Protein AF-A0A094IUJ4-F1 (afdb_monomer_lite)

Secondary structure (DSSP, 8-state):
------STTSHHHHHHHHHHHHHH-STHHHHHHTSHHHHHHHHHHHHHTT--SSSSS-HHHHHHHHHHHHHHHTTSHHHHHHHHHHHHHHHHHHHHHH-HHHHHHHHHHHHHHTTTS--STTEEEEESPPEEEEESSSEEEEEEEEEEEETTTTEEEEEEEEEEEEEETTEEEEEEEEEEEEETTTEEEEEEEEEEEEE-TTTSSS----S--B-TTS-BEEE---HHHHHHHTTS--PPPPEEEHHHHHTTT-PPEE--HHHHHHTSEEEE--SHHHHHHHHHHHHHHHHT-HHHHHHHHHHHHHHHHTTS-----TTHHHHHHHHHHHHHHHHS-SSSS--SEEEEHHHHHHTS-HHHHHHHHH-HHHHHHHHHHHHHT--EEEEEEEEEEEHHHHHHHHIIIIITTHHHH-HHHHHHHHHHHHHHHT-EEEEEEEEEEE--

Radius of gyration: 29.13 Å; chains: 1; bounding box: 77×56×99 Å

pLDDT: mean 70.86, std 13.82, range [31.12, 91.06]

Structure (mmCIF, N/CA/C/O backbone):
data_AF-A0A094IUJ4-F1
#
_entry.id   AF-A0A094IUJ4-F1
#
loop_
_atom_site.group_PDB
_atom_site.id
_atom_site.type_symbol
_atom_site.label_atom_id
_atom_site.label_alt_id
_atom_site.label_comp_id
_atom_site.label_asym_id
_atom_site.label_entity_id
_atom_site.label_seq_id
_atom_site.pdbx_PDB_ins_code
_atom_site.Cartn_x
_atom_site.Cartn_y
_atom_site.Cartn_z
_atom_site.occupancy
_atom_site.B_iso_or_equiv
_atom_site.auth_seq_id
_atom_site.auth_comp_id
_atom_site.auth_asym_id
_atom_site.auth_atom_id
_atom_site.pdbx_PDB_model_num
ATOM 1 N N . MET A 1 1 ? -12.093 -3.933 -22.457 1.00 31.89 1 MET A N 1
ATOM 2 C CA . MET A 1 1 ? -12.650 -3.242 -23.643 1.00 31.89 1 MET A CA 1
ATOM 3 C C . MET A 1 1 ? -11.597 -3.188 -24.734 1.00 31.89 1 MET A C 1
ATOM 5 O O . MET A 1 1 ? -10.515 -2.662 -24.506 1.00 31.89 1 MET A O 1
ATOM 9 N N . LYS A 1 2 ? -11.875 -3.820 -25.876 1.00 34.50 2 LYS A N 1
ATOM 10 C CA . LYS A 1 2 ? -10.963 -3.969 -27.014 1.00 34.50 2 LYS A CA 1
ATOM 11 C C . LYS A 1 2 ? -11.373 -2.932 -28.061 1.00 34.50 2 LYS A C 1
ATOM 13 O O . LYS A 1 2 ? -12.000 -3.272 -29.055 1.00 34.50 2 LYS A O 1
ATOM 18 N N . ASP A 1 3 ? -11.092 -1.660 -27.786 1.00 40.19 3 ASP A N 1
ATOM 19 C CA . ASP A 1 3 ? -11.430 -0.591 -28.725 1.00 40.19 3 ASP A CA 1
ATOM 20 C C . ASP A 1 3 ? -10.520 -0.695 -29.946 1.00 40.19 3 ASP A C 1
ATOM 22 O O . ASP A 1 3 ? -9.313 -0.436 -29.889 1.00 40.19 3 ASP A O 1
ATOM 26 N N . SER A 1 4 ? -11.113 -1.076 -31.071 1.00 41.28 4 SER A N 1
ATOM 27 C CA . SER A 1 4 ? -10.541 -0.978 -32.408 1.00 41.28 4 SER A CA 1
ATOM 28 C C . SER A 1 4 ? -10.316 0.495 -32.767 1.00 41.28 4 SER A C 1
ATOM 30 O O . SER A 1 4 ? -11.098 1.106 -33.491 1.00 41.28 4 SER A O 1
ATOM 32 N N . ARG A 1 5 ? -9.237 1.087 -32.239 1.00 47.00 5 ARG A N 1
ATOM 33 C CA . ARG A 1 5 ? -8.814 2.456 -32.561 1.00 47.00 5 ARG A CA 1
ATOM 34 C C . ARG A 1 5 ? -8.271 2.503 -33.990 1.00 47.00 5 ARG A C 1
ATOM 36 O O . ARG A 1 5 ? -7.110 2.186 -34.252 1.00 47.00 5 ARG A O 1
ATOM 43 N N . LEU A 1 6 ? -9.139 2.876 -34.924 1.00 44.31 6 LEU A N 1
ATOM 44 C CA . LEU A 1 6 ? -8.808 3.194 -36.310 1.00 44.31 6 LEU A CA 1
ATOM 45 C C . LEU A 1 6 ? -7.927 4.460 -36.358 1.00 44.31 6 LEU A C 1
ATOM 47 O O . LEU A 1 6 ? -8.396 5.550 -36.057 1.00 44.31 6 LEU A O 1
ATOM 51 N N . GLY A 1 7 ? -6.643 4.317 -36.720 1.00 57.03 7 GLY A N 1
ATOM 52 C CA . GLY A 1 7 ? -5.727 5.441 -36.985 1.00 57.03 7 GLY A CA 1
ATOM 53 C C . GLY A 1 7 ? -4.235 5.103 -36.828 1.00 57.03 7 GLY A C 1
ATOM 54 O O . GLY A 1 7 ? -3.883 3.982 -36.453 1.00 57.03 7 GLY A O 1
ATOM 55 N N . LEU A 1 8 ? -3.349 6.085 -37.072 1.00 53.53 8 LEU A N 1
ATOM 56 C CA . LEU A 1 8 ? -1.894 6.047 -36.776 1.00 53.53 8 LEU A CA 1
ATOM 57 C C . LEU A 1 8 ? -1.570 5.823 -35.282 1.00 53.53 8 LEU A C 1
ATOM 59 O O . LEU A 1 8 ? -0.416 5.643 -34.912 1.00 53.53 8 LEU A O 1
ATOM 63 N N . SER A 1 9 ? -2.591 5.793 -34.425 1.00 58.75 9 SER A N 1
ATOM 64 C CA . SER A 1 9 ? -2.519 5.397 -33.018 1.00 58.75 9 SER A CA 1
ATOM 65 C C . SER A 1 9 ? -2.218 3.910 -32.806 1.00 58.75 9 SER A C 1
ATOM 67 O O . SER A 1 9 ? -1.920 3.508 -31.684 1.00 58.75 9 SER A O 1
ATOM 69 N N . ALA A 1 10 ? -2.321 3.080 -33.850 1.00 70.00 10 ALA A N 1
ATOM 70 C CA . ALA A 1 10 ? -1.910 1.683 -33.789 1.00 70.00 10 ALA A CA 1
ATOM 71 C C . ALA A 1 10 ? -0.382 1.573 -33.995 1.00 70.00 10 ALA A C 1
ATOM 73 O O . ALA A 1 10 ? 0.106 1.953 -35.064 1.00 70.00 10 ALA A O 1
ATOM 74 N N . PRO A 1 11 ? 0.377 1.005 -33.036 1.00 73.94 11 PRO A N 1
ATOM 75 C CA . PRO A 1 11 ? 1.846 1.006 -33.062 1.00 73.94 11 PRO A CA 1
ATOM 76 C C . PRO A 1 11 ? 2.419 0.350 -34.325 1.00 73.94 11 PRO A C 1
ATOM 78 O O . PRO A 1 11 ? 3.374 0.848 -34.913 1.00 73.94 11 PRO A O 1
ATOM 81 N N . ILE A 1 12 ? 1.785 -0.725 -34.802 1.00 77.94 12 ILE A N 1
ATOM 82 C CA . ILE A 1 12 ? 2.215 -1.472 -35.993 1.00 77.94 12 ILE A CA 1
ATOM 83 C C . ILE A 1 12 ? 2.016 -0.649 -37.277 1.00 77.94 12 ILE A C 1
ATOM 85 O O . ILE A 1 12 ? 2.857 -0.684 -38.170 1.00 77.94 12 ILE A O 1
ATOM 89 N N . ARG A 1 13 ? 0.936 0.141 -37.367 1.00 77.81 13 ARG A N 1
ATOM 90 C CA . ARG A 1 13 ? 0.675 1.004 -38.534 1.00 77.81 13 ARG A CA 1
ATOM 91 C C . ARG A 1 13 ? 1.627 2.193 -38.571 1.00 77.81 13 ARG A C 1
ATOM 93 O O . ARG A 1 13 ? 2.101 2.553 -39.643 1.00 77.81 13 ARG A O 1
ATOM 100 N N . PHE A 1 14 ? 1.933 2.763 -37.406 1.00 78.62 14 PHE A N 1
ATOM 101 C CA . PHE A 1 14 ? 2.951 3.802 -37.281 1.00 78.62 14 PHE A CA 1
ATOM 102 C C . PHE A 1 14 ? 4.325 3.284 -37.731 1.00 78.62 14 PHE A C 1
ATOM 104 O O . PHE A 1 14 ? 4.961 3.924 -38.560 1.00 78.62 14 PHE A O 1
ATOM 111 N N . ALA A 1 15 ? 4.738 2.093 -37.280 1.00 78.81 15 ALA A N 1
ATOM 112 C CA . ALA A 1 15 ? 5.996 1.469 -37.702 1.00 78.81 15 ALA A CA 1
ATOM 113 C C . ALA A 1 15 ? 6.051 1.163 -39.210 1.00 78.81 15 ALA A C 1
ATOM 115 O O . ALA A 1 15 ? 7.069 1.402 -39.855 1.00 78.81 15 ALA A O 1
ATOM 116 N N . ALA A 1 16 ? 4.955 0.669 -39.793 1.00 80.38 16 ALA A N 1
ATOM 117 C CA . ALA A 1 16 ? 4.879 0.426 -41.233 1.00 80.38 16 ALA A CA 1
ATOM 118 C C . ALA A 1 16 ? 4.981 1.733 -42.040 1.00 80.38 16 ALA A C 1
ATOM 120 O O . ALA A 1 16 ? 5.697 1.792 -43.039 1.00 80.38 16 ALA A O 1
ATOM 121 N N . GLY A 1 17 ? 4.313 2.797 -41.581 1.00 80.00 17 GLY A N 1
ATOM 122 C CA . GLY A 1 17 ? 4.377 4.117 -42.206 1.00 80.00 17 GLY A CA 1
ATOM 123 C C . GLY A 1 17 ? 5.768 4.747 -42.127 1.00 80.00 17 GLY A C 1
ATOM 124 O O . GLY A 1 17 ? 6.261 5.265 -43.127 1.00 80.00 17 GLY A O 1
ATOM 125 N N . THR A 1 18 ? 6.437 4.665 -40.972 1.00 78.88 18 THR A N 1
ATOM 126 C CA . THR A 1 18 ? 7.805 5.181 -40.825 1.00 78.88 18 THR A CA 1
ATOM 127 C C . THR A 1 18 ? 8.801 4.396 -41.675 1.00 78.88 18 THR A C 1
ATOM 129 O O . THR A 1 18 ? 9.623 5.016 -42.347 1.00 78.88 18 THR A O 1
ATOM 132 N N . ALA A 1 19 ? 8.696 3.064 -41.729 1.00 81.00 19 ALA A N 1
ATOM 133 C CA . ALA A 1 19 ? 9.532 2.228 -42.592 1.00 81.00 19 ALA A CA 1
ATOM 134 C C . ALA A 1 19 ? 9.357 2.572 -44.083 1.00 81.00 19 ALA A C 1
ATOM 136 O O . ALA A 1 19 ? 10.346 2.723 -44.801 1.00 81.00 19 ALA A O 1
ATOM 137 N N . LEU A 1 20 ? 8.113 2.775 -44.531 1.00 84.62 20 LEU A N 1
ATOM 138 C CA . LEU A 1 20 ? 7.802 3.191 -45.900 1.00 84.62 20 LEU A CA 1
ATOM 139 C C . LEU A 1 20 ? 8.388 4.579 -46.224 1.00 84.62 20 LEU A C 1
ATOM 141 O O . LEU A 1 20 ? 8.993 4.766 -47.277 1.00 84.62 20 LEU A O 1
ATOM 145 N N . LEU A 1 21 ? 8.274 5.540 -45.301 1.00 80.44 21 LEU A N 1
ATOM 146 C CA . LEU A 1 21 ? 8.846 6.886 -45.443 1.00 80.44 21 LEU A CA 1
ATOM 147 C C . LEU A 1 21 ? 10.377 6.863 -45.562 1.00 80.44 21 LEU A C 1
ATOM 149 O O . LEU A 1 21 ? 10.938 7.601 -46.367 1.00 80.44 21 LEU A O 1
ATOM 153 N N . ILE A 1 22 ? 11.058 6.010 -44.794 1.00 82.44 22 ILE A N 1
ATOM 154 C CA . ILE A 1 22 ? 12.522 5.853 -44.850 1.00 82.44 22 ILE A CA 1
ATOM 155 C C . ILE A 1 22 ? 12.970 5.182 -46.155 1.00 82.44 22 ILE A C 1
ATOM 157 O O . ILE A 1 22 ? 14.040 5.503 -46.675 1.00 82.44 22 ILE A O 1
ATOM 161 N N . ALA A 1 23 ? 12.170 4.250 -46.679 1.00 80.06 23 ALA A N 1
ATOM 162 C CA . ALA A 1 23 ? 12.461 3.565 -47.935 1.00 80.06 23 ALA A CA 1
ATOM 163 C C . ALA A 1 23 ? 12.328 4.501 -49.147 1.00 80.06 23 ALA A C 1
ATOM 165 O O . ALA A 1 23 ? 13.119 4.408 -50.083 1.00 80.06 23 ALA A O 1
ATOM 166 N N . LEU A 1 24 ? 11.354 5.416 -49.114 1.00 85.06 24 LEU A N 1
ATOM 167 C CA . LEU A 1 24 ? 11.039 6.308 -50.232 1.00 85.06 24 LEU A CA 1
ATOM 168 C C . LEU A 1 24 ? 11.821 7.632 -50.210 1.00 85.06 24 LEU A C 1
ATOM 170 O O . LEU A 1 24 ? 12.016 8.237 -51.262 1.00 85.06 24 LEU A O 1
ATOM 174 N N . LEU A 1 25 ? 12.259 8.113 -49.040 1.00 84.00 25 LEU A N 1
ATOM 175 C CA . LEU A 1 25 ? 12.842 9.451 -48.876 1.00 84.00 25 LEU A CA 1
ATOM 176 C C . LEU A 1 25 ? 14.143 9.409 -48.058 1.00 84.00 25 LEU A C 1
ATOM 178 O O . LEU A 1 25 ? 14.274 8.671 -47.084 1.00 84.00 25 LEU A O 1
ATOM 182 N N . GLN A 1 26 ? 15.111 10.264 -48.408 1.00 77.81 26 GLN A N 1
ATOM 183 C CA . GLN A 1 26 ? 16.400 10.333 -47.700 1.00 77.81 26 GLN A CA 1
ATOM 184 C C . GLN A 1 26 ? 16.376 11.238 -46.456 1.00 77.81 26 GLN A C 1
ATOM 186 O O . GLN A 1 26 ? 17.075 10.964 -45.480 1.00 77.81 26 GLN A O 1
ATOM 191 N N . TRP A 1 27 ? 15.548 12.287 -46.453 1.00 75.81 27 TRP A N 1
ATOM 192 C CA . TRP A 1 27 ? 15.425 13.235 -45.336 1.00 75.81 27 TRP A CA 1
ATOM 193 C C . TRP A 1 27 ? 14.975 12.596 -43.997 1.00 75.81 27 TRP A C 1
ATOM 195 O O . TRP A 1 27 ? 15.557 12.931 -42.959 1.00 75.81 27 TRP A O 1
ATOM 205 N N . PRO A 1 28 ? 14.052 11.606 -43.972 1.00 80.62 28 PRO A N 1
ATOM 206 C CA . PRO A 1 28 ? 13.652 10.904 -42.748 1.00 80.62 28 PRO A CA 1
ATOM 207 C C . PRO A 1 28 ? 14.766 10.120 -42.044 1.00 80.62 28 PRO A C 1
ATOM 209 O O . PRO A 1 28 ? 14.598 9.747 -40.885 1.00 80.62 28 PRO A O 1
ATOM 212 N N . ARG A 1 29 ? 15.917 9.873 -42.686 1.00 79.62 29 ARG A N 1
ATOM 213 C CA . ARG A 1 29 ? 17.029 9.134 -42.060 1.00 79.62 29 ARG A CA 1
ATOM 214 C C . ARG A 1 29 ? 17.602 9.869 -40.850 1.00 79.62 29 ARG A C 1
ATOM 216 O O . ARG A 1 29 ? 17.862 9.251 -39.821 1.00 79.62 29 ARG A O 1
ATOM 223 N N . ARG A 1 30 ? 17.738 11.196 -40.941 1.00 80.25 30 ARG A N 1
ATOM 224 C CA . ARG A 1 30 ? 18.195 12.037 -39.821 1.00 80.25 30 ARG A CA 1
ATOM 225 C C . ARG A 1 30 ? 17.155 12.099 -38.698 1.00 80.25 30 ARG A C 1
ATOM 227 O O . ARG A 1 30 ? 17.507 12.115 -37.525 1.00 80.25 30 ARG A O 1
ATOM 234 N N . TRP A 1 31 ? 15.876 12.047 -39.054 1.00 81.88 31 TRP A N 1
ATOM 235 C CA . TRP A 1 31 ? 14.784 11.958 -38.089 1.00 81.88 31 TRP A CA 1
ATOM 236 C C . TRP A 1 31 ? 14.758 10.608 -37.362 1.00 81.88 31 TRP A C 1
ATOM 238 O O . TRP A 1 31 ? 14.610 10.585 -36.143 1.00 81.88 31 TRP A O 1
ATOM 248 N N . LEU A 1 32 ? 15.003 9.493 -38.057 1.00 83.81 32 LEU A N 1
ATOM 249 C CA . LEU A 1 32 ? 15.145 8.176 -37.430 1.00 83.81 32 LEU A CA 1
ATOM 250 C C . LEU A 1 32 ? 16.323 8.132 -36.447 1.00 83.81 32 LEU A C 1
ATOM 252 O O . LEU A 1 32 ? 16.159 7.680 -35.316 1.00 83.81 32 LEU A O 1
ATOM 256 N N . LEU A 1 33 ? 17.485 8.651 -36.857 1.00 84.88 33 LEU A N 1
ATOM 257 C CA . LEU A 1 33 ? 18.699 8.680 -36.034 1.00 84.88 33 LEU A CA 1
ATOM 258 C C . LEU A 1 33 ? 18.529 9.473 -34.732 1.00 84.88 33 LEU A C 1
ATOM 260 O O . LEU A 1 33 ? 19.181 9.144 -33.744 1.00 84.88 33 LEU A O 1
ATOM 264 N N . SER A 1 34 ? 17.632 10.463 -34.706 1.00 85.25 34 SER A N 1
ATOM 265 C CA . SER A 1 34 ? 17.317 11.240 -33.499 1.00 85.25 34 SER A CA 1
ATOM 266 C C . SER A 1 34 ? 16.634 10.427 -32.391 1.00 85.25 34 SER A C 1
ATOM 268 O O . SER A 1 34 ? 16.560 10.885 -31.257 1.00 85.25 34 SER A O 1
ATOM 270 N N . GLY A 1 35 ? 16.102 9.241 -32.705 1.00 84.69 35 GLY A N 1
ATOM 271 C CA . GLY A 1 35 ? 15.377 8.398 -31.754 1.00 84.69 35 GLY A CA 1
ATOM 272 C C . GLY A 1 35 ? 13.923 8.822 -31.506 1.00 84.69 35 GLY A C 1
ATOM 273 O O . GLY A 1 35 ? 13.144 8.013 -31.011 1.00 84.69 35 GLY A O 1
ATOM 274 N N . ALA A 1 36 ? 13.491 10.018 -31.921 1.00 84.06 36 ALA A N 1
ATOM 275 C CA . ALA A 1 36 ? 12.108 10.486 -31.758 1.00 84.06 36 ALA A CA 1
ATOM 276 C C . ALA A 1 36 ? 11.027 9.516 -32.302 1.00 84.06 36 ALA A C 1
ATOM 278 O O . ALA A 1 36 ? 10.089 9.205 -31.565 1.00 84.06 36 ALA A O 1
ATOM 279 N N . PRO A 1 37 ? 11.119 8.973 -33.536 1.00 83.88 37 PRO A N 1
ATOM 280 C CA . PRO A 1 37 ? 10.126 8.006 -34.016 1.00 83.88 37 PRO A CA 1
ATOM 281 C C . PRO A 1 37 ? 10.178 6.669 -33.265 1.00 83.88 37 PRO A C 1
ATOM 283 O O . PRO A 1 37 ? 9.149 6.017 -33.103 1.00 83.88 37 PRO A O 1
ATOM 286 N N . VAL A 1 38 ? 11.349 6.264 -32.764 1.00 84.94 38 VAL A N 1
ATOM 287 C CA . VAL A 1 38 ? 11.491 5.042 -31.958 1.00 84.94 38 VAL A CA 1
ATOM 288 C C . VAL A 1 38 ? 10.815 5.230 -30.600 1.00 84.94 38 VAL A C 1
ATOM 290 O O . VAL A 1 38 ? 10.016 4.390 -30.197 1.00 84.94 38 VAL A O 1
ATOM 293 N N . LEU A 1 39 ? 11.047 6.364 -29.934 1.00 84.56 39 LEU A N 1
ATOM 294 C CA . LEU A 1 39 ? 10.384 6.716 -28.678 1.00 84.56 39 LEU A CA 1
ATOM 295 C C . LEU A 1 39 ? 8.858 6.766 -28.835 1.00 84.56 39 LEU A C 1
ATOM 297 O O . LEU A 1 39 ? 8.136 6.185 -28.026 1.00 84.56 39 LEU A O 1
ATOM 301 N N . GLN A 1 40 ? 8.366 7.380 -29.914 1.00 84.81 40 GLN A N 1
ATOM 302 C CA . GLN A 1 40 ? 6.937 7.426 -30.226 1.00 84.81 40 GLN A CA 1
ATOM 303 C C . GLN A 1 40 ? 6.343 6.021 -30.408 1.00 84.81 40 GLN A C 1
ATOM 305 O O . GLN A 1 40 ? 5.259 5.732 -29.898 1.00 84.81 40 GLN A O 1
ATOM 310 N N . PHE A 1 41 ? 7.058 5.125 -31.094 1.00 84.19 41 PHE A N 1
ATOM 311 C CA . PHE A 1 41 ? 6.639 3.733 -31.250 1.00 84.19 41 PHE A CA 1
ATOM 312 C C . PHE A 1 41 ? 6.565 2.999 -29.904 1.00 84.19 41 PHE A C 1
ATOM 314 O O . PHE A 1 41 ? 5.564 2.334 -29.633 1.00 84.19 41 PHE A O 1
ATOM 321 N N . VAL A 1 42 ? 7.575 3.158 -29.040 1.00 81.56 42 VAL A N 1
ATOM 322 C CA . VAL A 1 42 ? 7.594 2.550 -27.699 1.00 81.56 42 VAL A CA 1
ATOM 323 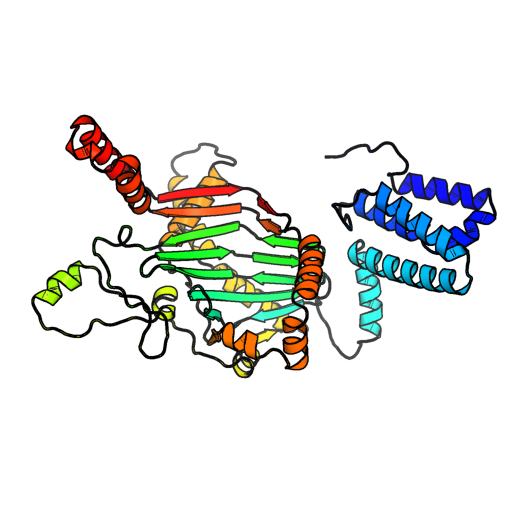C C . VAL A 1 42 ? 6.409 3.039 -26.860 1.00 81.56 42 VAL A C 1
ATOM 325 O O . VAL A 1 42 ? 5.684 2.228 -26.292 1.00 81.56 42 VAL A O 1
ATOM 328 N N . ILE A 1 43 ? 6.117 4.342 -26.857 1.00 79.56 43 ILE A N 1
ATOM 329 C CA . ILE A 1 43 ? 4.968 4.909 -26.129 1.00 79.56 43 ILE A CA 1
ATOM 330 C C . ILE A 1 43 ? 3.633 4.339 -26.645 1.00 79.56 43 ILE A C 1
ATOM 332 O O . ILE A 1 43 ? 2.782 3.927 -25.851 1.00 79.56 43 ILE A O 1
ATOM 336 N N . LEU A 1 44 ? 3.449 4.265 -27.969 1.00 78.50 44 LEU A N 1
ATOM 337 C CA . LEU A 1 44 ? 2.234 3.713 -28.584 1.00 78.50 44 LEU A CA 1
ATOM 338 C C . LEU A 1 44 ? 2.064 2.215 -28.299 1.00 78.50 44 LEU A C 1
ATOM 340 O O . LEU A 1 44 ? 0.945 1.750 -28.065 1.00 78.50 44 LEU A O 1
ATOM 344 N N . HIS A 1 45 ? 3.160 1.458 -28.302 1.00 79.75 45 HIS A N 1
ATOM 345 C CA . HIS A 1 45 ? 3.138 0.026 -28.032 1.00 79.75 45 HIS A CA 1
ATOM 346 C C . HIS A 1 45 ? 2.891 -0.281 -26.547 1.00 79.75 45 HIS A C 1
ATOM 348 O O . HIS A 1 45 ? 2.081 -1.157 -26.238 1.00 79.75 45 HIS A O 1
ATOM 354 N N . GLY A 1 46 ? 3.486 0.492 -25.632 1.00 71.19 46 GLY A N 1
ATOM 355 C CA . GLY A 1 46 ? 3.182 0.426 -24.201 1.00 71.19 46 GLY A CA 1
ATOM 356 C C . GLY A 1 46 ? 1.705 0.692 -23.910 1.00 71.19 46 GLY A C 1
ATOM 357 O O . GLY A 1 46 ? 1.064 -0.083 -23.203 1.00 71.19 46 GLY A O 1
ATOM 358 N N . ASN A 1 47 ? 1.117 1.708 -24.552 1.00 72.06 47 ASN A N 1
ATOM 359 C CA . ASN A 1 47 ? -0.318 1.982 -24.447 1.00 72.06 47 ASN A CA 1
ATOM 360 C C . ASN A 1 47 ? -1.190 0.813 -24.952 1.00 72.06 47 ASN A C 1
ATOM 362 O O . ASN A 1 47 ? -2.199 0.495 -24.329 1.00 72.06 47 ASN A O 1
ATOM 366 N N . ALA A 1 48 ? -0.806 0.146 -26.046 1.00 70.81 48 ALA A N 1
ATOM 367 C CA . ALA A 1 48 ? -1.546 -1.005 -26.574 1.00 70.81 48 ALA A CA 1
ATOM 368 C C . ALA A 1 48 ? -1.519 -2.232 -25.639 1.00 70.81 48 ALA A C 1
ATOM 370 O O . ALA A 1 48 ? -2.446 -3.037 -25.668 1.00 70.81 48 ALA A O 1
ATOM 371 N N . ARG A 1 49 ? -0.480 -2.362 -24.803 1.00 66.81 49 ARG A N 1
ATOM 372 C CA . ARG A 1 49 ? -0.344 -3.422 -23.788 1.00 66.81 49 ARG A CA 1
ATOM 373 C C . ARG A 1 49 ? -0.911 -3.049 -22.413 1.00 66.81 49 ARG A C 1
ATOM 375 O O . ARG A 1 49 ? -0.855 -3.868 -21.507 1.00 66.81 49 ARG A O 1
ATOM 382 N N . GLY A 1 50 ? -1.449 -1.839 -22.250 1.00 63.47 50 GLY A N 1
ATOM 383 C CA . GLY A 1 50 ? -1.982 -1.349 -20.973 1.00 63.47 50 GLY A CA 1
ATOM 384 C C . GLY A 1 50 ? -0.952 -0.681 -20.052 1.00 63.47 50 GLY A C 1
ATOM 385 O O . GLY A 1 50 ? -1.327 -0.176 -19.000 1.00 63.47 50 GLY A O 1
ATOM 386 N N . TYR A 1 51 ? 0.316 -0.584 -20.461 1.00 63.09 51 TYR A N 1
ATOM 387 C CA . TYR A 1 51 ? 1.388 0.113 -19.738 1.00 63.09 51 TYR A CA 1
ATOM 388 C C . TYR A 1 51 ? 1.540 1.551 -20.254 1.00 63.09 51 TYR A C 1
ATOM 390 O O . TYR A 1 51 ? 2.563 1.931 -20.834 1.00 63.09 51 TYR A O 1
ATOM 398 N N . ARG A 1 52 ? 0.479 2.358 -20.123 1.00 61.59 52 ARG A N 1
ATOM 399 C CA . ARG A 1 52 ? 0.481 3.743 -20.614 1.00 61.59 52 ARG A CA 1
ATOM 400 C C . ARG A 1 52 ? 1.334 4.631 -19.706 1.00 61.59 52 ARG A C 1
ATOM 402 O O . ARG A 1 52 ? 0.930 4.962 -18.597 1.00 61.59 52 ARG A O 1
ATOM 409 N N . ILE A 1 53 ? 2.479 5.073 -20.220 1.00 59.25 53 ILE A N 1
ATOM 410 C CA . ILE A 1 53 ? 3.290 6.123 -19.596 1.00 59.25 53 ILE A CA 1
ATOM 411 C C . ILE A 1 53 ? 2.561 7.463 -19.824 1.00 59.25 53 ILE A C 1
ATOM 413 O O . ILE A 1 53 ? 2.225 7.776 -20.964 1.00 59.25 53 ILE A O 1
ATOM 417 N N . PHE A 1 54 ? 2.286 8.220 -18.754 1.00 61.09 54 PHE A N 1
ATOM 418 C CA . PHE A 1 54 ? 1.483 9.462 -18.740 1.00 61.09 54 PHE A CA 1
ATOM 419 C C . PHE A 1 54 ? 0.014 9.281 -19.205 1.00 61.09 54 PHE A C 1
ATOM 421 O O . PHE A 1 54 ? -0.355 9.667 -20.319 1.00 61.09 54 PHE A O 1
ATOM 428 N N . PRO A 1 55 ? -0.871 8.716 -18.361 1.00 59.28 55 PRO A N 1
ATOM 429 C CA . PRO A 1 55 ? -2.253 8.403 -18.740 1.00 59.28 55 PRO A CA 1
A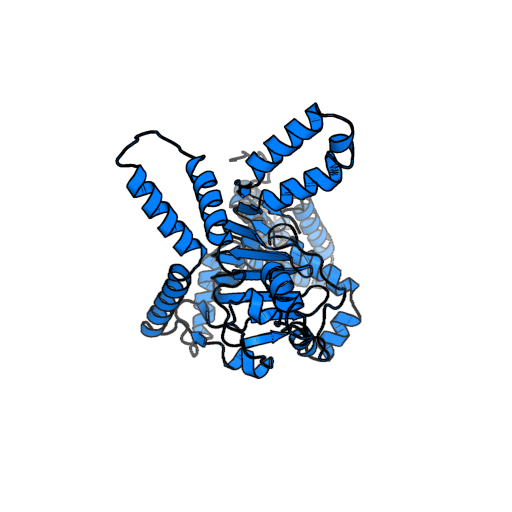TOM 430 C C . PRO A 1 55 ? -3.139 9.623 -19.035 1.00 59.28 55 PRO A C 1
ATOM 432 O O . PRO A 1 55 ? -4.105 9.502 -19.790 1.00 59.28 55 PRO A O 1
ATOM 435 N N . LEU A 1 56 ? -2.801 10.793 -18.496 1.00 56.22 56 LEU A N 1
ATOM 436 C CA . LEU A 1 56 ? -3.609 12.008 -18.623 1.00 56.22 56 LEU A CA 1
ATOM 437 C C . LEU A 1 56 ? -3.324 12.829 -19.884 1.00 56.22 56 LEU A C 1
ATOM 439 O O . LEU A 1 56 ? -4.226 13.484 -20.401 1.00 56.22 56 LEU A O 1
ATOM 443 N N . ILE A 1 57 ? -2.099 12.794 -20.416 1.00 63.00 57 ILE A N 1
ATOM 444 C CA . ILE A 1 57 ? -1.788 13.515 -21.653 1.00 63.00 57 ILE A CA 1
ATOM 445 C C . ILE A 1 57 ? -2.232 12.638 -22.820 1.00 63.00 57 ILE A C 1
ATOM 447 O O . ILE A 1 57 ? -1.835 11.475 -22.935 1.00 63.00 57 ILE A O 1
ATOM 451 N N . GLY A 1 58 ? -3.084 13.175 -23.695 1.00 70.38 58 GLY A N 1
ATOM 452 C CA . GLY A 1 58 ? -3.447 12.498 -24.936 1.00 70.38 58 GLY A CA 1
ATOM 453 C C . GLY A 1 58 ? -2.194 12.092 -25.724 1.00 70.38 58 GLY A C 1
ATOM 454 O O . GLY A 1 58 ? -1.217 12.835 -25.789 1.00 70.38 58 GLY A O 1
ATOM 455 N N . LEU A 1 59 ? -2.226 10.921 -26.367 1.00 73.69 59 LEU A N 1
ATOM 456 C CA . LEU A 1 59 ? -1.100 10.436 -27.185 1.00 73.69 59 LEU A CA 1
ATOM 457 C C . LEU A 1 59 ? -0.729 11.419 -28.307 1.00 73.69 59 LEU A C 1
ATOM 459 O O . LEU A 1 59 ? 0.421 11.480 -28.736 1.00 73.69 59 LEU A O 1
ATOM 463 N N . TRP A 1 60 ? -1.714 12.189 -28.771 1.00 74.94 60 TRP A N 1
ATOM 464 C CA . TRP A 1 60 ? -1.561 13.159 -29.844 1.00 74.94 60 TRP A CA 1
ATOM 465 C C . TRP A 1 60 ? -0.743 14.390 -29.404 1.00 74.94 60 TRP A C 1
ATOM 467 O O . TRP A 1 60 ? 0.292 14.625 -30.024 1.00 74.94 60 TRP A O 1
ATOM 477 N N . PRO A 1 61 ? -1.072 15.082 -28.288 1.00 79.19 61 PRO A N 1
ATOM 478 C CA . PRO A 1 61 ? -0.207 16.107 -27.704 1.00 79.19 61 PRO A CA 1
ATOM 479 C C . PRO A 1 61 ? 1.244 15.656 -27.513 1.00 79.19 61 PRO A C 1
ATOM 481 O O . PRO A 1 61 ? 2.148 16.353 -27.961 1.00 79.19 61 PRO A O 1
ATOM 484 N N . MET A 1 62 ? 1.479 14.470 -26.935 1.00 78.38 62 MET A N 1
ATOM 485 C CA . MET A 1 62 ? 2.841 13.952 -26.736 1.00 78.38 62 MET A CA 1
ATOM 486 C C . MET A 1 62 ? 3.602 13.754 -28.048 1.00 78.38 62 MET A C 1
ATOM 488 O O . MET A 1 62 ? 4.773 14.111 -28.150 1.00 78.38 62 MET A O 1
ATOM 492 N N . SER A 1 63 ? 2.933 13.209 -29.065 1.00 82.19 63 SER A N 1
ATOM 493 C CA . SER A 1 63 ? 3.537 13.035 -30.386 1.00 82.19 63 SER A CA 1
ATOM 494 C C . SER A 1 63 ? 3.890 14.379 -31.017 1.00 82.19 63 SER A C 1
ATOM 496 O O . SER A 1 63 ? 4.991 14.554 -31.540 1.00 82.19 63 SER A O 1
ATOM 498 N N . THR A 1 64 ? 2.979 15.352 -30.934 1.00 83.31 64 THR A N 1
ATOM 499 C CA . THR A 1 64 ? 3.197 16.682 -31.509 1.00 83.31 64 THR A CA 1
ATOM 500 C C . THR A 1 64 ? 4.310 17.445 -30.801 1.00 83.31 64 THR A C 1
ATOM 502 O O . THR A 1 64 ? 5.145 18.040 -31.476 1.00 83.31 64 THR A O 1
ATOM 505 N N . THR A 1 65 ? 4.394 17.386 -29.468 1.00 85.06 65 THR A N 1
ATOM 506 C CA . THR A 1 65 ? 5.454 18.063 -28.710 1.00 85.06 65 THR A CA 1
ATOM 507 C C . THR A 1 65 ? 6.814 17.429 -28.962 1.00 85.06 65 THR A C 1
ATOM 509 O O . THR A 1 65 ? 7.786 18.156 -29.152 1.00 85.06 65 THR A O 1
ATOM 512 N N . LEU A 1 66 ? 6.891 16.097 -29.052 1.00 85.94 66 LEU A N 1
ATOM 513 C CA . LEU A 1 66 ? 8.129 15.393 -29.384 1.00 85.94 66 LEU A CA 1
ATOM 514 C C . LEU A 1 66 ? 8.647 15.782 -30.777 1.00 85.94 66 LEU A C 1
ATOM 516 O O . LEU A 1 66 ? 9.837 16.046 -30.952 1.00 85.94 66 LEU A O 1
ATOM 520 N N . HIS A 1 67 ? 7.759 15.848 -31.773 1.00 87.00 67 HIS A N 1
ATOM 521 C CA . HIS A 1 67 ? 8.133 16.229 -33.136 1.00 87.00 67 HIS A CA 1
ATOM 522 C C . HIS A 1 67 ? 8.437 17.722 -33.285 1.00 87.00 67 HIS A C 1
ATOM 524 O O . HIS A 1 67 ? 9.359 18.075 -34.019 1.00 87.00 67 HIS A O 1
ATOM 530 N N . LEU A 1 68 ? 7.740 18.589 -32.548 1.00 87.19 68 LEU A N 1
ATOM 531 C CA . LEU A 1 68 ? 8.059 20.013 -32.470 1.00 87.19 68 LEU A CA 1
ATOM 532 C C . LEU A 1 68 ? 9.439 20.236 -31.839 1.00 87.19 68 LEU A C 1
ATOM 534 O O . LEU A 1 68 ? 10.244 21.003 -32.363 1.00 87.19 68 LEU A O 1
ATOM 538 N N . LEU A 1 69 ? 9.742 19.521 -30.753 1.00 86.56 69 LEU A N 1
ATOM 539 C CA . LEU A 1 69 ? 11.032 19.608 -30.076 1.00 86.56 69 LEU A CA 1
ATOM 540 C C . LEU A 1 69 ? 12.168 19.108 -30.975 1.00 86.56 69 LEU A C 1
ATOM 542 O O . LEU A 1 69 ? 13.215 19.746 -31.034 1.00 86.56 69 LEU A O 1
ATOM 546 N N . TYR A 1 70 ? 11.940 18.035 -31.740 1.00 87.50 70 TYR A N 1
ATOM 547 C CA . TYR A 1 70 ? 12.871 17.601 -32.782 1.00 87.50 70 TYR A CA 1
ATOM 548 C C . TYR A 1 70 ? 13.084 18.684 -33.849 1.00 87.50 70 TYR A C 1
ATOM 550 O O . TYR A 1 70 ? 14.226 18.947 -34.219 1.00 87.50 70 TYR A O 1
ATOM 558 N N . ALA A 1 71 ? 12.018 19.329 -34.336 1.00 86.81 71 ALA A N 1
ATOM 559 C CA . ALA A 1 71 ? 12.132 20.374 -35.352 1.00 86.81 71 ALA A CA 1
ATOM 560 C C . ALA A 1 71 ? 13.012 21.534 -34.857 1.00 86.81 71 ALA A C 1
ATOM 562 O O . ALA A 1 71 ? 13.945 21.931 -35.555 1.00 86.81 71 ALA A O 1
ATOM 563 N N . ILE A 1 72 ? 12.797 21.989 -33.618 1.00 87.94 72 ILE A N 1
ATOM 564 C CA . ILE A 1 72 ? 13.627 23.011 -32.965 1.00 87.94 72 ILE A CA 1
ATOM 565 C C . ILE A 1 72 ? 15.067 22.508 -32.793 1.00 87.94 72 ILE A C 1
ATOM 567 O O . ILE A 1 72 ? 16.013 23.196 -33.174 1.00 87.94 72 ILE A O 1
ATOM 571 N N . ALA A 1 73 ? 15.251 21.288 -32.282 1.00 85.44 73 ALA A N 1
ATOM 572 C CA . ALA A 1 73 ? 16.567 20.708 -32.029 1.00 85.44 73 ALA A CA 1
ATOM 573 C C . ALA A 1 73 ? 17.383 20.467 -33.306 1.00 85.44 73 ALA A C 1
ATOM 575 O O . ALA A 1 73 ? 18.607 20.558 -33.284 1.00 85.44 73 ALA A O 1
ATOM 576 N N . SER A 1 74 ? 16.718 20.205 -34.432 1.00 85.69 74 SER A N 1
ATOM 577 C CA . SER A 1 74 ? 17.362 19.931 -35.719 1.00 85.69 74 SER A CA 1
ATOM 578 C C . SER A 1 74 ? 18.067 21.147 -36.337 1.00 85.69 74 SER A C 1
ATOM 580 O O . SER A 1 74 ? 18.910 20.969 -37.219 1.00 85.69 74 SER A O 1
ATOM 582 N N . THR A 1 75 ? 17.768 22.359 -35.851 1.00 89.12 75 THR A N 1
ATOM 583 C CA . THR A 1 75 ? 18.362 23.622 -36.324 1.00 89.12 75 THR A CA 1
ATOM 584 C C . THR A 1 75 ? 19.837 23.775 -35.950 1.00 89.12 75 THR A C 1
ATOM 586 O O . THR A 1 75 ? 20.587 24.430 -36.669 1.00 89.12 75 THR A O 1
ATOM 589 N N . SER A 1 76 ? 20.277 23.140 -34.859 1.00 91.06 76 SER A N 1
ATOM 590 C CA . SER A 1 76 ? 21.653 23.205 -34.365 1.00 91.06 76 SER A CA 1
ATOM 591 C C . SER A 1 76 ? 22.236 21.806 -34.218 1.00 91.06 76 SER A C 1
ATOM 593 O O . SER A 1 76 ? 21.592 20.890 -33.711 1.00 91.06 76 SER A O 1
ATOM 595 N N . TRP A 1 77 ? 23.489 21.635 -34.636 1.00 89.38 77 TRP A N 1
ATOM 596 C CA . TRP A 1 77 ? 24.186 20.353 -34.529 1.00 89.38 77 TRP A CA 1
ATOM 597 C C . TRP A 1 77 ? 24.344 19.896 -33.070 1.00 89.38 77 TRP A C 1
ATOM 599 O O . TRP A 1 77 ? 24.101 18.730 -32.769 1.00 89.38 77 TRP A O 1
ATOM 609 N N . LEU A 1 78 ? 24.672 20.814 -32.151 1.00 88.44 78 LEU A N 1
ATOM 610 C CA . LEU A 1 78 ? 24.819 20.506 -30.723 1.00 88.44 78 LEU A CA 1
ATOM 611 C C . LEU A 1 78 ? 23.476 20.098 -30.103 1.00 88.44 78 LEU A C 1
ATOM 613 O O . LEU A 1 78 ? 23.379 19.078 -29.423 1.00 88.44 78 LEU A O 1
ATOM 617 N N . LEU A 1 79 ? 22.431 20.886 -30.369 1.00 84.94 79 LEU A N 1
ATOM 618 C CA . LEU A 1 79 ? 21.101 20.662 -29.808 1.00 84.94 79 LEU A CA 1
ATOM 619 C C . LEU A 1 79 ? 20.493 19.349 -30.321 1.00 84.94 79 LEU A C 1
ATOM 621 O O . LEU A 1 79 ? 19.858 18.630 -29.554 1.00 84.94 79 LEU A O 1
ATOM 625 N N . TYR A 1 80 ? 20.764 18.996 -31.581 1.00 88.06 80 TYR A N 1
ATOM 626 C CA . TYR A 1 80 ? 20.391 17.712 -32.167 1.00 88.06 80 TYR A CA 1
ATOM 627 C C . TYR A 1 80 ? 20.999 16.526 -31.405 1.00 88.06 80 TYR A C 1
ATOM 629 O O . TYR A 1 80 ? 20.278 15.585 -31.080 1.00 88.06 80 TYR A O 1
ATOM 637 N N . TRP A 1 81 ? 22.297 16.563 -31.080 1.00 87.44 81 TRP A N 1
ATOM 638 C CA . TRP A 1 81 ? 22.947 15.469 -30.347 1.00 87.44 81 TRP A CA 1
ATOM 639 C C . TRP A 1 81 ? 22.492 15.373 -28.891 1.00 87.44 81 TRP A C 1
ATOM 641 O O . TRP A 1 81 ? 22.272 14.265 -28.404 1.00 87.44 81 TRP A O 1
ATOM 651 N N . VAL A 1 82 ? 22.287 16.507 -28.213 1.00 87.38 82 VAL A N 1
ATOM 652 C CA . VAL A 1 82 ? 21.728 16.531 -26.850 1.00 87.38 82 VAL A CA 1
ATOM 653 C C . VAL A 1 82 ? 20.311 15.954 -26.839 1.00 87.38 82 VAL A C 1
ATOM 655 O O . VAL A 1 82 ? 19.995 15.094 -26.017 1.00 87.38 82 VAL A O 1
ATOM 658 N N . PHE A 1 83 ? 19.468 16.370 -27.787 1.00 88.19 83 PHE A N 1
ATOM 659 C CA . PHE A 1 83 ? 18.118 15.836 -27.946 1.00 88.19 83 PHE A CA 1
ATOM 660 C C . PHE A 1 83 ? 18.129 14.334 -28.252 1.00 88.19 83 PHE A C 1
ATOM 662 O O . PHE A 1 83 ? 17.369 13.585 -27.640 1.00 88.19 83 PHE A O 1
ATOM 669 N N . ALA A 1 84 ? 19.012 13.877 -29.145 1.00 88.19 84 ALA A N 1
ATOM 670 C CA . ALA A 1 84 ? 19.153 12.461 -29.463 1.00 88.19 84 ALA A CA 1
ATOM 671 C C . ALA A 1 84 ? 19.574 11.652 -28.227 1.00 88.19 84 ALA A C 1
ATOM 673 O O . ALA A 1 84 ? 18.944 10.643 -27.919 1.00 88.19 84 ALA A O 1
ATOM 674 N N . ALA A 1 85 ? 20.572 12.115 -27.467 1.00 87.00 85 ALA A N 1
ATOM 675 C CA . ALA A 1 85 ? 21.012 11.454 -26.239 1.00 87.00 85 ALA A CA 1
ATOM 676 C C . ALA A 1 85 ? 19.873 11.329 -25.211 1.00 87.00 85 ALA A C 1
ATOM 678 O O . ALA A 1 85 ? 19.651 10.249 -24.663 1.00 87.00 85 ALA A O 1
ATOM 679 N N . LEU A 1 86 ? 19.097 12.400 -25.007 1.00 85.19 86 LEU A N 1
ATOM 680 C CA . LEU A 1 86 ? 17.920 12.382 -24.133 1.00 85.19 86 LEU A CA 1
ATOM 681 C C . LEU A 1 86 ? 16.817 11.450 -24.657 1.00 85.19 86 LEU A C 1
ATOM 683 O O . LEU A 1 86 ? 16.193 10.738 -23.869 1.00 85.19 86 LEU A O 1
ATOM 687 N N . CYS A 1 87 ? 16.591 11.398 -25.972 1.00 86.06 87 CYS A N 1
ATOM 688 C CA . CYS A 1 87 ? 15.641 10.467 -26.583 1.00 86.06 87 CYS A CA 1
ATOM 689 C C . CYS A 1 87 ? 16.064 9.011 -26.373 1.00 86.06 87 CYS A C 1
ATOM 691 O O . CYS A 1 87 ? 15.247 8.197 -25.965 1.00 86.06 87 CYS A O 1
ATOM 693 N N . TYR A 1 88 ? 17.334 8.659 -26.572 1.00 86.88 88 TYR A N 1
ATOM 694 C CA . TYR A 1 88 ? 17.800 7.290 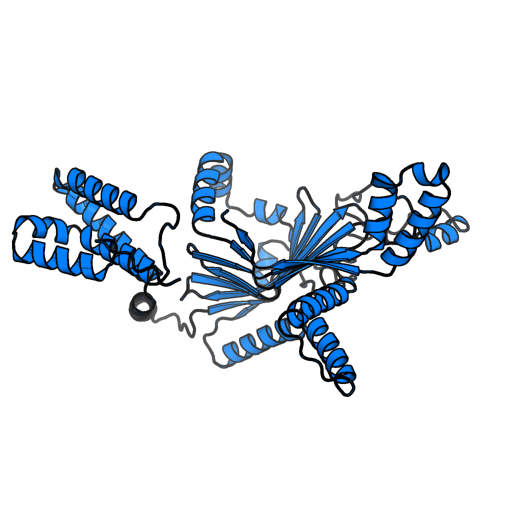-26.322 1.00 86.88 88 TYR A CA 1
ATOM 695 C C . TYR A 1 88 ? 17.778 6.918 -24.839 1.00 86.88 88 TYR A C 1
ATOM 697 O O . TYR A 1 88 ? 17.417 5.790 -24.502 1.00 86.88 88 TYR A O 1
ATOM 705 N N . LEU A 1 89 ? 18.082 7.864 -23.948 1.00 84.94 89 LEU A N 1
ATOM 706 C CA . LEU A 1 89 ? 17.965 7.655 -22.507 1.00 84.94 89 LEU A CA 1
ATOM 707 C C . LEU A 1 89 ? 16.505 7.396 -22.104 1.00 84.94 89 LEU A C 1
ATOM 709 O O . LEU A 1 89 ? 16.209 6.444 -21.385 1.00 84.94 89 LEU A O 1
ATOM 713 N N . THR A 1 90 ? 15.574 8.202 -22.615 1.00 82.19 90 THR A N 1
ATOM 714 C CA . THR A 1 90 ? 14.138 8.023 -22.354 1.00 82.19 90 THR A CA 1
ATOM 715 C C . THR A 1 90 ? 13.575 6.765 -23.010 1.00 82.19 90 THR A C 1
ATOM 717 O O . THR A 1 90 ? 12.739 6.114 -22.395 1.00 82.19 90 THR A O 1
ATOM 720 N N . ILE A 1 91 ? 14.062 6.352 -24.188 1.00 84.81 91 ILE A N 1
ATOM 721 C CA . ILE A 1 91 ? 13.740 5.046 -24.789 1.00 84.81 91 ILE A CA 1
ATOM 722 C C . ILE A 1 91 ? 14.210 3.917 -23.878 1.00 84.81 91 ILE A C 1
ATOM 724 O O . ILE A 1 91 ? 13.448 2.988 -23.635 1.00 84.81 91 ILE A O 1
ATOM 728 N N . PHE A 1 92 ? 15.438 3.984 -23.362 1.00 80.06 92 PHE A N 1
ATOM 729 C CA . PHE A 1 92 ? 15.967 2.961 -22.463 1.00 80.06 92 PHE A CA 1
ATOM 730 C C . PHE A 1 92 ? 15.104 2.825 -21.205 1.00 80.06 92 PHE A C 1
ATOM 732 O O . PHE A 1 92 ? 14.678 1.719 -20.878 1.00 80.06 92 PHE A O 1
ATOM 739 N N . PHE A 1 93 ? 14.769 3.944 -20.557 1.00 77.25 93 PHE A N 1
ATOM 740 C CA . PHE A 1 93 ? 13.874 3.943 -19.401 1.00 77.25 93 PHE A CA 1
ATOM 741 C C . PHE A 1 93 ? 12.467 3.456 -19.757 1.00 77.25 93 PHE A C 1
ATOM 743 O O . PHE A 1 93 ? 11.946 2.567 -19.092 1.00 77.25 93 PHE A O 1
ATOM 750 N N . ALA A 1 94 ? 11.865 3.964 -20.835 1.00 78.19 94 ALA A N 1
ATOM 751 C CA . ALA A 1 94 ? 10.549 3.522 -21.287 1.00 78.19 94 ALA A CA 1
ATOM 752 C C . ALA A 1 94 ? 10.532 2.015 -21.577 1.00 78.19 94 ALA A C 1
ATOM 754 O O . ALA A 1 94 ? 9.595 1.327 -21.183 1.00 78.19 94 ALA A O 1
ATOM 755 N N . CYS A 1 95 ? 11.586 1.481 -22.193 1.00 77.12 95 CYS A N 1
ATOM 756 C CA . CYS A 1 95 ? 11.718 0.055 -22.450 1.00 77.12 95 CYS A CA 1
ATOM 757 C C . CYS A 1 95 ? 11.902 -0.760 -21.164 1.00 77.12 95 CYS A C 1
ATOM 759 O O . CYS A 1 95 ? 11.308 -1.828 -21.044 1.00 77.12 95 CYS A O 1
ATOM 761 N N . LEU A 1 96 ? 12.680 -0.263 -20.200 1.00 72.25 96 LEU A N 1
ATOM 762 C CA . LEU A 1 96 ? 12.862 -0.902 -18.895 1.00 72.25 96 LEU A CA 1
ATOM 763 C C . LEU A 1 96 ? 11.537 -0.981 -18.125 1.00 72.25 96 LEU A C 1
ATOM 765 O O . LEU A 1 96 ? 11.241 -2.007 -17.520 1.00 72.25 96 LEU A O 1
ATOM 769 N N . PHE A 1 97 ? 10.715 0.069 -18.193 1.00 65.38 97 PHE A N 1
ATOM 770 C CA . PHE A 1 97 ? 9.416 0.109 -17.519 1.00 65.38 97 PHE A CA 1
ATOM 771 C C . PHE A 1 97 ? 8.311 -0.675 -18.244 1.00 65.38 97 PHE A C 1
ATOM 773 O O . PHE A 1 97 ? 7.383 -1.147 -17.589 1.00 65.38 97 PHE A O 1
ATOM 780 N N . GLN A 1 98 ? 8.381 -0.808 -19.573 1.00 70.81 98 GLN A N 1
ATOM 781 C CA . GLN A 1 98 ? 7.333 -1.446 -20.383 1.00 70.81 98 GLN A CA 1
ATOM 782 C C . GLN A 1 98 ? 7.605 -2.912 -20.754 1.00 70.81 98 GLN A C 1
ATOM 784 O O . GLN A 1 98 ? 6.655 -3.626 -21.079 1.00 70.81 98 GLN A O 1
ATOM 789 N N . TYR A 1 99 ? 8.864 -3.367 -20.765 1.00 70.94 99 TYR A N 1
ATOM 790 C CA . TYR A 1 99 ? 9.225 -4.721 -21.200 1.00 70.94 99 TYR A CA 1
ATOM 791 C C . TYR A 1 99 ? 10.055 -5.454 -20.152 1.00 70.94 99 TYR A C 1
ATOM 793 O O . TYR A 1 99 ? 11.225 -5.147 -19.922 1.00 70.94 99 TYR A O 1
ATOM 801 N N . GLU A 1 100 ? 9.482 -6.531 -19.625 1.00 63.50 100 GLU A N 1
ATOM 802 C CA . GLU A 1 100 ? 10.147 -7.435 -18.682 1.00 63.50 100 GLU A CA 1
ATOM 803 C C . GLU A 1 100 ? 11.441 -8.025 -19.265 1.00 63.50 100 GLU A C 1
ATOM 805 O O . GLU A 1 100 ? 12.458 -8.064 -18.583 1.00 63.50 100 GLU A O 1
ATOM 810 N N . ILE A 1 101 ? 11.453 -8.348 -20.566 1.00 69.81 101 ILE A N 1
ATOM 811 C CA . ILE A 1 101 ? 12.620 -8.895 -21.285 1.00 69.81 101 ILE A CA 1
ATOM 812 C C . ILE A 1 101 ? 13.822 -7.937 -21.248 1.00 69.81 101 ILE A C 1
ATOM 814 O O . ILE A 1 101 ? 14.969 -8.368 -21.118 1.00 69.81 101 ILE A O 1
ATOM 818 N N . VAL A 1 102 ? 13.580 -6.629 -21.386 1.00 67.62 102 VAL A N 1
ATOM 819 C CA . VAL A 1 102 ? 14.651 -5.619 -21.357 1.00 67.62 102 VAL A CA 1
ATOM 820 C C . VAL A 1 102 ? 15.164 -5.458 -19.930 1.00 67.62 102 VAL A C 1
ATOM 822 O O . VAL A 1 102 ? 16.377 -5.402 -19.728 1.00 67.62 102 VAL A O 1
ATOM 825 N N . GLY A 1 103 ? 14.261 -5.487 -18.944 1.00 59.19 103 GLY A N 1
ATOM 826 C CA . GLY A 1 103 ? 14.620 -5.606 -17.533 1.00 59.19 103 GLY A CA 1
ATOM 827 C C . GLY A 1 103 ? 15.517 -6.820 -17.277 1.00 59.19 103 GLY A C 1
ATOM 828 O O . GLY A 1 103 ? 16.599 -6.672 -16.720 1.00 59.19 103 GLY A O 1
ATOM 829 N N . ASP A 1 104 ? 15.147 -7.999 -17.776 1.00 60.84 104 ASP A N 1
ATOM 830 C CA . ASP A 1 104 ? 15.926 -9.235 -17.640 1.00 60.84 104 ASP A CA 1
ATOM 831 C C . ASP A 1 104 ? 17.305 -9.164 -18.298 1.00 60.84 104 ASP A C 1
ATOM 833 O O . ASP A 1 104 ? 18.291 -9.669 -17.751 1.00 60.84 104 ASP A O 1
ATOM 837 N N . PHE A 1 105 ? 17.411 -8.515 -19.455 1.00 69.62 105 PHE A N 1
ATOM 838 C CA . PHE A 1 105 ? 18.690 -8.321 -20.130 1.00 69.62 105 PHE A CA 1
ATOM 839 C C . PHE A 1 105 ? 19.615 -7.380 -19.348 1.00 69.62 105 PHE A C 1
ATOM 841 O O . PHE A 1 105 ? 20.783 -7.713 -19.119 1.00 69.62 105 PHE A O 1
ATOM 848 N N . VAL A 1 106 ? 19.091 -6.237 -18.887 1.00 69.06 106 VAL A N 1
ATOM 849 C CA . VAL A 1 106 ? 19.825 -5.305 -18.018 1.00 69.06 106 VAL A CA 1
ATOM 850 C C . VAL A 1 106 ? 20.239 -6.016 -16.730 1.00 69.06 106 VAL A C 1
ATOM 852 O O . VAL A 1 106 ? 21.390 -5.888 -16.323 1.00 69.06 106 VAL A O 1
ATOM 855 N N . ARG A 1 107 ? 19.381 -6.870 -16.155 1.00 56.81 107 ARG A N 1
ATOM 856 C CA . ARG A 1 107 ? 19.708 -7.722 -15.000 1.00 56.81 107 ARG A CA 1
ATOM 857 C C . ARG A 1 107 ? 20.843 -8.700 -15.296 1.00 56.81 107 ARG A C 1
ATOM 859 O O . ARG A 1 107 ? 21.716 -8.851 -14.454 1.00 56.81 107 ARG A O 1
ATOM 866 N N . ARG A 1 108 ? 20.886 -9.362 -16.460 1.00 63.25 108 ARG A N 1
ATOM 867 C CA . ARG A 1 108 ? 21.996 -10.278 -16.817 1.00 63.25 108 ARG A CA 1
ATOM 868 C C . ARG A 1 108 ? 23.328 -9.542 -16.958 1.00 63.25 108 ARG A C 1
ATOM 870 O O . ARG A 1 108 ? 24.360 -10.055 -16.536 1.00 63.25 108 ARG A O 1
ATOM 877 N N . LYS A 1 109 ? 23.315 -8.342 -17.542 1.00 62.38 109 LYS A N 1
ATOM 878 C CA . LYS A 1 109 ? 24.521 -7.517 -17.710 1.00 62.38 109 LYS A CA 1
ATOM 879 C C . LYS A 1 109 ? 24.960 -6.852 -16.406 1.00 62.38 109 LYS A C 1
ATOM 881 O O . LYS A 1 109 ? 26.152 -6.820 -16.128 1.00 62.38 109 LYS A O 1
ATOM 886 N N . SER A 1 110 ? 24.011 -6.418 -15.584 1.00 52.22 110 SER A N 1
ATOM 887 C CA . SER A 1 110 ? 24.250 -5.921 -14.229 1.00 52.22 110 SER A CA 1
ATOM 888 C C . SER A 1 110 ? 24.831 -7.025 -13.341 1.00 52.22 110 SER A C 1
ATOM 890 O O . SER A 1 110 ? 25.891 -6.836 -12.763 1.00 52.22 110 SER A O 1
ATOM 892 N N . ARG A 1 111 ? 24.259 -8.239 -13.361 1.00 52.16 111 ARG A N 1
ATOM 893 C CA . ARG A 1 111 ? 24.801 -9.425 -12.666 1.00 52.16 111 ARG A CA 1
ATOM 894 C C . ARG A 1 111 ? 26.224 -9.790 -13.093 1.00 52.16 111 ARG A C 1
ATOM 896 O O . ARG A 1 111 ? 26.991 -10.295 -12.287 1.00 52.16 111 ARG A O 1
ATOM 903 N N . PHE A 1 112 ? 26.598 -9.527 -14.346 1.00 59.56 112 PHE A N 1
ATOM 904 C CA . PHE A 1 112 ? 27.976 -9.711 -14.804 1.00 59.56 112 PHE A CA 1
ATOM 905 C C . PHE A 1 112 ? 28.939 -8.661 -14.223 1.00 59.56 112 PHE A C 1
ATOM 907 O O . PHE A 1 112 ? 30.086 -8.995 -13.940 1.00 59.56 112 PHE A O 1
ATOM 914 N N . LEU A 1 113 ? 28.479 -7.418 -14.043 1.00 53.78 113 LEU A N 1
ATOM 915 C CA . LEU A 1 113 ? 29.257 -6.314 -13.463 1.00 53.78 113 LEU A CA 1
ATOM 916 C C . LEU A 1 113 ? 29.298 -6.356 -11.926 1.00 53.78 113 LEU A C 1
ATOM 918 O O . LEU A 1 113 ? 30.278 -5.924 -11.336 1.00 53.78 113 LEU A O 1
ATOM 922 N N . LEU A 1 114 ? 28.265 -6.912 -11.290 1.00 51.81 114 LEU A N 1
ATOM 923 C CA . LEU A 1 114 ? 28.102 -7.055 -9.839 1.00 51.81 114 LEU A CA 1
ATOM 924 C C . LEU A 1 114 ? 28.423 -8.476 -9.343 1.00 51.81 114 LEU A C 1
ATOM 926 O O . LEU A 1 114 ? 27.866 -8.922 -8.347 1.00 51.81 114 LEU A O 1
ATOM 930 N N . LYS A 1 115 ? 29.326 -9.191 -10.025 1.00 45.44 115 LYS A N 1
ATOM 931 C CA . LYS A 1 115 ? 29.695 -10.598 -9.759 1.00 45.44 115 LYS A CA 1
ATOM 932 C C . LYS A 1 115 ? 30.143 -10.927 -8.322 1.00 45.44 115 LYS A C 1
ATOM 934 O O . LYS A 1 115 ? 30.225 -12.105 -8.000 1.00 45.44 115 LYS A O 1
ATOM 939 N N . GLU A 1 116 ? 30.421 -9.937 -7.478 1.00 45.69 116 GLU A N 1
ATOM 940 C CA . GLU A 1 116 ? 30.764 -10.137 -6.059 1.00 45.69 116 GLU A CA 1
ATOM 941 C C . GLU A 1 116 ? 29.554 -10.111 -5.114 1.00 45.69 116 GLU A C 1
ATOM 943 O O . GLU A 1 116 ? 29.676 -10.460 -3.944 1.00 45.69 116 GLU A O 1
ATOM 948 N N . LEU A 1 117 ? 28.369 -9.748 -5.606 1.00 42.06 117 LEU A N 1
ATOM 949 C CA . LEU A 1 117 ? 27.129 -9.829 -4.846 1.00 42.06 117 LEU A CA 1
ATOM 950 C C . LEU A 1 117 ? 26.327 -11.014 -5.382 1.00 42.06 117 LEU A C 1
ATOM 952 O O . LEU A 1 117 ? 25.692 -10.942 -6.435 1.00 42.06 117 LEU A O 1
ATOM 956 N N . HIS A 1 118 ? 26.407 -12.137 -4.668 1.00 40.00 118 HIS A N 1
ATOM 957 C CA . HIS A 1 118 ? 25.556 -13.304 -4.880 1.00 40.00 118 HIS A CA 1
ATOM 958 C C . HIS A 1 118 ? 24.096 -12.910 -4.624 1.00 40.00 118 HIS A C 1
ATOM 960 O O . HIS A 1 118 ? 23.623 -13.064 -3.515 1.00 40.00 118 HIS A O 1
ATOM 966 N N . PHE A 1 119 ? 23.404 -12.373 -5.630 1.00 47.53 119 PHE A N 1
ATOM 967 C CA . PHE A 1 119 ? 21.969 -12.100 -5.578 1.00 47.53 119 PHE A CA 1
ATOM 968 C C . PHE A 1 119 ? 21.203 -13.337 -6.047 1.00 47.53 119 PHE A C 1
ATOM 970 O O . PHE A 1 119 ? 21.239 -13.663 -7.241 1.00 47.53 119 PHE A O 1
ATOM 977 N N . ILE A 1 120 ? 20.481 -14.001 -5.147 1.00 41.59 120 ILE A N 1
ATOM 978 C CA . ILE A 1 120 ? 19.407 -14.921 -5.543 1.00 41.59 120 ILE A CA 1
ATOM 979 C C . ILE A 1 120 ? 18.061 -14.238 -5.239 1.00 41.59 120 ILE A C 1
ATOM 981 O O . ILE A 1 120 ? 17.840 -13.636 -4.195 1.00 41.59 120 ILE A O 1
ATOM 985 N N . ASP A 1 121 ? 17.191 -14.237 -6.252 1.00 53.16 121 ASP A N 1
ATOM 986 C CA . ASP A 1 121 ? 15.813 -13.720 -6.282 1.00 53.16 121 ASP A CA 1
ATOM 987 C C . ASP A 1 121 ? 15.534 -12.209 -6.130 1.00 53.16 121 ASP A C 1
ATOM 989 O O . ASP A 1 121 ? 14.363 -11.826 -6.148 1.00 53.16 121 ASP A O 1
ATOM 993 N N . ASP A 1 122 ? 16.543 -11.323 -6.115 1.00 62.50 122 ASP A N 1
ATOM 994 C CA . ASP A 1 122 ? 16.370 -9.853 -6.283 1.00 62.50 122 ASP A CA 1
ATOM 995 C C . ASP A 1 122 ? 15.348 -9.226 -5.300 1.00 62.50 122 ASP A C 1
ATOM 997 O O . ASP A 1 122 ? 14.747 -8.175 -5.562 1.00 62.50 122 ASP A O 1
ATOM 1001 N N . LYS A 1 123 ? 15.115 -9.901 -4.171 1.00 68.94 123 LYS A N 1
ATOM 1002 C CA . LYS A 1 123 ? 14.148 -9.542 -3.141 1.00 68.94 123 LYS A CA 1
ATOM 1003 C C . LYS A 1 123 ? 14.885 -9.367 -1.820 1.00 68.94 123 LYS A C 1
ATOM 1005 O O . LYS A 1 123 ? 15.623 -10.243 -1.383 1.00 68.94 123 LYS A O 1
ATOM 1010 N N . ILE A 1 124 ? 14.681 -8.222 -1.188 1.00 73.81 124 ILE A N 1
ATOM 1011 C CA . ILE A 1 124 ? 15.174 -7.934 0.153 1.00 73.81 124 ILE A CA 1
ATOM 1012 C C . ILE A 1 124 ? 13.950 -7.892 1.046 1.00 73.81 124 ILE A C 1
ATOM 1014 O O . ILE A 1 124 ? 13.080 -7.047 0.847 1.00 73.81 124 ILE A O 1
ATOM 1018 N N . ALA A 1 125 ? 13.869 -8.819 1.991 1.00 79.56 125 ALA A N 1
ATOM 1019 C CA . ALA A 1 125 ? 12.783 -8.851 2.949 1.00 79.56 125 ALA A CA 1
ATOM 1020 C C . ALA A 1 125 ? 13.266 -8.314 4.290 1.00 79.56 125 ALA A C 1
ATOM 1022 O O . ALA A 1 125 ? 14.365 -8.634 4.751 1.00 79.56 125 ALA A O 1
ATOM 1023 N N . PHE A 1 126 ? 12.426 -7.497 4.899 1.00 81.31 126 PHE A N 1
ATOM 1024 C CA . PHE A 1 126 ? 12.626 -6.982 6.230 1.00 81.31 126 PHE A CA 1
ATOM 1025 C C . PHE A 1 126 ? 11.428 -7.355 7.089 1.00 81.31 126 PHE A C 1
ATOM 1027 O O . PHE A 1 126 ? 10.291 -7.079 6.704 1.00 81.31 126 PHE A O 1
ATOM 1034 N N . PHE A 1 127 ? 11.689 -7.959 8.239 1.00 80.88 127 PHE A N 1
ATOM 1035 C CA . PHE A 1 127 ? 10.674 -8.327 9.222 1.00 80.88 127 PHE A CA 1
ATOM 1036 C C . PHE A 1 127 ? 10.970 -7.657 10.563 1.00 80.88 127 PHE A C 1
ATOM 1038 O O . PHE A 1 127 ? 12.065 -7.126 10.767 1.00 80.88 127 PHE A O 1
ATOM 1045 N N . ASP A 1 128 ? 9.973 -7.675 11.449 1.00 75.56 128 ASP A N 1
ATOM 1046 C CA . ASP A 1 128 ? 10.038 -7.074 12.788 1.00 75.56 128 ASP A CA 1
ATOM 1047 C C . ASP A 1 128 ? 10.379 -5.573 12.725 1.00 75.56 128 ASP A C 1
ATOM 1049 O O . ASP A 1 128 ? 11.306 -5.050 13.350 1.00 75.56 128 ASP A O 1
ATOM 1053 N N . ILE A 1 129 ? 9.649 -4.878 11.850 1.00 81.19 129 ILE A N 1
ATOM 1054 C CA . ILE A 1 129 ? 9.814 -3.445 11.622 1.00 81.19 129 ILE A CA 1
ATOM 1055 C C . ILE A 1 129 ? 9.243 -2.714 12.836 1.00 81.19 129 ILE A C 1
ATOM 1057 O O . ILE A 1 129 ? 8.119 -3.015 13.241 1.00 81.19 129 ILE A O 1
ATOM 1061 N N . PRO A 1 130 ? 9.974 -1.748 13.416 1.00 77.81 130 PRO A N 1
ATOM 1062 C CA . PRO A 1 130 ? 9.455 -0.993 14.543 1.00 77.81 130 PRO A CA 1
ATOM 1063 C C . PRO A 1 130 ? 8.162 -0.265 14.162 1.00 77.81 130 PRO A C 1
ATOM 1065 O O . PRO A 1 130 ? 8.035 0.255 13.048 1.00 77.81 130 PRO A O 1
ATOM 1068 N N . ALA A 1 131 ? 7.223 -0.207 15.103 1.00 82.06 131 ALA A N 1
ATOM 1069 C CA . ALA A 1 131 ? 5.976 0.520 14.929 1.00 82.06 131 ALA A CA 1
ATOM 1070 C C . ALA A 1 131 ? 6.266 2.009 14.725 1.00 82.06 131 ALA A C 1
ATOM 1072 O O . ALA A 1 131 ? 7.175 2.571 15.332 1.00 82.06 131 ALA A O 1
ATOM 1073 N N . LEU A 1 132 ? 5.482 2.661 13.882 1.00 82.25 132 LEU A N 1
ATOM 1074 C CA . LEU A 1 132 ? 5.518 4.100 13.689 1.00 82.25 132 LEU A CA 1
ATOM 1075 C C . LEU A 1 132 ? 4.452 4.728 14.575 1.00 82.25 132 LEU A C 1
ATOM 1077 O O . LEU A 1 132 ? 3.258 4.578 14.322 1.00 82.25 132 LEU A O 1
ATOM 1081 N N . GLU A 1 133 ? 4.895 5.436 15.606 1.00 80.62 133 GLU A N 1
ATOM 1082 C CA . GLU A 1 133 ? 4.008 6.207 16.470 1.00 80.62 133 GLU A CA 1
ATOM 1083 C C . GLU A 1 133 ? 3.796 7.594 15.855 1.00 80.62 133 GLU A C 1
ATOM 1085 O O . GLU A 1 133 ? 4.728 8.396 15.700 1.00 80.62 133 GLU A O 1
ATOM 1090 N N . ILE A 1 134 ? 2.563 7.845 15.431 1.00 79.81 134 ILE A N 1
ATOM 1091 C CA . ILE A 1 134 ? 2.108 9.115 14.887 1.00 79.81 134 ILE A CA 1
ATOM 1092 C C . ILE A 1 134 ? 1.858 10.033 16.083 1.00 79.81 134 ILE A C 1
ATOM 1094 O O . ILE A 1 134 ? 0.823 9.952 16.718 1.00 79.81 134 ILE A O 1
ATOM 1098 N N . ASP A 1 135 ? 2.842 10.876 16.379 1.00 71.88 135 ASP A N 1
ATOM 1099 C CA . ASP A 1 135 ? 2.850 11.854 17.476 1.00 71.88 135 ASP A CA 1
ATOM 1100 C C . ASP A 1 135 ? 2.849 13.261 16.852 1.00 71.88 135 ASP A C 1
ATOM 1102 O O . ASP A 1 135 ? 3.875 13.937 16.756 1.00 71.88 135 ASP A O 1
ATOM 1106 N N . THR A 1 136 ? 1.747 13.633 16.193 1.00 71.44 136 THR A N 1
ATOM 1107 C CA . THR A 1 136 ? 1.649 14.934 15.499 1.00 71.44 136 THR A CA 1
ATOM 1108 C C . THR A 1 136 ? 0.370 15.681 15.858 1.00 71.44 136 THR A C 1
ATOM 1110 O O . THR A 1 136 ? 0.290 16.236 16.940 1.00 71.44 136 THR A O 1
ATOM 1113 N N . GLU A 1 137 ? -0.599 15.770 14.946 1.00 67.06 137 GLU A N 1
ATOM 1114 C CA . GLU A 1 137 ? -1.904 16.406 15.207 1.00 67.06 137 GLU A CA 1
ATOM 1115 C C . GLU A 1 137 ? -2.948 15.394 15.696 1.00 67.06 137 GLU A C 1
ATOM 1117 O O . GLU A 1 137 ? -3.976 15.778 16.244 1.00 67.06 137 GLU A O 1
ATOM 1122 N N . VAL A 1 138 ? -2.684 14.109 15.462 1.00 67.56 138 VAL A N 1
ATOM 1123 C CA . VAL A 1 138 ? -3.522 12.977 15.841 1.00 67.56 138 VAL A CA 1
ATOM 1124 C C . VAL A 1 138 ? -2.595 11.889 16.355 1.00 67.56 138 VAL A C 1
ATOM 1126 O O . VAL A 1 138 ? -1.567 11.631 15.718 1.00 67.56 138 VAL A O 1
ATOM 1129 N N . ASP A 1 139 ? -2.969 11.266 17.467 1.00 77.56 139 ASP A N 1
ATOM 1130 C CA . ASP A 1 139 ? -2.203 10.176 18.053 1.00 77.56 139 ASP A CA 1
ATOM 1131 C C . ASP A 1 139 ? -2.579 8.851 17.385 1.00 77.56 139 ASP A C 1
ATOM 1133 O O . ASP A 1 139 ? -3.756 8.523 17.207 1.00 77.56 139 ASP A O 1
ATOM 1137 N N . GLY A 1 140 ? -1.583 8.076 16.972 1.00 81.56 140 GLY A N 1
ATOM 1138 C CA . GLY A 1 140 ? -1.828 6.791 16.329 1.00 81.56 140 GLY A CA 1
ATOM 1139 C C . GLY A 1 140 ? -0.613 5.880 16.304 1.00 81.56 140 GLY A C 1
ATOM 1140 O O . GLY A 1 140 ? 0.520 6.308 16.498 1.00 81.56 140 GLY A O 1
ATOM 1141 N N . LEU A 1 141 ? -0.851 4.604 16.032 1.00 84.62 141 LEU A N 1
ATOM 1142 C CA . LEU A 1 141 ? 0.165 3.570 15.929 1.00 84.62 141 LEU A CA 1
ATOM 1143 C C . LEU A 1 141 ? 0.006 2.836 14.599 1.00 84.62 141 LEU A C 1
ATOM 1145 O O . LEU A 1 141 ? -1.045 2.270 14.312 1.00 84.62 141 LEU A O 1
ATOM 1149 N N . MET A 1 142 ? 1.058 2.834 13.788 1.00 87.50 142 MET A N 1
ATOM 1150 C CA . MET A 1 142 ? 1.119 2.102 12.527 1.00 87.50 142 MET A CA 1
ATOM 1151 C C . MET A 1 142 ? 2.157 0.989 12.629 1.00 87.50 142 MET A C 1
ATOM 1153 O O . MET A 1 142 ? 3.334 1.240 12.873 1.00 87.50 142 MET A O 1
ATOM 1157 N N . VAL A 1 143 ? 1.737 -0.244 12.385 1.00 87.38 143 VAL A N 1
ATOM 1158 C CA . VAL A 1 143 ? 2.580 -1.436 12.415 1.00 87.38 143 VAL A CA 1
ATOM 1159 C C . VAL A 1 143 ? 2.657 -2.052 11.025 1.00 87.38 143 VAL A C 1
ATOM 1161 O O . VAL A 1 143 ? 1.652 -2.220 10.334 1.00 87.38 143 VAL A O 1
ATOM 1164 N N . LEU A 1 144 ? 3.881 -2.396 10.621 1.00 88.75 144 LEU A N 1
ATOM 1165 C CA . LEU A 1 144 ? 4.172 -3.124 9.392 1.00 88.75 144 LEU A CA 1
ATOM 1166 C C . LEU A 1 144 ? 4.873 -4.431 9.757 1.00 88.75 144 LEU A C 1
ATOM 1168 O O . LEU A 1 144 ? 6.007 -4.411 10.228 1.00 88.75 144 LEU A O 1
ATOM 1172 N N . ARG A 1 145 ? 4.219 -5.573 9.536 1.00 83.94 145 ARG A N 1
ATOM 1173 C CA . ARG A 1 145 ? 4.751 -6.877 9.972 1.00 83.94 145 ARG A CA 1
ATOM 1174 C C . ARG A 1 145 ? 5.925 -7.344 9.106 1.00 83.94 145 ARG A C 1
ATOM 1176 O O . ARG A 1 145 ? 6.882 -7.927 9.615 1.00 83.94 145 ARG A O 1
ATOM 1183 N N . GLY A 1 146 ? 5.904 -7.029 7.811 1.00 84.19 146 GLY A N 1
ATOM 1184 C CA . GLY A 1 146 ? 7.050 -7.243 6.930 1.00 84.19 146 GLY A CA 1
ATOM 1185 C C . GLY A 1 146 ? 7.017 -6.397 5.660 1.00 84.19 146 GLY A C 1
ATOM 1186 O O . GLY A 1 146 ? 5.956 -6.036 5.159 1.00 84.19 146 GLY A O 1
ATOM 1187 N N . ILE A 1 147 ? 8.190 -6.091 5.109 1.00 87.19 147 ILE A N 1
ATOM 1188 C CA . ILE A 1 147 ? 8.353 -5.408 3.821 1.00 87.19 147 ILE A CA 1
ATOM 1189 C C . ILE A 1 147 ? 9.257 -6.252 2.936 1.00 87.19 147 ILE A C 1
ATOM 1191 O O . ILE A 1 147 ? 10.424 -6.466 3.248 1.00 87.19 147 ILE A O 1
ATOM 1195 N N . THR A 1 148 ? 8.746 -6.666 1.784 1.00 85.38 148 THR A N 1
ATOM 1196 C CA . THR A 1 148 ? 9.536 -7.277 0.717 1.00 85.38 148 THR A CA 1
ATOM 1197 C C . THR A 1 148 ? 9.796 -6.240 -0.369 1.00 85.38 148 THR A C 1
ATOM 1199 O O . THR A 1 148 ? 8.879 -5.835 -1.076 1.00 85.38 148 THR A O 1
ATOM 1202 N N . PHE A 1 149 ? 11.044 -5.836 -0.569 1.00 82.31 149 PHE A N 1
ATOM 1203 C CA . PHE A 1 149 ? 11.452 -5.013 -1.702 1.00 82.31 149 PHE A CA 1
ATOM 1204 C C . PHE A 1 149 ? 11.958 -5.893 -2.838 1.00 82.31 149 PHE A C 1
ATOM 1206 O O . PHE A 1 149 ? 12.971 -6.565 -2.684 1.00 82.31 149 PHE A O 1
ATOM 1213 N N . SER A 1 150 ? 11.293 -5.876 -3.991 1.00 78.19 150 SER A N 1
ATOM 1214 C CA . SER A 1 150 ? 11.818 -6.492 -5.206 1.00 78.19 150 SER A CA 1
ATOM 1215 C C . SER A 1 150 ? 12.519 -5.443 -6.062 1.00 78.19 150 SER A C 1
ATOM 1217 O O . SER A 1 150 ? 11.876 -4.549 -6.614 1.00 78.19 150 SER A O 1
ATOM 1219 N N . LEU A 1 151 ? 13.838 -5.581 -6.218 1.00 68.75 151 LEU A N 1
ATOM 1220 C CA . LEU A 1 151 ? 14.643 -4.757 -7.126 1.00 68.75 151 LEU A CA 1
ATOM 1221 C C . LEU A 1 151 ? 14.213 -4.976 -8.577 1.00 68.75 151 LEU A C 1
ATOM 1223 O O . LEU A 1 151 ? 14.209 -4.041 -9.375 1.00 68.75 151 LEU A O 1
ATOM 1227 N N . SER A 1 152 ? 13.814 -6.209 -8.899 1.00 59.03 152 SER A N 1
ATOM 1228 C CA . SER A 1 152 ? 13.432 -6.626 -10.243 1.00 59.03 152 SER A CA 1
ATOM 1229 C C . SER A 1 152 ? 12.279 -5.772 -10.790 1.00 59.03 152 SER A C 1
ATOM 1231 O O . SER A 1 152 ? 12.371 -5.203 -11.881 1.00 59.03 152 SER A O 1
ATOM 1233 N N . THR A 1 153 ? 11.210 -5.630 -10.016 1.00 64.75 153 THR A N 1
ATOM 1234 C CA . THR A 1 153 ? 10.029 -4.840 -10.354 1.00 64.75 153 THR A CA 1
ATOM 1235 C C . THR A 1 153 ? 10.081 -3.443 -9.747 1.00 64.75 153 THR A C 1
ATOM 1237 O O . THR A 1 153 ? 9.151 -2.674 -9.955 1.00 64.75 153 THR A O 1
ATOM 1240 N N . LEU A 1 154 ? 11.142 -3.080 -9.020 1.00 70.06 154 LEU A N 1
ATOM 1241 C CA . LEU A 1 154 ? 11.243 -1.813 -8.291 1.00 70.06 154 LEU A CA 1
ATOM 1242 C C . LEU A 1 154 ? 9.936 -1.534 -7.523 1.00 70.06 154 LEU A C 1
ATOM 1244 O O . LEU A 1 154 ? 9.295 -0.490 -7.656 1.00 70.06 154 LEU A O 1
ATOM 1248 N N . SER A 1 155 ? 9.486 -2.553 -6.794 1.00 77.81 155 SER A N 1
ATOM 1249 C CA . SER A 1 155 ? 8.250 -2.526 -6.023 1.00 77.81 155 SER A CA 1
ATOM 1250 C C . SER A 1 155 ? 8.522 -3.017 -4.617 1.00 77.81 155 SER A C 1
ATOM 1252 O O . SER A 1 155 ? 9.261 -3.985 -4.437 1.00 77.81 155 SER A O 1
ATOM 1254 N N . PHE A 1 156 ? 7.907 -2.384 -3.627 1.00 87.12 156 PHE A N 1
ATOM 1255 C CA . PHE A 1 156 ? 7.852 -2.948 -2.287 1.00 87.12 156 PHE A CA 1
ATOM 1256 C C . PHE A 1 156 ? 6.446 -3.471 -2.008 1.00 87.12 156 PHE A C 1
ATOM 1258 O O . PHE A 1 156 ? 5.456 -2.799 -2.289 1.00 87.12 156 PHE A O 1
ATOM 1265 N N . THR A 1 157 ? 6.373 -4.682 -1.475 1.00 88.00 157 THR A N 1
ATOM 1266 C CA . THR A 1 157 ? 5.153 -5.288 -0.954 1.00 88.00 157 THR A CA 1
ATOM 1267 C C . THR A 1 157 ? 5.245 -5.272 0.560 1.00 88.00 157 THR A C 1
ATOM 1269 O O . THR A 1 157 ? 6.168 -5.844 1.134 1.00 88.00 157 THR A O 1
ATOM 1272 N N . VAL A 1 158 ? 4.313 -4.584 1.200 1.00 90.38 158 VAL A N 1
ATOM 1273 C CA . VAL A 1 158 ? 4.138 -4.595 2.647 1.00 90.38 158 VAL A CA 1
ATOM 1274 C C . VAL A 1 158 ? 3.131 -5.686 2.987 1.00 90.38 158 VAL A C 1
ATOM 1276 O O . VAL A 1 158 ? 2.052 -5.738 2.395 1.00 90.38 158 VAL A O 1
ATOM 1279 N N . HIS A 1 159 ? 3.506 -6.552 3.918 1.00 89.50 159 HIS A N 1
ATOM 1280 C CA . HIS A 1 159 ? 2.715 -7.668 4.415 1.00 89.50 159 HIS A CA 1
ATOM 1281 C C . HIS A 1 159 ? 2.256 -7.350 5.838 1.00 89.50 159 HIS A C 1
ATOM 1283 O O . HIS A 1 159 ? 3.086 -7.002 6.679 1.00 89.50 159 HIS A O 1
ATOM 1289 N N . GLY A 1 160 ? 0.954 -7.475 6.099 1.00 85.44 160 GLY A N 1
ATOM 1290 C CA . GLY A 1 160 ? 0.340 -7.202 7.398 1.00 85.44 160 GLY A CA 1
ATOM 1291 C C . GLY A 1 160 ? 0.488 -5.740 7.814 1.00 85.44 160 GLY A C 1
ATOM 1292 O O . GLY A 1 160 ? 1.405 -5.392 8.559 1.00 85.44 160 GLY A O 1
ATOM 1293 N N . VAL A 1 161 ? -0.408 -4.890 7.313 1.00 90.31 161 VAL A N 1
ATOM 1294 C CA . VAL A 1 161 ? -0.514 -3.482 7.705 1.00 90.31 161 VAL A CA 1
ATOM 1295 C C . VAL A 1 161 ? -1.613 -3.359 8.752 1.00 90.31 161 VAL A C 1
ATOM 1297 O O . VAL A 1 161 ? -2.766 -3.690 8.476 1.00 90.31 161 VAL A O 1
ATOM 1300 N N . GLU A 1 162 ? -1.258 -2.858 9.928 1.00 88.94 162 GLU A N 1
ATOM 1301 C CA . GLU A 1 162 ? -2.186 -2.586 11.026 1.00 88.94 162 GLU A CA 1
ATOM 1302 C C . GLU A 1 162 ? -2.020 -1.118 11.434 1.00 88.94 162 GLU A C 1
ATOM 1304 O O . GLU A 1 162 ? -0.905 -0.648 11.654 1.00 88.94 162 GLU A O 1
ATOM 1309 N N . VAL A 1 163 ? -3.112 -0.362 11.491 1.00 89.12 163 VAL A N 1
ATOM 1310 C CA . VAL A 1 163 ? -3.097 1.058 11.850 1.00 89.12 163 VAL A CA 1
ATOM 1311 C C . VAL A 1 163 ? -4.190 1.311 12.875 1.00 89.12 163 VAL A C 1
ATOM 1313 O O . VAL A 1 163 ? -5.354 1.057 12.597 1.00 89.12 163 VAL A O 1
ATOM 1316 N N . GLY A 1 164 ? -3.830 1.837 14.039 1.00 85.19 164 GLY A N 1
ATOM 1317 C CA . GLY A 1 164 ? -4.763 2.365 15.029 1.00 85.19 164 GLY A CA 1
ATOM 1318 C C . GLY A 1 164 ? -4.620 3.879 15.112 1.00 85.19 164 GLY A C 1
ATOM 1319 O O . GLY A 1 164 ? -3.515 4.374 15.309 1.00 85.19 164 GLY A O 1
ATOM 1320 N N . ILE A 1 165 ? -5.705 4.625 14.944 1.00 84.88 165 ILE A N 1
ATOM 1321 C CA . ILE A 1 165 ? -5.718 6.089 15.056 1.00 84.88 165 ILE A CA 1
ATOM 1322 C C . ILE A 1 165 ? -6.711 6.476 16.143 1.00 84.88 165 ILE A C 1
ATOM 1324 O O . ILE A 1 165 ? -7.876 6.097 16.066 1.00 84.88 165 ILE A O 1
ATOM 1328 N N . LYS A 1 166 ? -6.287 7.268 17.125 1.00 80.62 166 LYS A N 1
ATOM 1329 C CA . LYS A 1 166 ? -7.180 7.835 18.134 1.00 80.62 166 LYS A CA 1
ATOM 1330 C C . LYS A 1 166 ? -7.902 9.045 17.536 1.00 80.62 166 LYS A C 1
ATOM 1332 O O . LYS A 1 166 ? -7.276 10.038 17.184 1.00 80.62 166 LYS A O 1
ATOM 1337 N N . LEU A 1 167 ? -9.222 8.958 17.378 1.00 75.25 167 LEU A N 1
ATOM 1338 C CA . LEU A 1 167 ? -10.047 10.058 16.859 1.00 75.25 167 LEU A CA 1
ATOM 1339 C C . LEU A 1 167 ? -10.516 10.994 17.982 1.00 75.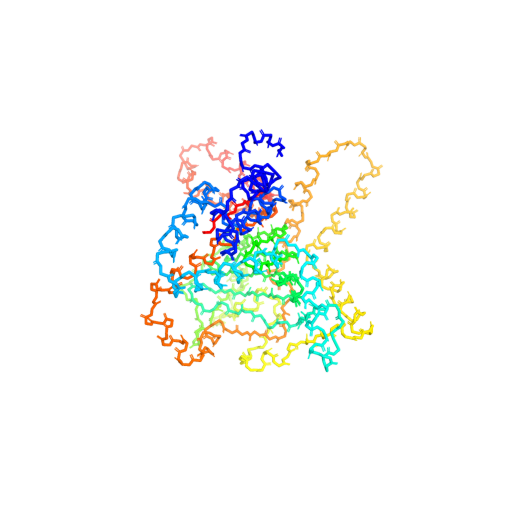25 167 LEU A C 1
ATOM 1341 O O . LEU A 1 167 ? -10.642 12.199 17.769 1.00 75.25 167 LEU A O 1
ATOM 1345 N N . SER A 1 168 ? -10.793 10.445 19.166 1.00 69.31 168 SER A N 1
ATOM 1346 C CA . SER A 1 168 ? -11.129 11.186 20.388 1.00 69.31 168 SER A CA 1
ATOM 1347 C C . SER A 1 168 ? -10.771 10.361 21.629 1.00 69.31 168 SER A C 1
ATOM 1349 O O . SER A 1 168 ? -10.302 9.234 21.496 1.00 69.31 168 SER A O 1
ATOM 1351 N N . ASP A 1 169 ? -10.981 10.902 22.835 1.00 62.97 169 ASP A N 1
ATOM 1352 C CA . ASP A 1 169 ? -10.591 10.255 24.102 1.00 62.97 169 ASP A CA 1
ATOM 1353 C C . ASP A 1 169 ? -11.094 8.824 24.266 1.00 62.97 169 ASP A C 1
ATOM 1355 O O . ASP A 1 169 ? -10.392 8.018 24.862 1.00 62.97 169 ASP A O 1
ATOM 1359 N N . ASP A 1 170 ? -12.242 8.510 23.665 1.00 65.31 170 ASP A N 1
ATOM 1360 C CA . ASP A 1 170 ? -12.877 7.201 23.769 1.00 65.31 170 ASP A CA 1
ATOM 1361 C C . ASP A 1 170 ? -12.978 6.474 22.426 1.00 65.31 170 ASP A C 1
ATOM 1363 O O . ASP A 1 170 ? -13.405 5.329 22.419 1.00 65.31 170 ASP A O 1
ATOM 1367 N N . MET A 1 171 ? -12.657 7.118 21.296 1.00 70.44 171 MET A N 1
ATOM 1368 C CA . MET A 1 171 ? -12.900 6.573 19.955 1.00 70.44 171 MET A CA 1
ATOM 1369 C C . MET A 1 171 ? -11.595 6.349 19.200 1.00 70.44 171 MET A C 1
ATOM 1371 O O . MET A 1 171 ? -10.782 7.261 19.032 1.00 70.44 171 MET A O 1
ATOM 1375 N N . GLU A 1 172 ? -11.451 5.153 18.655 1.00 79.31 172 GLU A N 1
ATOM 1376 C CA . GLU A 1 172 ? -10.323 4.715 17.852 1.00 79.31 172 GLU A CA 1
ATOM 1377 C C . GLU A 1 172 ? -10.790 4.185 16.490 1.00 79.31 172 GLU A C 1
ATOM 1379 O O . GLU A 1 172 ? -11.879 3.638 16.324 1.00 79.31 172 GLU A O 1
ATOM 1384 N N . LEU A 1 173 ? -9.954 4.380 15.481 1.00 83.12 173 LEU A N 1
ATOM 1385 C CA . LEU A 1 173 ? -10.126 3.858 14.138 1.00 83.12 173 LEU A CA 1
ATOM 1386 C C . LEU A 1 173 ? -9.032 2.826 13.891 1.00 83.12 173 LEU A C 1
ATOM 1388 O O . LEU A 1 173 ? -7.856 3.175 13.791 1.00 83.12 173 LEU A O 1
ATOM 1392 N N . ALA A 1 174 ? -9.431 1.568 13.763 1.00 85.88 174 ALA A N 1
ATOM 1393 C CA . ALA A 1 174 ? -8.557 0.467 13.398 1.00 85.88 174 ALA A CA 1
ATOM 1394 C C . ALA A 1 174 ? -8.659 0.208 11.895 1.00 85.88 174 ALA A C 1
ATOM 1396 O O . ALA A 1 174 ? -9.747 -0.042 11.391 1.00 85.88 174 ALA A O 1
ATOM 1397 N N . ILE A 1 175 ? -7.551 0.226 11.168 1.00 89.38 175 ILE A N 1
ATOM 1398 C CA . ILE A 1 175 ? -7.484 -0.129 9.750 1.00 89.38 175 ILE A CA 1
ATOM 1399 C C . ILE A 1 175 ? -6.504 -1.286 9.603 1.00 89.38 175 ILE A C 1
ATOM 1401 O O . ILE A 1 175 ? -5.358 -1.195 10.039 1.00 89.38 175 ILE A O 1
ATOM 1405 N N . GLN A 1 176 ? -6.942 -2.372 8.974 1.00 90.00 176 GLN A N 1
ATOM 1406 C CA . GLN A 1 176 ? -6.134 -3.570 8.765 1.00 90.00 176 GLN A CA 1
ATOM 1407 C C . GLN A 1 176 ? -6.153 -3.982 7.290 1.00 90.00 176 GLN A C 1
ATOM 1409 O O . GLN A 1 176 ? -7.174 -3.889 6.603 1.00 90.00 176 GLN A O 1
ATOM 1414 N N . THR A 1 177 ? -5.004 -4.407 6.766 1.00 90.12 177 THR A N 1
ATOM 1415 C CA . THR A 1 177 ? -4.847 -4.846 5.370 1.00 90.12 177 THR A CA 1
ATOM 1416 C C . THR A 1 177 ? -3.779 -5.932 5.269 1.00 90.12 177 THR A C 1
ATOM 1418 O O . THR A 1 177 ? -2.684 -5.788 5.809 1.00 90.12 177 THR A O 1
ATOM 1421 N N . GLU A 1 178 ? -4.067 -7.014 4.541 1.00 88.44 178 GLU A N 1
ATOM 1422 C CA . GLU A 1 178 ? -3.144 -8.154 4.410 1.00 88.44 178 GLU A CA 1
ATOM 1423 C C . GLU A 1 178 ? -1.917 -7.813 3.552 1.00 88.44 178 GLU A C 1
ATOM 1425 O O . GLU A 1 178 ? -0.788 -8.090 3.950 1.00 88.44 178 GLU A O 1
ATOM 1430 N N . ASN A 1 179 ? -2.125 -7.196 2.384 1.00 89.56 179 ASN A N 1
ATOM 1431 C CA . ASN A 1 179 ? -1.058 -6.897 1.431 1.00 89.56 179 ASN A CA 1
ATOM 1432 C C . ASN A 1 179 ? -1.239 -5.513 0.789 1.00 89.56 179 ASN A C 1
ATOM 1434 O O . ASN A 1 179 ? -2.314 -5.172 0.290 1.00 89.56 179 ASN A O 1
ATOM 1438 N N . LEU A 1 180 ? -0.148 -4.750 0.736 1.00 89.75 180 LEU A N 1
ATOM 1439 C CA . LEU A 1 180 ? -0.035 -3.463 0.049 1.00 89.75 180 LEU A CA 1
ATOM 1440 C C . LEU A 1 180 ? 1.161 -3.524 -0.900 1.00 89.75 180 LEU A C 1
ATOM 1442 O O . LEU A 1 180 ? 2.296 -3.657 -0.452 1.00 89.75 180 LEU A O 1
ATOM 1446 N N . THR A 1 181 ? 0.938 -3.403 -2.207 1.00 88.19 181 THR A N 1
ATOM 1447 C CA . THR A 1 181 ? 2.023 -3.390 -3.198 1.00 88.19 181 THR A CA 1
ATOM 1448 C C . THR A 1 181 ? 2.184 -2.000 -3.790 1.00 88.19 181 THR A C 1
ATOM 1450 O O . THR A 1 181 ? 1.293 -1.481 -4.455 1.00 88.19 181 THR A O 1
ATOM 1453 N N . VAL A 1 182 ? 3.356 -1.406 -3.591 1.00 86.75 182 VAL A N 1
ATOM 1454 C CA . VAL A 1 182 ? 3.726 -0.120 -4.177 1.00 86.75 182 VAL A CA 1
ATOM 1455 C C . VAL A 1 182 ? 4.755 -0.366 -5.267 1.00 86.75 182 VAL A C 1
ATOM 1457 O O . VAL A 1 182 ? 5.918 -0.668 -4.993 1.00 86.75 182 VAL A O 1
ATOM 1460 N N . ALA A 1 183 ? 4.331 -0.233 -6.520 1.00 80.56 183 ALA A N 1
ATOM 1461 C CA . ALA A 1 183 ? 5.222 -0.226 -7.667 1.00 80.56 183 ALA A CA 1
ATOM 1462 C C . ALA A 1 183 ? 5.610 1.219 -7.987 1.00 80.56 183 ALA A C 1
ATOM 1464 O O . ALA A 1 183 ? 4.777 2.024 -8.419 1.00 80.56 183 ALA A O 1
ATOM 1465 N N . LEU A 1 184 ? 6.889 1.551 -7.792 1.00 72.44 184 LEU A N 1
ATOM 1466 C CA . LEU A 1 184 ? 7.363 2.914 -7.999 1.00 72.44 184 LEU A CA 1
ATOM 1467 C C . LEU A 1 184 ? 7.123 3.362 -9.455 1.00 72.44 184 LEU A C 1
ATOM 1469 O O . LEU A 1 184 ? 7.393 2.629 -10.409 1.00 72.44 184 LEU A O 1
ATOM 1473 N N . PHE A 1 185 ? 6.616 4.586 -9.595 1.00 66.75 185 PHE A N 1
ATOM 1474 C CA . PHE A 1 185 ? 6.204 5.272 -10.826 1.00 66.75 185 PHE A CA 1
ATOM 1475 C C . PHE A 1 185 ? 5.099 4.582 -11.637 1.00 66.75 185 PHE A C 1
ATOM 1477 O O . PHE A 1 185 ? 4.959 4.867 -12.830 1.00 66.75 185 PHE A O 1
ATOM 1484 N N . ARG A 1 186 ? 4.348 3.645 -11.041 1.00 68.94 186 ARG A N 1
ATOM 1485 C CA . ARG A 1 186 ? 3.346 2.862 -11.777 1.00 68.94 186 ARG A CA 1
ATOM 1486 C C . ARG A 1 186 ? 1.987 2.810 -11.108 1.00 68.94 186 ARG A C 1
ATOM 1488 O O . ARG A 1 186 ? 1.015 3.250 -11.715 1.00 68.94 186 ARG A O 1
ATOM 1495 N N . ASN A 1 187 ? 1.898 2.214 -9.927 1.00 73.88 187 ASN A N 1
ATOM 1496 C CA . ASN A 1 187 ? 0.641 2.043 -9.210 1.00 73.88 187 ASN A CA 1
ATOM 1497 C C . ASN A 1 187 ? 0.876 1.667 -7.749 1.00 73.88 187 ASN A C 1
ATOM 1499 O O . ASN A 1 187 ? 1.892 1.074 -7.384 1.00 73.88 187 ASN A O 1
ATOM 1503 N N . ILE A 1 188 ? -0.105 2.021 -6.929 1.00 82.81 188 ILE A N 1
ATOM 1504 C CA . ILE A 1 188 ? -0.241 1.560 -5.554 1.00 82.81 188 ILE A CA 1
ATOM 1505 C C . ILE A 1 188 ? -1.471 0.665 -5.539 1.00 82.81 188 ILE A C 1
ATOM 1507 O O . ILE A 1 188 ? -2.583 1.156 -5.713 1.00 82.81 188 ILE A O 1
ATOM 1511 N N . ASP A 1 189 ? -1.263 -0.635 -5.372 1.00 86.38 189 ASP A N 1
ATOM 1512 C CA . ASP A 1 189 ? -2.338 -1.612 -5.268 1.00 86.38 189 ASP A CA 1
ATOM 1513 C C . ASP A 1 189 ? -2.500 -2.002 -3.797 1.00 86.38 189 ASP A C 1
ATOM 1515 O O . ASP A 1 189 ? -1.617 -2.610 -3.185 1.00 86.38 189 ASP A O 1
ATOM 1519 N N . ILE A 1 190 ? -3.639 -1.624 -3.231 1.00 88.62 190 ILE A N 1
ATOM 1520 C CA . ILE A 1 190 ? -4.058 -1.964 -1.878 1.00 88.62 190 ILE A CA 1
ATOM 1521 C C . ILE A 1 190 ? -5.073 -3.109 -1.977 1.00 88.62 190 ILE A C 1
ATOM 1523 O O . ILE A 1 190 ? -6.002 -3.062 -2.796 1.00 88.62 190 ILE A O 1
ATOM 1527 N N . GLY A 1 191 ? -4.868 -4.156 -1.177 1.00 86.75 191 GLY A N 1
ATOM 1528 C CA . GLY A 1 191 ? -5.791 -5.285 -1.066 1.00 86.75 191 GLY A CA 1
ATOM 1529 C C . GLY A 1 191 ? -7.145 -4.906 -0.457 1.00 86.75 191 GLY A C 1
ATOM 1530 O O . GLY A 1 191 ? -7.580 -3.756 -0.520 1.00 86.75 191 GLY A O 1
ATOM 1531 N N . ASP A 1 192 ? -7.824 -5.895 0.116 1.00 87.44 192 ASP A N 1
ATOM 1532 C CA . ASP A 1 192 ? -9.040 -5.653 0.892 1.00 87.44 192 ASP A CA 1
ATOM 1533 C C . ASP A 1 192 ? -8.664 -4.977 2.223 1.00 87.44 192 ASP A C 1
ATOM 1535 O O . ASP A 1 192 ? -7.857 -5.503 2.997 1.00 87.44 192 ASP A O 1
ATOM 1539 N N . CYS A 1 193 ? -9.224 -3.790 2.457 1.00 88.50 193 CYS A N 1
ATOM 1540 C CA . CYS A 1 193 ? -9.032 -3.013 3.676 1.00 88.50 193 CYS A CA 1
ATOM 1541 C C . CYS A 1 193 ? -10.244 -3.171 4.594 1.00 88.50 193 CYS A C 1
ATOM 1543 O O . CYS A 1 193 ? -11.375 -2.924 4.170 1.00 88.50 193 CYS A O 1
ATOM 1545 N N . PHE A 1 194 ? -10.000 -3.495 5.861 1.00 88.00 194 PHE A N 1
ATOM 1546 C CA . PHE A 1 194 ? -11.025 -3.561 6.901 1.00 88.00 194 PHE A CA 1
ATOM 1547 C C . PHE A 1 194 ? -10.822 -2.400 7.869 1.00 88.00 194 PHE A C 1
ATOM 1549 O O . PHE A 1 194 ? -9.735 -2.258 8.429 1.00 88.00 194 PHE A O 1
ATOM 1556 N N . ALA A 1 195 ? -11.830 -1.545 8.017 1.00 87.50 195 ALA A N 1
ATOM 1557 C CA . ALA A 1 195 ? -11.775 -0.339 8.834 1.00 87.50 195 ALA A CA 1
ATOM 1558 C C . ALA A 1 195 ? -12.857 -0.371 9.920 1.00 87.50 195 ALA A C 1
ATOM 1560 O O . ALA A 1 195 ? -14.044 -0.390 9.624 1.00 87.50 195 ALA A O 1
ATOM 1561 N N . ASN A 1 196 ? -12.471 -0.325 11.184 1.00 83.44 196 ASN A N 1
ATOM 1562 C CA . ASN A 1 196 ? -13.387 -0.464 12.307 1.00 83.44 196 ASN A CA 1
ATOM 1563 C C . ASN A 1 196 ? -13.300 0.777 13.179 1.00 83.44 196 ASN A C 1
ATOM 1565 O O . ASN A 1 196 ? -12.220 1.129 13.650 1.00 83.44 196 ASN A O 1
ATOM 1569 N N . VAL A 1 197 ? -14.434 1.441 13.383 1.00 80.31 197 VAL A N 1
ATOM 1570 C CA . VAL A 1 197 ? -14.539 2.539 14.348 1.00 80.31 197 VAL A CA 1
ATOM 1571 C C . VAL A 1 197 ? -14.968 1.926 15.667 1.00 80.31 197 VAL A C 1
ATOM 1573 O O . VAL A 1 197 ? -16.107 1.477 15.766 1.00 80.31 197 VAL A O 1
ATOM 1576 N N . LYS A 1 198 ? -14.053 1.880 16.635 1.00 74.88 198 LYS A N 1
ATOM 1577 C CA . LYS A 1 198 ? -14.263 1.294 17.960 1.00 74.88 198 LYS A CA 1
ATOM 1578 C C . LYS A 1 198 ? -14.295 2.392 19.014 1.00 74.88 198 LYS A C 1
ATOM 1580 O O . LYS A 1 198 ? -13.578 3.385 18.921 1.00 74.88 198 LYS A O 1
ATOM 1585 N N . GLY A 1 199 ? -15.101 2.188 20.040 1.00 66.50 199 GLY A N 1
ATOM 1586 C CA . GLY A 1 199 ? -15.181 3.056 21.200 1.00 66.50 199 GLY A CA 1
ATOM 1587 C C . GLY A 1 199 ? -16.087 4.285 21.030 1.00 66.50 199 GLY A C 1
ATOM 1588 O O . GLY A 1 199 ? -16.852 4.442 20.080 1.00 66.50 199 GLY A O 1
ATOM 1589 N N . GLY A 1 200 ? -16.050 5.155 22.036 1.00 58.66 200 GLY A N 1
ATOM 1590 C CA . GLY A 1 200 ? -16.928 6.301 22.229 1.00 58.66 200 GLY A CA 1
ATOM 1591 C C . GLY A 1 200 ? -17.862 6.099 23.423 1.00 58.66 200 GLY A C 1
ATOM 1592 O O . GLY A 1 200 ? -18.258 4.974 23.732 1.00 58.66 200 GLY A O 1
ATOM 1593 N N . GLN A 1 201 ? -18.309 7.205 24.032 1.00 50.75 201 GLN A N 1
ATOM 1594 C CA . GLN A 1 201 ? -19.278 7.258 25.153 1.00 50.75 201 GLN A CA 1
ATOM 1595 C C . GLN A 1 201 ? -20.600 6.496 24.918 1.00 50.75 201 GLN A C 1
ATOM 1597 O O . GLN A 1 201 ? -21.432 6.386 25.819 1.00 50.75 201 GLN A O 1
ATOM 1602 N N . TYR A 1 202 ? -20.824 6.037 23.688 1.00 51.03 202 TYR A N 1
ATOM 1603 C CA . TYR A 1 202 ? -22.049 5.413 23.207 1.00 51.03 202 TYR A CA 1
ATOM 1604 C C . TYR A 1 202 ? -21.852 3.969 22.719 1.00 51.03 202 TYR A C 1
ATOM 1606 O O . TYR A 1 202 ? -22.840 3.258 22.543 1.00 51.03 202 TYR A O 1
ATOM 1614 N N . GLU A 1 203 ? -20.607 3.520 22.528 1.00 52.78 203 GLU A N 1
ATOM 1615 C CA . GLU A 1 203 ? -20.263 2.103 22.339 1.00 52.78 203 GLU A CA 1
ATOM 1616 C C . GLU A 1 203 ? -19.893 1.463 23.687 1.00 52.78 203 GLU A C 1
ATOM 1618 O O . GLU A 1 203 ? -20.349 0.358 23.995 1.00 52.78 203 GLU A O 1
ATOM 1623 N N . MET A 1 204 ? -19.188 2.216 24.544 1.00 44.38 204 MET A N 1
ATOM 1624 C CA . MET A 1 204 ? -18.980 1.892 25.955 1.00 44.38 204 MET A CA 1
ATOM 1625 C C . MET A 1 204 ? -20.154 2.404 26.799 1.00 44.38 204 MET A C 1
ATOM 1627 O O . MET A 1 204 ? -20.590 3.547 26.687 1.00 44.38 204 MET A O 1
ATOM 1631 N N . THR A 1 205 ? -20.700 1.535 27.642 1.00 36.81 205 THR A N 1
ATOM 1632 C CA . THR A 1 205 ? -21.883 1.777 28.474 1.00 36.81 205 THR A CA 1
ATOM 1633 C C . THR A 1 205 ? -21.694 2.993 29.400 1.00 36.81 205 THR A C 1
ATOM 1635 O O . THR A 1 205 ? -21.020 2.878 30.417 1.00 36.81 205 THR A O 1
ATOM 1638 N N . PHE A 1 206 ? -22.328 4.119 29.043 1.00 34.34 206 PHE A N 1
ATOM 1639 C CA . PHE A 1 206 ? -22.558 5.365 29.801 1.00 34.34 206 PHE A CA 1
ATOM 1640 C C . PHE A 1 206 ? -21.364 6.010 30.530 1.00 34.34 206 PHE A C 1
ATOM 1642 O O . PHE A 1 206 ? -20.860 5.478 31.508 1.00 34.34 206 PHE A O 1
ATOM 1649 N N . GLY A 1 207 ? -21.068 7.276 30.212 1.00 31.12 207 GLY A N 1
ATOM 1650 C CA . GLY A 1 207 ? -20.405 8.195 31.148 1.00 31.12 207 GLY A CA 1
ATOM 1651 C C . GLY A 1 207 ? -19.575 9.292 30.484 1.00 31.12 207 GLY A C 1
ATOM 1652 O O . GLY A 1 207 ? -18.660 9.015 29.727 1.00 31.12 207 GLY A O 1
ATOM 1653 N N . SER A 1 208 ? -19.874 10.549 30.811 1.00 40.62 208 SER A N 1
ATOM 1654 C CA . SER A 1 208 ? -19.131 11.748 30.398 1.00 40.62 208 SER A CA 1
ATOM 1655 C C . SER A 1 208 ? -17.697 11.787 30.949 1.00 40.62 208 SER A C 1
ATOM 1657 O O . SER A 1 208 ? -17.498 11.515 32.142 1.00 40.62 208 SER A O 1
ATOM 1659 N N . ILE A 1 209 ? -16.730 12.221 30.132 1.00 45.50 209 ILE A N 1
ATOM 1660 C CA . ILE A 1 209 ? -15.302 12.306 30.496 1.00 45.50 209 ILE A CA 1
ATOM 1661 C C . ILE A 1 209 ? -14.767 13.749 30.441 1.00 45.50 209 ILE A C 1
ATOM 1663 O O . ILE A 1 209 ? -15.297 14.615 29.743 1.00 45.50 209 ILE A O 1
ATOM 1667 N N . ALA A 1 210 ? -13.781 13.993 31.311 1.00 44.47 210 ALA A N 1
ATOM 1668 C CA . ALA A 1 210 ? -13.122 15.258 31.617 1.00 44.47 210 ALA A CA 1
ATOM 1669 C C . ALA A 1 210 ? -12.044 15.645 30.584 1.00 44.47 210 ALA A C 1
ATOM 1671 O O . ALA A 1 210 ? -11.600 14.825 29.799 1.00 44.47 210 ALA A O 1
ATOM 1672 N N . ARG A 1 211 ? -11.642 16.921 30.617 1.00 41.62 211 ARG A N 1
ATOM 1673 C CA . ARG A 1 211 ? -10.956 17.667 29.545 1.00 41.62 211 ARG A CA 1
ATOM 1674 C C . ARG A 1 211 ? -9.442 17.459 29.381 1.00 41.62 211 ARG A C 1
ATOM 1676 O O . ARG A 1 211 ? -8.878 18.169 28.555 1.00 41.62 211 ARG A O 1
ATOM 1683 N N . ASP A 1 212 ? -8.791 16.576 30.134 1.00 47.94 212 ASP A N 1
ATOM 1684 C CA . ASP A 1 212 ? -7.326 16.458 30.069 1.00 47.94 212 ASP A CA 1
ATOM 1685 C C . ASP A 1 212 ? -6.882 15.205 29.315 1.00 47.94 212 ASP A C 1
ATOM 1687 O O . ASP A 1 212 ? -7.213 14.084 29.694 1.00 47.94 212 ASP A O 1
ATOM 1691 N N . THR A 1 213 ? -6.154 15.435 28.222 1.00 52.84 213 THR A N 1
ATOM 1692 C CA . THR A 1 213 ? -5.840 14.455 27.171 1.00 52.84 213 THR A CA 1
ATOM 1693 C C . THR A 1 213 ? -4.378 14.001 27.176 1.00 52.84 213 THR A C 1
ATOM 1695 O O . THR A 1 213 ? -4.005 13.136 26.383 1.00 52.84 213 THR A O 1
ATOM 1698 N N . HIS A 1 214 ? -3.555 14.567 28.063 1.00 56.88 214 HIS A N 1
ATOM 1699 C CA . HIS A 1 214 ? -2.110 14.352 28.125 1.00 56.88 214 HIS A CA 1
ATOM 1700 C C . HIS A 1 214 ? -1.659 14.155 29.576 1.00 56.88 214 HIS A C 1
ATOM 1702 O O . HIS A 1 214 ? -2.190 14.794 30.487 1.00 56.88 214 HIS A O 1
ATOM 1708 N N . ASP A 1 215 ? -0.675 13.283 29.799 1.00 58.81 215 ASP A N 1
ATOM 1709 C CA . ASP A 1 215 ? 0.029 13.222 31.082 1.00 58.81 215 ASP A CA 1
ATOM 1710 C C . ASP A 1 215 ? 1.035 14.385 31.237 1.00 58.81 215 ASP A C 1
ATOM 1712 O O . ASP A 1 215 ? 1.242 15.193 30.329 1.00 58.81 215 ASP A O 1
ATOM 1716 N N . GLY A 1 216 ? 1.667 14.498 32.412 1.00 51.31 216 GLY A N 1
ATOM 1717 C CA . GLY A 1 216 ? 2.663 15.542 32.692 1.00 51.31 216 GLY A CA 1
ATOM 1718 C C . GLY A 1 216 ? 3.923 15.490 31.812 1.00 51.31 216 GLY A C 1
ATOM 1719 O O . GLY A 1 216 ? 4.664 16.472 31.788 1.00 51.31 216 GLY A O 1
ATOM 1720 N N . ASP A 1 217 ? 4.141 14.389 31.084 1.00 55.53 217 ASP A N 1
ATOM 1721 C CA . ASP A 1 217 ? 5.229 14.203 30.117 1.00 55.53 217 ASP A CA 1
ATOM 1722 C C . ASP A 1 217 ? 4.778 14.461 28.662 1.00 55.53 217 ASP A C 1
ATOM 1724 O O . ASP A 1 217 ? 5.615 14.509 27.756 1.00 55.53 217 ASP A O 1
ATOM 1728 N N . GLY A 1 218 ? 3.482 14.711 28.436 1.00 56.22 218 GLY A N 1
ATOM 1729 C CA . GLY A 1 218 ? 2.903 15.006 27.128 1.00 56.22 218 GLY A CA 1
ATOM 1730 C C . GLY A 1 218 ? 2.506 13.774 26.312 1.00 56.22 218 GLY A C 1
ATOM 1731 O O . GLY A 1 218 ? 2.275 13.921 25.116 1.00 56.22 218 GLY A O 1
ATOM 1732 N N . ASP A 1 219 ? 2.418 12.585 26.916 1.00 54.81 219 ASP A N 1
ATOM 1733 C CA . ASP A 1 219 ? 1.926 11.382 26.236 1.00 54.81 219 ASP A CA 1
ATOM 1734 C C . ASP A 1 219 ? 0.386 11.300 26.301 1.00 54.81 219 ASP A C 1
ATOM 1736 O O . ASP A 1 219 ? -0.237 11.645 27.311 1.00 54.81 219 ASP A O 1
ATOM 1740 N N . ALA A 1 220 ? -0.237 10.789 25.234 1.00 52.66 220 ALA A N 1
ATOM 1741 C CA . ALA A 1 220 ? -1.685 10.612 25.153 1.00 52.66 220 ALA A CA 1
ATOM 1742 C C . ALA A 1 220 ? -2.184 9.474 26.061 1.00 52.66 220 ALA A C 1
ATOM 1744 O O . ALA A 1 220 ? -1.621 8.374 26.097 1.00 52.66 220 ALA A O 1
ATOM 1745 N N . VAL A 1 221 ? -3.295 9.715 26.758 1.00 55.62 221 VAL A N 1
ATOM 1746 C CA . VAL A 1 221 ? -3.856 8.811 27.776 1.00 55.62 221 VAL A CA 1
ATOM 1747 C C . VAL A 1 221 ? -5.293 8.393 27.426 1.00 55.62 221 VAL A C 1
ATOM 1749 O O . VAL A 1 221 ? -6.067 9.196 26.910 1.00 55.62 221 VAL A O 1
ATOM 1752 N N . PHE A 1 222 ? -5.659 7.141 27.709 1.00 47.72 222 PHE A N 1
ATOM 1753 C CA . PHE A 1 222 ? -7.036 6.645 27.816 1.00 47.72 222 PHE A CA 1
ATOM 1754 C C . PHE A 1 222 ? -7.459 6.541 29.288 1.00 47.72 222 PHE A C 1
ATOM 1756 O O . PHE A 1 222 ? -6.641 6.293 30.178 1.00 47.72 222 PHE A O 1
ATOM 1763 N N . VAL A 1 223 ? -8.756 6.718 29.544 1.00 54.28 223 VAL A N 1
ATOM 1764 C CA . VAL A 1 223 ? -9.368 6.509 30.862 1.00 54.28 223 VAL A CA 1
ATOM 1765 C C . VAL A 1 223 ? -10.092 5.162 30.831 1.00 54.28 223 VAL A C 1
ATOM 1767 O O . VAL A 1 223 ? -11.126 5.033 30.188 1.00 54.28 223 VAL A O 1
ATOM 1770 N N . GLU A 1 224 ? -9.538 4.151 31.500 1.00 46.69 224 GLU A N 1
ATOM 1771 C CA . GLU A 1 224 ? -9.936 2.743 31.309 1.00 46.69 224 GLU A CA 1
ATOM 1772 C C . GLU A 1 224 ? -11.223 2.304 32.029 1.00 46.69 224 GLU A C 1
ATOM 1774 O O . GLU A 1 224 ? -11.802 1.272 31.687 1.00 46.69 224 GLU A O 1
ATOM 1779 N N . ASP A 1 225 ? -11.725 3.065 33.001 1.00 43.59 225 ASP A N 1
ATOM 1780 C CA . ASP A 1 225 ? -12.827 2.572 33.829 1.00 43.59 225 ASP A CA 1
ATOM 1781 C C . ASP A 1 225 ? -14.216 2.944 33.295 1.00 43.59 225 ASP A C 1
ATOM 1783 O O . ASP A 1 225 ? -14.656 4.099 33.324 1.00 43.59 225 ASP A O 1
ATOM 1787 N N . THR A 1 226 ? -14.965 1.904 32.915 1.00 46.22 226 THR A N 1
ATOM 1788 C CA . THR A 1 226 ? -16.426 1.944 32.750 1.00 46.22 226 THR A CA 1
ATOM 1789 C C . THR A 1 226 ? -17.110 2.567 33.975 1.00 46.22 226 THR A C 1
ATOM 1791 O O . THR A 1 226 ? -16.738 2.332 35.129 1.00 46.22 226 THR A O 1
ATOM 1794 N N . ALA A 1 227 ? -18.175 3.346 33.759 1.00 41.44 227 ALA A N 1
ATOM 1795 C CA . ALA A 1 227 ? -18.827 4.091 34.838 1.00 41.44 227 ALA A CA 1
ATOM 1796 C C . ALA A 1 227 ? -19.463 3.221 35.943 1.00 41.44 227 ALA A C 1
ATOM 1798 O O . ALA A 1 227 ? -19.779 3.753 37.006 1.00 41.44 227 ALA A O 1
ATOM 1799 N N . LEU A 1 228 ? -19.609 1.903 35.749 1.00 40.16 228 LEU A N 1
ATOM 1800 C CA . LEU A 1 228 ? -20.014 0.961 36.802 1.00 40.16 228 LEU A CA 1
ATOM 1801 C C . LEU A 1 228 ? -18.966 0.867 37.922 1.00 40.16 228 LEU A C 1
ATOM 1803 O O . LEU A 1 228 ? -19.322 0.916 39.099 1.00 40.16 228 LEU A O 1
ATOM 1807 N N . LEU A 1 229 ? -17.677 0.823 37.572 1.00 43.03 229 LEU A N 1
ATOM 1808 C CA . LEU A 1 229 ? -16.574 0.868 38.537 1.00 43.03 229 LEU A CA 1
ATOM 1809 C C . LEU A 1 229 ? -16.422 2.263 39.153 1.00 43.03 229 LEU A C 1
ATOM 1811 O O . LEU A 1 229 ? -16.129 2.372 40.338 1.00 43.03 229 LEU A O 1
ATOM 1815 N N . LYS A 1 230 ? -16.724 3.326 38.395 1.00 43.94 230 LYS A N 1
ATOM 1816 C CA . LYS A 1 230 ? -16.754 4.724 38.875 1.00 43.94 230 LYS A CA 1
ATOM 1817 C C . LYS A 1 230 ? -17.906 5.007 39.850 1.00 43.94 230 LYS A C 1
ATOM 1819 O O . LYS A 1 230 ? -17.772 5.838 40.747 1.00 43.94 230 LYS A O 1
ATOM 1824 N N . ALA A 1 231 ? -19.044 4.334 39.677 1.00 44.75 231 ALA A N 1
ATOM 1825 C CA . ALA A 1 231 ? -20.171 4.385 40.603 1.00 44.75 231 ALA A CA 1
ATOM 1826 C C . ALA A 1 231 ? -19.871 3.597 41.888 1.00 44.75 231 ALA A C 1
ATOM 1828 O O . ALA A 1 231 ? -20.177 4.087 42.969 1.00 44.75 231 ALA A O 1
ATOM 1829 N N . ALA A 1 232 ? -19.202 2.443 41.777 1.00 43.31 232 ALA A N 1
ATOM 1830 C CA . ALA A 1 232 ? -18.773 1.642 42.925 1.00 43.31 232 ALA A CA 1
ATOM 1831 C C . ALA A 1 232 ? -17.603 2.274 43.711 1.00 43.31 232 ALA A C 1
ATOM 1833 O O . ALA A 1 232 ? -17.553 2.173 44.933 1.00 43.31 232 ALA A O 1
ATOM 1834 N N . SER A 1 233 ? -16.673 2.966 43.042 1.00 46.06 233 SER A N 1
ATOM 1835 C CA . SER A 1 233 ? -15.514 3.612 43.681 1.00 46.06 233 SER A CA 1
ATOM 1836 C C . SER A 1 233 ? -15.822 4.979 44.295 1.00 46.06 233 SER A C 1
ATOM 1838 O O . SER A 1 233 ? -15.113 5.418 45.198 1.00 46.06 233 SER A O 1
ATOM 1840 N N . ARG A 1 234 ? -16.919 5.640 43.896 1.00 47.78 234 ARG A N 1
ATOM 1841 C CA . ARG A 1 234 ? -17.405 6.867 44.557 1.00 47.78 234 ARG A CA 1
ATOM 1842 C C . ARG A 1 234 ? -17.802 6.656 46.021 1.00 47.78 234 ARG A C 1
ATOM 1844 O O . ARG A 1 234 ? -17.791 7.621 46.779 1.00 47.78 234 ARG A O 1
ATOM 1851 N N . GLU A 1 235 ? -18.097 5.423 46.423 1.00 47.06 235 GLU A N 1
ATOM 1852 C CA . GLU A 1 235 ? -18.334 5.054 47.824 1.00 47.06 235 GLU A CA 1
ATOM 1853 C C . GLU A 1 235 ? -17.035 4.751 48.601 1.00 47.06 235 GLU A C 1
ATOM 1855 O O . GLU A 1 235 ? -17.068 4.604 49.821 1.00 47.06 235 GLU A O 1
ATOM 1860 N N . GLY A 1 236 ? -15.872 4.724 47.934 1.00 41.00 236 GLY A N 1
ATOM 1861 C CA . GLY A 1 236 ? -14.595 4.329 48.530 1.00 41.00 236 GLY A CA 1
ATOM 1862 C C . GLY A 1 236 ? -13.387 5.122 48.024 1.00 41.00 236 GLY A C 1
ATOM 1863 O O . GLY A 1 236 ? -12.645 4.654 47.172 1.00 41.00 236 GLY A O 1
ATOM 1864 N N . SER A 1 237 ? -13.110 6.256 48.676 1.00 36.16 237 SER A N 1
ATOM 1865 C CA . SER A 1 237 ? -11.849 7.029 48.653 1.00 36.16 237 SER A CA 1
ATOM 1866 C C . SER A 1 237 ? -11.421 7.700 47.331 1.00 36.16 237 SER A C 1
ATOM 1868 O O . SER A 1 237 ? -11.280 7.075 46.286 1.00 36.16 237 SER A O 1
ATOM 1870 N N . SER A 1 238 ? -11.119 9.001 47.421 1.00 38.88 238 SER A N 1
ATOM 1871 C CA . SER A 1 238 ? -10.510 9.832 46.374 1.00 38.88 238 SER A CA 1
ATOM 1872 C C . SER A 1 238 ? -9.077 9.389 46.056 1.00 38.88 238 SER A C 1
ATOM 1874 O O . SER A 1 238 ? -8.113 9.987 46.531 1.00 38.88 238 SER A O 1
ATOM 1876 N N . ARG A 1 239 ? -8.925 8.326 45.270 1.00 38.06 239 ARG A N 1
ATOM 1877 C CA . ARG A 1 239 ? -7.653 7.956 44.644 1.00 38.06 239 ARG A CA 1
ATOM 1878 C C . ARG A 1 239 ? -7.679 8.435 43.194 1.00 38.06 239 ARG A C 1
ATOM 1880 O O . ARG A 1 239 ? -8.673 8.222 42.505 1.00 38.06 239 ARG A O 1
ATOM 1887 N N . GLU A 1 240 ? -6.622 9.121 42.761 1.00 41.59 240 GLU A N 1
ATOM 1888 C CA . GLU A 1 240 ? -6.415 9.467 41.351 1.00 41.59 240 GLU A CA 1
ATOM 1889 C C . GLU A 1 240 ? -6.578 8.202 40.496 1.00 41.59 240 GLU A C 1
ATOM 1891 O O . GLU A 1 240 ? -6.027 7.146 40.819 1.00 41.59 240 GLU A O 1
ATOM 1896 N N . LEU A 1 241 ? -7.426 8.301 39.471 1.00 42.88 241 LEU A N 1
ATOM 1897 C CA . LEU A 1 241 ? -7.792 7.183 38.605 1.00 42.88 241 LEU A CA 1
ATOM 1898 C C . LEU A 1 241 ? -6.573 6.748 37.775 1.00 42.88 241 LEU A C 1
ATOM 1900 O O . LEU A 1 241 ? -5.814 7.615 37.334 1.00 42.88 241 LEU A O 1
ATOM 1904 N N . PRO A 1 242 ? -6.379 5.439 37.536 1.00 42.97 242 PRO A N 1
ATOM 1905 C CA . PRO A 1 242 ? -5.288 4.958 36.704 1.00 42.97 242 PRO A CA 1
ATOM 1906 C C . PRO A 1 242 ? -5.497 5.419 35.258 1.00 42.97 242 PRO A C 1
ATOM 1908 O O . PRO A 1 242 ? -6.476 5.076 34.601 1.00 42.97 242 PRO A O 1
ATOM 1911 N N . THR A 1 243 ? -4.568 6.234 34.781 1.00 49.69 243 THR A N 1
ATOM 1912 C CA . THR A 1 243 ? -4.453 6.672 33.395 1.00 49.69 243 THR A CA 1
ATOM 1913 C C . THR A 1 243 ? -3.629 5.654 32.611 1.00 49.69 243 THR A C 1
ATOM 1915 O O . THR A 1 243 ? -2.512 5.307 33.007 1.00 49.69 243 THR A O 1
ATOM 1918 N N . THR A 1 244 ? -4.152 5.150 31.495 1.00 50.12 244 THR A N 1
ATOM 1919 C CA . THR A 1 244 ? -3.447 4.172 30.654 1.00 50.12 244 THR A CA 1
ATOM 1920 C C . THR A 1 244 ? -2.944 4.833 29.387 1.00 50.12 244 THR A C 1
ATOM 1922 O O . THR A 1 244 ? -3.694 5.481 28.669 1.00 50.12 244 THR A O 1
ATOM 1925 N N . LYS A 1 245 ? -1.646 4.705 29.096 1.00 58.09 245 LYS A N 1
ATOM 1926 C CA . LYS A 1 245 ? -1.050 5.291 27.885 1.00 58.09 245 LYS A CA 1
ATOM 1927 C C . LYS A 1 245 ? -1.747 4.762 26.627 1.00 58.09 245 LYS A C 1
ATOM 1929 O O . LYS A 1 245 ? -2.071 3.579 26.572 1.00 58.09 245 LYS A O 1
ATOM 1934 N N . MET A 1 246 ? -1.925 5.603 25.606 1.00 61.88 246 MET A N 1
ATOM 1935 C CA . MET A 1 246 ? -2.601 5.253 24.347 1.00 61.88 246 MET A CA 1
ATOM 1936 C C . MET A 1 246 ? -2.078 3.954 23.733 1.00 61.88 246 MET A C 1
ATOM 1938 O O . MET A 1 246 ? -2.838 3.083 23.311 1.00 61.88 246 MET A O 1
ATOM 1942 N N . THR A 1 247 ? -0.759 3.806 23.739 1.00 58.56 247 THR A N 1
ATOM 1943 C CA . THR A 1 247 ? -0.071 2.627 23.229 1.00 58.56 247 THR A CA 1
ATOM 1944 C C . THR A 1 247 ? -0.458 1.351 23.975 1.00 58.56 247 THR A C 1
ATOM 1946 O O . THR A 1 247 ? -0.497 0.305 23.342 1.00 58.56 247 THR A O 1
ATOM 1949 N N . LYS A 1 248 ? -0.820 1.410 25.267 1.00 60.47 248 LYS A N 1
ATOM 1950 C CA . LYS A 1 248 ? -1.320 0.259 26.047 1.00 60.47 248 LYS A CA 1
ATOM 1951 C C . LYS A 1 248 ? -2.704 -0.183 25.589 1.00 60.47 248 LYS A C 1
ATOM 1953 O O . LYS A 1 248 ? -2.893 -1.371 25.363 1.00 60.47 248 LYS A O 1
ATOM 1958 N N . ALA A 1 249 ? -3.633 0.751 25.405 1.00 57.22 249 ALA A N 1
ATOM 1959 C CA . ALA A 1 249 ? -5.001 0.416 25.009 1.00 57.22 249 ALA A CA 1
ATOM 1960 C C . ALA A 1 249 ? -5.069 -0.144 23.578 1.00 57.22 249 ALA A C 1
ATOM 1962 O O . ALA A 1 249 ? -5.742 -1.140 23.328 1.00 57.22 249 ALA A O 1
ATOM 1963 N N . LEU A 1 250 ? -4.295 0.432 22.648 1.00 60.53 250 LEU A N 1
ATOM 1964 C CA . LEU A 1 250 ? -4.271 -0.011 21.249 1.00 60.53 250 LEU A CA 1
ATOM 1965 C C . LEU A 1 250 ? -3.681 -1.418 21.056 1.00 60.53 250 LEU A C 1
ATOM 1967 O O . LEU A 1 250 ? -3.954 -2.049 20.033 1.00 60.53 250 LEU A O 1
ATOM 1971 N N . THR A 1 251 ? -2.870 -1.891 22.009 1.00 59.44 251 THR A N 1
ATOM 1972 C CA . THR A 1 251 ? -2.033 -3.098 21.887 1.00 59.44 251 THR A CA 1
ATOM 1973 C C . THR A 1 251 ? -2.351 -4.193 22.909 1.00 59.44 251 THR A C 1
ATOM 1975 O O . THR A 1 251 ? -1.574 -5.138 23.051 1.00 59.44 251 THR A O 1
ATOM 1978 N N . ASP A 1 252 ? -3.470 -4.083 23.631 1.00 58.97 252 ASP A N 1
ATOM 1979 C CA . ASP A 1 252 ? -3.824 -5.003 24.727 1.00 58.97 252 ASP A CA 1
ATOM 1980 C C . ASP A 1 252 ? -2.701 -5.129 25.775 1.00 58.97 252 ASP A C 1
ATOM 1982 O O . ASP A 1 252 ? -2.257 -6.217 26.137 1.00 58.97 252 ASP A O 1
ATOM 1986 N N . TYR A 1 253 ? -2.163 -3.985 26.209 1.00 58.25 253 TYR A N 1
ATOM 1987 C CA . TYR A 1 253 ? -1.051 -3.856 27.161 1.00 58.25 253 TYR A CA 1
ATOM 1988 C C . TYR A 1 253 ? 0.316 -4.390 26.693 1.00 58.25 253 TYR A C 1
ATOM 1990 O O . TYR A 1 253 ? 1.291 -4.288 27.445 1.00 58.25 253 TYR A O 1
ATOM 1998 N N . ASN A 1 254 ? 0.445 -4.866 25.451 1.00 60.81 254 ASN A N 1
ATOM 1999 C CA . ASN A 1 254 ? 1.720 -5.281 24.857 1.00 60.81 254 ASN A CA 1
ATOM 2000 C C . ASN A 1 254 ? 2.444 -4.092 24.203 1.00 60.81 254 ASN A C 1
ATOM 2002 O O . ASN A 1 254 ? 2.582 -3.998 22.985 1.00 60.81 254 ASN A O 1
ATOM 2006 N N . VAL A 1 255 ? 2.907 -3.157 25.032 1.00 65.81 255 VAL A N 1
ATOM 2007 C CA . VAL A 1 255 ? 3.500 -1.897 24.562 1.00 65.81 255 VAL A CA 1
ATOM 2008 C C . VAL A 1 255 ? 4.882 -2.119 23.937 1.00 65.81 255 VAL A C 1
ATOM 2010 O O . VAL A 1 255 ? 5.740 -2.719 24.587 1.00 65.81 255 VAL A O 1
ATOM 2013 N N . PRO A 1 256 ? 5.139 -1.591 22.727 1.00 67.12 256 PRO A N 1
ATOM 2014 C CA . PRO A 1 256 ? 6.485 -1.516 22.165 1.00 67.12 256 PRO A CA 1
ATOM 2015 C C . PRO A 1 256 ? 7.406 -0.593 22.978 1.00 67.12 256 PRO A C 1
ATOM 2017 O O . PRO A 1 256 ? 6.988 0.479 23.409 1.00 67.12 256 PRO A O 1
ATOM 2020 N N . ASP A 1 257 ? 8.683 -0.949 23.120 1.00 71.38 257 ASP A N 1
ATOM 2021 C CA . ASP A 1 257 ? 9.682 -0.071 23.738 1.00 71.38 257 ASP A CA 1
ATOM 2022 C C . ASP A 1 257 ? 10.073 1.084 22.796 1.00 71.38 257 ASP A C 1
ATOM 2024 O O . ASP A 1 257 ? 10.396 0.865 21.622 1.00 71.38 257 ASP A O 1
ATOM 2028 N N . ASP A 1 258 ? 10.157 2.309 23.319 1.00 64.06 258 ASP A N 1
ATOM 2029 C CA . ASP A 1 258 ? 10.611 3.465 22.541 1.00 64.06 258 ASP A CA 1
ATOM 2030 C C . ASP A 1 258 ? 12.065 3.295 22.073 1.00 64.06 258 ASP A C 1
ATOM 2032 O O . ASP A 1 258 ? 13.007 3.155 22.861 1.00 64.06 258 ASP A O 1
ATOM 2036 N N . ALA A 1 259 ? 12.275 3.351 20.757 1.00 64.75 259 ALA A N 1
ATOM 2037 C CA . ALA A 1 259 ? 13.578 3.186 20.134 1.00 64.75 259 ALA A CA 1
ATOM 2038 C C . ALA A 1 259 ? 14.018 4.435 19.359 1.00 64.75 259 ALA A C 1
ATOM 2040 O O . ALA A 1 259 ? 13.266 5.078 18.624 1.00 64.75 259 ALA A O 1
ATOM 2041 N N . SER A 1 260 ? 15.313 4.748 19.454 1.00 65.50 260 SER A N 1
ATOM 2042 C CA . SER A 1 260 ? 15.953 5.707 18.551 1.00 65.50 260 SER A CA 1
ATOM 2043 C C . SER A 1 260 ? 15.989 5.162 17.115 1.00 65.50 260 SER A C 1
ATOM 2045 O O . SER A 1 260 ? 16.035 3.949 16.909 1.00 65.50 260 SER A O 1
ATOM 2047 N N . ILE A 1 261 ? 16.055 6.042 16.107 1.00 61.12 261 ILE A N 1
ATOM 2048 C CA . ILE A 1 261 ? 16.110 5.637 14.684 1.00 61.12 261 ILE A CA 1
ATOM 2049 C C . ILE A 1 261 ? 17.241 4.630 14.430 1.00 61.12 261 ILE A C 1
ATOM 2051 O O . ILE A 1 261 ? 17.054 3.653 13.710 1.00 61.12 261 ILE A O 1
ATOM 2055 N N . GLY A 1 262 ? 18.412 4.850 15.039 1.00 59.09 262 GLY A N 1
ATOM 2056 C CA . GLY A 1 262 ? 19.563 3.964 14.880 1.00 59.09 262 GLY A CA 1
ATOM 2057 C C . GLY A 1 262 ? 19.312 2.577 15.470 1.00 59.09 262 GLY A C 1
ATOM 2058 O O . GLY A 1 262 ? 19.527 1.578 14.792 1.00 59.09 262 GLY A O 1
ATOM 2059 N N . SER A 1 263 ? 18.807 2.499 16.703 1.00 59.72 263 SER A N 1
ATOM 2060 C CA . SER A 1 263 ? 18.547 1.217 17.370 1.00 59.72 263 SER A CA 1
ATOM 2061 C C . SER A 1 263 ? 17.360 0.460 16.769 1.00 59.72 263 SER A C 1
ATOM 2063 O O . SER A 1 263 ? 17.417 -0.765 16.698 1.00 59.72 263 SER A O 1
ATOM 2065 N N . GLY A 1 264 ? 16.324 1.162 16.301 1.00 57.06 264 GLY A N 1
ATOM 2066 C CA . GLY A 1 264 ? 15.154 0.564 15.653 1.00 57.06 264 GLY A CA 1
ATOM 2067 C C . GLY A 1 264 ? 15.458 -0.037 14.275 1.00 57.06 264 GLY A C 1
ATOM 2068 O O . GLY A 1 264 ? 14.953 -1.109 13.954 1.00 57.06 264 GLY A O 1
ATOM 2069 N N . LEU A 1 265 ? 16.347 0.589 13.492 1.00 61.91 265 LEU A N 1
ATOM 2070 C CA . LEU A 1 265 ? 16.805 0.035 12.210 1.00 61.91 265 LEU A CA 1
ATOM 2071 C C . LEU A 1 265 ? 17.765 -1.153 12.382 1.00 61.91 265 LEU A C 1
ATOM 2073 O O . LEU A 1 265 ? 17.790 -2.038 11.534 1.00 61.91 265 LEU A O 1
ATOM 2077 N N . ILE A 1 266 ? 18.539 -1.192 13.471 1.00 60.09 266 ILE A N 1
ATOM 2078 C CA . ILE A 1 266 ? 19.448 -2.311 13.777 1.00 60.09 266 ILE A CA 1
ATOM 2079 C C . ILE A 1 266 ? 18.678 -3.559 14.237 1.00 60.09 266 ILE A C 1
ATOM 2081 O O . ILE A 1 266 ? 19.141 -4.670 13.999 1.00 60.09 266 ILE A O 1
ATOM 2085 N N . SER A 1 267 ? 17.507 -3.404 14.867 1.00 57.75 267 SER A N 1
ATOM 2086 C CA . SER A 1 267 ? 16.646 -4.543 15.242 1.00 57.75 267 SER A CA 1
ATOM 2087 C C . SER A 1 267 ? 15.916 -5.199 14.074 1.00 57.75 267 SER A C 1
ATOM 2089 O O . SER A 1 267 ? 15.355 -6.270 14.262 1.00 57.75 267 SER A O 1
ATOM 2091 N N . MET A 1 268 ? 15.915 -4.580 12.893 1.00 64.19 268 MET A N 1
ATOM 2092 C CA . MET A 1 268 ? 15.206 -5.097 11.729 1.00 64.19 268 MET A CA 1
ATOM 2093 C C . MET A 1 268 ? 15.884 -6.379 11.234 1.00 64.19 268 MET A C 1
ATOM 2095 O O . MET A 1 268 ? 17.062 -6.363 10.857 1.00 64.19 268 MET A O 1
ATOM 2099 N N . GLU A 1 269 ? 15.151 -7.492 11.201 1.00 68.62 269 GLU A N 1
ATOM 2100 C CA . GLU A 1 269 ? 15.690 -8.732 10.649 1.00 68.62 269 GLU A CA 1
ATOM 2101 C C . GLU A 1 269 ? 15.748 -8.599 9.125 1.00 68.62 269 GLU A C 1
ATOM 2103 O O . GLU A 1 269 ? 14.732 -8.629 8.424 1.00 68.62 269 GLU A O 1
ATOM 2108 N N . ARG A 1 270 ? 16.963 -8.407 8.602 1.00 68.56 270 ARG A N 1
ATOM 2109 C CA . ARG A 1 270 ? 17.219 -8.363 7.165 1.00 68.56 270 ARG A CA 1
ATOM 2110 C C . ARG A 1 270 ? 17.525 -9.768 6.666 1.00 68.56 270 ARG A C 1
ATOM 2112 O O . ARG A 1 270 ? 18.615 -10.288 6.891 1.00 68.56 270 ARG A O 1
ATOM 2119 N N . LEU A 1 271 ? 16.595 -10.337 5.911 1.00 64.62 271 LEU A N 1
ATOM 2120 C CA . LEU A 1 271 ? 16.809 -11.590 5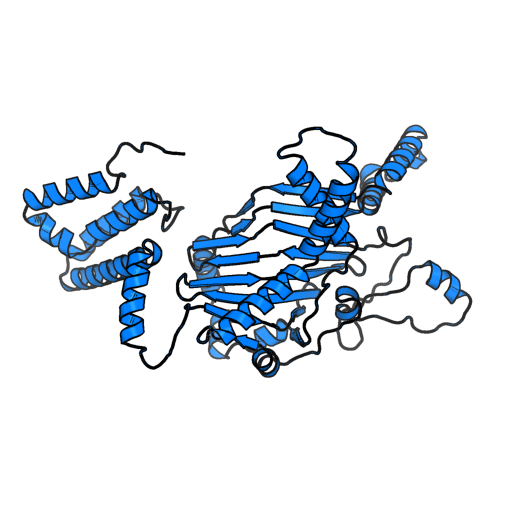.197 1.00 64.62 271 LEU A CA 1
ATOM 2121 C C . LEU A 1 271 ? 17.188 -11.261 3.749 1.00 64.62 271 LEU A C 1
ATOM 2123 O O . LEU A 1 271 ? 16.354 -10.784 2.974 1.00 64.62 271 LEU A O 1
ATOM 2127 N N . SER A 1 272 ? 18.455 -11.485 3.378 1.00 60.25 272 SER A N 1
ATOM 2128 C CA . SER A 1 272 ? 18.817 -11.570 1.957 1.00 60.25 272 SER A CA 1
ATOM 2129 C C . SER A 1 272 ? 18.537 -12.989 1.464 1.00 60.25 272 SER A C 1
ATOM 2131 O O . SER A 1 272 ? 18.829 -13.975 2.144 1.00 60.25 272 SER A O 1
ATOM 2133 N N . LEU A 1 273 ? 17.896 -13.101 0.303 1.00 62.06 273 LEU A N 1
ATOM 2134 C CA . LEU A 1 273 ? 17.374 -14.359 -0.239 1.00 62.06 273 LEU A CA 1
ATOM 2135 C C . LEU A 1 273 ? 18.434 -15.150 -1.020 1.00 62.06 273 LEU A C 1
ATOM 2137 O O . LEU A 1 273 ? 18.139 -15.790 -2.022 1.00 62.06 273 LEU A O 1
ATOM 2141 N N . ASP A 1 274 ? 19.672 -15.146 -0.525 1.00 62.78 274 ASP A N 1
ATOM 2142 C CA . ASP A 1 274 ? 20.832 -15.649 -1.267 1.00 62.78 274 ASP A CA 1
ATOM 2143 C C . ASP A 1 274 ? 21.132 -17.138 -1.002 1.00 62.78 274 ASP A C 1
ATOM 2145 O O . ASP A 1 274 ? 21.982 -17.732 -1.660 1.00 62.78 274 ASP A O 1
ATOM 2149 N N . ASN A 1 275 ? 20.421 -17.765 -0.055 1.00 69.06 275 ASN A N 1
ATOM 2150 C CA . ASN A 1 275 ? 20.565 -19.178 0.306 1.00 69.06 275 ASN A CA 1
ATOM 2151 C C . ASN A 1 275 ? 19.190 -19.870 0.378 1.00 69.06 275 ASN A C 1
ATOM 2153 O O . ASN A 1 275 ? 18.200 -19.260 0.782 1.00 69.06 275 ASN A O 1
ATOM 2157 N N . GLU A 1 276 ? 19.121 -21.162 0.052 1.00 73.56 276 GLU A N 1
ATOM 2158 C CA . GLU A 1 276 ? 17.885 -21.955 0.121 1.00 73.56 276 GLU A CA 1
ATOM 2159 C C . GLU A 1 276 ? 17.309 -21.983 1.549 1.00 73.56 276 GLU A C 1
ATOM 2161 O O . GLU A 1 276 ? 16.094 -21.938 1.748 1.00 73.56 276 GLU A O 1
ATOM 2166 N N . GLU A 1 277 ? 18.180 -21.960 2.560 1.00 75.25 277 GLU A N 1
ATOM 2167 C CA . GLU A 1 277 ? 17.784 -21.811 3.962 1.00 75.25 277 GLU A CA 1
ATOM 2168 C C . GLU A 1 277 ? 17.145 -20.446 4.252 1.00 75.25 277 GLU A C 1
ATOM 2170 O O . GLU A 1 277 ? 16.142 -20.380 4.963 1.00 75.25 277 GLU A O 1
ATOM 2175 N N . ALA A 1 278 ? 17.671 -19.362 3.673 1.00 69.62 278 ALA A N 1
ATOM 2176 C CA . ALA A 1 278 ? 17.102 -18.022 3.813 1.00 69.62 278 ALA A CA 1
ATOM 2177 C C . ALA A 1 278 ? 15.752 -17.912 3.089 1.00 69.62 278 ALA A C 1
ATOM 2179 O O . ALA A 1 278 ? 14.817 -17.315 3.618 1.00 69.62 278 ALA A O 1
ATOM 2180 N N . ALA A 1 279 ? 15.606 -18.569 1.934 1.00 74.88 279 ALA A N 1
ATOM 2181 C CA . ALA A 1 279 ? 14.333 -18.676 1.228 1.00 74.88 279 ALA A CA 1
ATOM 2182 C C . ALA A 1 279 ? 13.281 -19.461 2.029 1.00 74.88 279 ALA A C 1
ATOM 2184 O O . ALA A 1 279 ? 12.113 -19.072 2.048 1.00 74.88 279 ALA A O 1
ATOM 2185 N N . ARG A 1 280 ? 13.676 -20.532 2.734 1.00 81.00 280 ARG A N 1
ATOM 2186 C CA . ARG A 1 280 ? 12.780 -21.234 3.669 1.00 81.00 280 ARG A CA 1
ATOM 2187 C C . ARG A 1 280 ? 12.397 -20.349 4.850 1.00 81.00 280 ARG A C 1
ATOM 2189 O O . ARG A 1 280 ? 11.213 -20.246 5.141 1.00 81.00 280 ARG A O 1
ATOM 2196 N N . ARG A 1 281 ? 13.356 -19.665 5.488 1.00 80.31 281 ARG A N 1
ATOM 2197 C CA . ARG A 1 281 ? 13.069 -18.724 6.590 1.00 80.31 281 ARG A CA 1
ATOM 2198 C C . ARG A 1 281 ? 12.113 -17.619 6.160 1.00 80.31 281 ARG A C 1
ATOM 2200 O O . ARG A 1 281 ? 11.163 -17.341 6.874 1.00 80.31 281 ARG A O 1
ATOM 2207 N N . TYR A 1 282 ? 12.311 -17.063 4.970 1.00 81.38 282 TYR A N 1
ATOM 2208 C CA . TYR A 1 282 ? 11.414 -16.071 4.387 1.00 81.38 282 TYR A CA 1
ATOM 2209 C C . TYR A 1 282 ? 9.994 -16.606 4.181 1.00 81.38 282 TYR A C 1
ATOM 2211 O O . TYR A 1 282 ? 9.039 -15.961 4.601 1.00 81.38 282 TYR A O 1
ATOM 2219 N N . ARG A 1 283 ? 9.838 -17.788 3.566 1.00 84.25 283 ARG A N 1
ATOM 2220 C CA . ARG A 1 283 ? 8.511 -18.398 3.376 1.00 84.25 283 ARG A CA 1
ATOM 2221 C C . ARG A 1 283 ? 7.839 -18.703 4.709 1.00 84.25 283 ARG A C 1
ATOM 2223 O O . ARG A 1 283 ? 6.659 -18.418 4.847 1.00 84.25 283 ARG A O 1
ATOM 2230 N N . ASN A 1 284 ? 8.594 -19.203 5.684 1.00 85.88 284 ASN A N 1
ATOM 2231 C CA . ASN A 1 284 ? 8.085 -19.467 7.026 1.00 85.88 284 ASN A CA 1
ATOM 2232 C C . ASN A 1 284 ? 7.658 -18.171 7.730 1.00 85.88 284 ASN A C 1
ATOM 2234 O O . ASN A 1 284 ? 6.618 -18.152 8.372 1.00 85.88 284 ASN A O 1
ATOM 2238 N N . ALA A 1 285 ? 8.424 -17.085 7.587 1.00 83.50 285 ALA A N 1
ATOM 2239 C CA . ALA A 1 285 ? 8.079 -15.782 8.152 1.00 83.50 285 ALA A CA 1
ATOM 2240 C C . ALA A 1 285 ? 6.822 -15.192 7.495 1.00 83.50 285 ALA A C 1
ATOM 2242 O O . ALA A 1 285 ? 5.939 -14.704 8.192 1.00 83.50 285 ALA A O 1
ATOM 2243 N N . LEU A 1 286 ? 6.694 -15.284 6.167 1.00 85.31 286 LEU A N 1
ATOM 2244 C CA . LEU A 1 286 ? 5.474 -14.875 5.468 1.00 85.31 286 LEU A CA 1
ATOM 2245 C C . LEU A 1 286 ? 4.263 -15.710 5.881 1.00 85.31 286 LEU A C 1
ATOM 2247 O O . LEU A 1 286 ? 3.211 -15.146 6.160 1.00 85.31 286 LEU A O 1
ATOM 2251 N N . GLN A 1 287 ? 4.425 -17.031 5.944 1.00 87.38 287 GLN A N 1
ATOM 2252 C CA . GLN A 1 287 ? 3.373 -17.941 6.376 1.00 87.38 287 GLN A CA 1
ATOM 2253 C C . GLN A 1 287 ? 2.953 -17.633 7.815 1.00 87.38 287 GLN A C 1
ATOM 2255 O O . GLN A 1 287 ? 1.766 -17.561 8.094 1.00 87.38 287 GLN A O 1
ATOM 2260 N N . PHE A 1 288 ? 3.906 -17.359 8.706 1.00 86.44 288 PHE A N 1
ATOM 2261 C CA . PHE A 1 288 ? 3.616 -16.933 10.072 1.00 86.44 288 PHE A CA 1
ATOM 2262 C C . PHE A 1 288 ? 2.825 -15.618 10.112 1.00 86.44 288 PHE A C 1
ATOM 2264 O O . PHE A 1 288 ? 1.853 -15.506 10.855 1.00 86.44 288 PHE A O 1
ATOM 2271 N N . VAL A 1 289 ? 3.201 -14.622 9.302 1.00 84.25 289 VAL A N 1
ATOM 2272 C CA . VAL A 1 289 ? 2.472 -13.344 9.207 1.00 84.25 289 VAL A CA 1
ATOM 2273 C C . VAL A 1 289 ? 1.049 -13.547 8.678 1.00 84.25 289 VAL A C 1
ATOM 2275 O O . VAL A 1 289 ? 0.124 -12.902 9.168 1.00 84.25 289 VAL A O 1
ATOM 2278 N N . GLU A 1 290 ? 0.865 -14.440 7.707 1.00 85.50 290 GLU A N 1
ATOM 2279 C CA . GLU A 1 290 ? -0.444 -14.773 7.141 1.00 85.50 290 GLU A CA 1
ATOM 2280 C C . GLU A 1 290 ? -1.315 -15.552 8.138 1.00 85.50 290 GLU A C 1
ATOM 2282 O O . GLU A 1 290 ? -2.462 -15.180 8.364 1.00 85.50 290 GLU A O 1
ATOM 2287 N N . GLU A 1 291 ? -0.769 -16.581 8.789 1.00 84.94 291 GLU A N 1
ATOM 2288 C CA . GLU A 1 291 ? -1.479 -17.423 9.761 1.00 84.94 291 GLU A CA 1
ATOM 2289 C C . GLU A 1 291 ? -1.899 -16.654 11.014 1.00 84.94 291 GLU A C 1
ATOM 2291 O O . GLU A 1 291 ? -2.999 -16.864 11.517 1.00 84.94 291 GLU A O 1
ATOM 2296 N N . THR A 1 292 ? -1.049 -15.745 11.493 1.00 83.69 292 THR A N 1
ATOM 2297 C CA . THR A 1 292 ? -1.347 -14.895 12.657 1.00 83.69 292 THR A CA 1
ATOM 2298 C C . THR A 1 292 ? -2.114 -13.630 12.288 1.00 83.69 292 THR A C 1
ATOM 2300 O O . THR A 1 292 ? -2.335 -12.781 13.138 1.00 83.69 292 THR A O 1
ATOM 2303 N N . SER A 1 293 ? -2.475 -13.416 11.022 1.00 84.62 293 SER A N 1
ATOM 2304 C CA . SER A 1 293 ? -3.257 -12.240 10.639 1.00 84.62 293 SER A CA 1
ATOM 2305 C C . SER A 1 293 ? -4.660 -12.321 11.247 1.00 84.62 293 SER A C 1
ATOM 2307 O O . SER A 1 293 ? -5.383 -13.298 11.043 1.00 84.62 293 SER A O 1
ATOM 2309 N N . SER A 1 294 ? -5.089 -11.264 11.938 1.00 83.00 294 SER A N 1
ATOM 2310 C CA . SER A 1 294 ? -6.435 -11.141 12.523 1.00 83.00 294 SER A CA 1
ATOM 2311 C C . SER A 1 294 ? -7.549 -11.395 11.502 1.00 83.00 294 SER A C 1
ATOM 2313 O O . SER A 1 294 ? -8.557 -12.023 11.843 1.00 83.00 294 SER A O 1
ATOM 2315 N N . ILE A 1 295 ? -7.338 -10.938 10.262 1.00 85.94 295 ILE A N 1
ATOM 2316 C CA . ILE A 1 295 ? -8.223 -11.114 9.105 1.00 85.94 295 ILE A CA 1
ATOM 2317 C C . ILE A 1 295 ? -8.299 -12.591 8.710 1.00 85.94 295 ILE A C 1
ATOM 2319 O O . ILE A 1 295 ? -9.390 -13.110 8.476 1.00 85.94 295 ILE A O 1
ATOM 2323 N N . GLN A 1 296 ? -7.160 -13.285 8.664 1.00 86.94 296 GLN A N 1
ATOM 2324 C CA . GLN A 1 296 ? -7.108 -14.694 8.278 1.00 86.94 296 GLN A CA 1
ATOM 2325 C C . GLN A 1 296 ? -7.738 -15.586 9.350 1.00 86.94 296 GLN A C 1
ATOM 2327 O O . GLN A 1 296 ? -8.512 -16.487 9.030 1.00 86.94 296 GLN A O 1
ATOM 2332 N N . GLU A 1 297 ? -7.492 -15.298 10.627 1.00 85.94 297 GLU A N 1
ATOM 2333 C CA . GLU A 1 297 ? -8.167 -15.966 11.739 1.00 85.94 297 GLU A CA 1
ATOM 2334 C C . GLU A 1 297 ? -9.691 -15.785 11.676 1.00 85.94 297 GLU A C 1
ATOM 2336 O O . GLU A 1 297 ? -10.431 -16.761 11.818 1.00 85.94 297 GLU A O 1
ATOM 2341 N N . ALA A 1 298 ? -10.166 -14.560 11.417 1.00 83.94 298 ALA A N 1
ATOM 2342 C CA . ALA A 1 298 ? -11.590 -14.273 11.242 1.00 83.94 298 ALA A CA 1
ATOM 2343 C C . ALA A 1 298 ? -12.168 -15.032 10.036 1.00 83.94 298 ALA A C 1
ATOM 2345 O O . ALA A 1 298 ? -13.213 -15.676 10.138 1.00 83.94 298 ALA A O 1
ATOM 2346 N N . ARG A 1 299 ? -11.447 -15.048 8.907 1.00 86.00 299 ARG A N 1
ATOM 2347 C CA . ARG A 1 299 ? -11.821 -15.796 7.700 1.00 86.00 299 ARG A CA 1
ATOM 2348 C C . ARG A 1 299 ? -11.963 -17.294 7.992 1.00 86.00 299 ARG A C 1
ATOM 2350 O O . ARG A 1 299 ? -12.967 -17.893 7.608 1.00 86.00 299 ARG A O 1
ATOM 2357 N N . VAL A 1 300 ? -11.014 -17.894 8.712 1.00 85.56 300 VAL A N 1
ATOM 2358 C CA . VAL A 1 300 ? -11.064 -19.310 9.117 1.00 85.56 300 VAL A CA 1
ATOM 2359 C C . VAL A 1 300 ? -12.209 -19.577 10.099 1.00 85.56 300 VAL A C 1
ATOM 2361 O O . VAL A 1 300 ? -12.875 -20.609 9.989 1.00 85.56 300 VAL A O 1
ATOM 2364 N N . HIS A 1 301 ? -12.469 -18.671 11.047 1.00 82.81 301 HIS A N 1
ATOM 2365 C CA . HIS A 1 301 ? -13.579 -18.793 11.996 1.00 82.81 301 HIS A CA 1
ATOM 2366 C C . HIS A 1 301 ? -14.935 -18.825 11.273 1.00 82.81 301 HIS A C 1
ATOM 2368 O O . HIS A 1 301 ? -15.722 -19.754 11.467 1.00 82.81 301 HIS A O 1
ATOM 2374 N N . ILE A 1 302 ? -15.160 -17.894 10.346 1.00 82.31 302 ILE A N 1
ATOM 2375 C CA . ILE A 1 302 ? -16.407 -17.801 9.575 1.00 82.31 302 ILE A CA 1
ATOM 2376 C C . ILE A 1 302 ? -16.566 -18.986 8.623 1.00 82.31 302 ILE A C 1
ATOM 2378 O O . ILE A 1 302 ? -17.657 -19.541 8.510 1.00 82.31 302 ILE A O 1
ATOM 2382 N N . GLN A 1 303 ? -15.486 -19.443 7.982 1.00 82.06 303 GLN A N 1
ATOM 2383 C CA . GLN A 1 303 ? -15.526 -20.650 7.151 1.00 82.06 303 GLN A CA 1
ATOM 2384 C C . GLN A 1 303 ? -15.910 -21.894 7.963 1.00 82.06 303 GLN A C 1
ATOM 2386 O O . GLN A 1 303 ? -16.710 -22.705 7.500 1.00 82.06 303 GLN A O 1
ATOM 2391 N N . LYS A 1 304 ? -15.403 -22.040 9.196 1.00 80.50 304 LYS A N 1
ATOM 2392 C CA . LYS A 1 304 ? -15.807 -23.135 10.096 1.00 80.50 304 LYS A CA 1
ATOM 2393 C C . LYS A 1 304 ? -17.287 -23.051 10.477 1.00 80.50 304 LYS A C 1
ATOM 2395 O O . LYS A 1 304 ? -17.933 -24.093 10.564 1.00 80.50 304 LYS A O 1
ATOM 2400 N N . LEU A 1 305 ? -17.820 -21.849 10.703 1.00 75.81 305 LEU A N 1
ATOM 2401 C CA . LEU A 1 305 ? -19.244 -21.646 10.994 1.00 75.81 305 LEU A CA 1
ATOM 2402 C C . LEU A 1 305 ? -20.119 -21.960 9.771 1.00 75.81 305 LEU A C 1
ATOM 2404 O O . LEU A 1 305 ? -21.088 -22.704 9.901 1.00 75.81 305 LEU A O 1
ATOM 2408 N N . SER A 1 306 ? -19.724 -21.486 8.586 1.00 73.94 306 SER A N 1
ATOM 2409 C CA . SER A 1 306 ? -20.413 -21.742 7.313 1.00 73.94 306 SER A CA 1
ATOM 2410 C C . SER A 1 306 ? -20.436 -23.233 6.953 1.00 73.94 306 SER A C 1
ATOM 2412 O O . SER A 1 306 ? -21.477 -23.786 6.601 1.00 73.94 306 SER A O 1
ATOM 2414 N N . ASN A 1 307 ? -19.315 -23.938 7.138 1.00 69.38 307 ASN A N 1
ATOM 2415 C CA . ASN A 1 307 ? -19.240 -25.377 6.876 1.00 69.38 307 ASN A CA 1
ATOM 2416 C C . ASN A 1 307 ? -20.127 -26.199 7.826 1.00 69.38 307 ASN A C 1
ATOM 2418 O O . ASN A 1 307 ? -20.704 -27.192 7.397 1.00 69.38 307 ASN A O 1
ATOM 2422 N N . LYS A 1 308 ? -20.287 -25.776 9.089 1.00 66.50 308 LYS A N 1
ATOM 2423 C CA . LYS A 1 308 ? -21.231 -26.407 10.030 1.00 66.50 308 LYS A CA 1
ATOM 2424 C C . LYS A 1 308 ? -22.693 -26.141 9.661 1.00 66.50 308 LYS A C 1
ATOM 2426 O O . LYS A 1 308 ? -23.540 -26.985 9.925 1.00 66.50 308 LYS A O 1
ATOM 2431 N N . SER A 1 309 ? -23.006 -24.986 9.070 1.00 59.53 309 SER A N 1
ATOM 2432 C CA . SER A 1 309 ? -24.375 -24.658 8.645 1.00 59.53 309 SER A CA 1
ATOM 2433 C C . SER A 1 309 ? -24.761 -25.282 7.300 1.00 59.53 309 SER A C 1
ATOM 2435 O O . SER A 1 309 ? -25.929 -25.619 7.093 1.00 59.53 309 SER A O 1
ATOM 2437 N N . ASN A 1 310 ? -23.794 -25.487 6.402 1.00 55.09 310 ASN A N 1
ATOM 2438 C CA . ASN A 1 310 ? -24.021 -26.001 5.048 1.00 55.09 310 ASN A CA 1
ATOM 2439 C C . ASN A 1 310 ? -24.362 -27.498 4.983 1.00 55.09 310 ASN A C 1
ATOM 2441 O O . ASN A 1 310 ? -24.824 -27.954 3.942 1.00 55.09 310 ASN A O 1
ATOM 2445 N N . GLU A 1 311 ? -24.255 -28.252 6.084 1.00 54.47 311 GLU A N 1
ATOM 2446 C CA . GLU A 1 311 ? -24.861 -29.593 6.178 1.00 54.47 311 GLU A CA 1
ATOM 2447 C C . GLU A 1 311 ? -26.404 -29.555 6.133 1.00 54.47 311 GLU A C 1
ATOM 2449 O O . GLU A 1 311 ? -27.037 -30.597 5.981 1.00 54.47 311 GLU A O 1
ATOM 2454 N N . SER A 1 312 ? -27.031 -28.371 6.234 1.00 53.03 312 SER A N 1
ATOM 2455 C CA . SER A 1 312 ? -28.489 -28.243 6.372 1.00 53.03 312 SER A CA 1
ATOM 2456 C C . SER A 1 312 ? -29.217 -27.395 5.320 1.00 53.03 312 SER A C 1
ATOM 2458 O O . SER A 1 312 ? -30.445 -27.414 5.321 1.00 53.03 312 SER A O 1
ATOM 2460 N N . ASN A 1 313 ? -28.542 -26.685 4.402 1.00 48.47 313 ASN A N 1
ATOM 2461 C CA . ASN A 1 313 ? -29.231 -25.900 3.362 1.00 48.47 313 ASN A CA 1
ATOM 2462 C C . ASN A 1 313 ? -28.390 -25.679 2.088 1.00 48.47 313 ASN A C 1
ATOM 2464 O O . ASN A 1 313 ? -27.480 -24.856 2.064 1.00 48.47 313 ASN A O 1
ATOM 2468 N N . GLU A 1 314 ? -28.770 -26.342 0.991 1.00 48.47 314 GLU A N 1
ATOM 2469 C CA . GLU A 1 314 ? -28.332 -26.017 -0.374 1.00 48.47 314 GLU A CA 1
ATOM 2470 C C . GLU A 1 314 ? -29.109 -24.801 -0.908 1.00 48.47 314 GLU A C 1
ATOM 2472 O O . GLU A 1 314 ? -30.220 -24.957 -1.419 1.00 48.47 314 GLU A O 1
ATOM 2477 N N . LYS A 1 315 ? -28.544 -23.586 -0.865 1.00 47.84 315 LYS A N 1
ATOM 2478 C CA . LYS A 1 315 ? -28.945 -22.524 -1.808 1.00 47.84 315 LYS A CA 1
ATOM 2479 C C . LYS A 1 315 ? -27.758 -21.680 -2.266 1.00 47.84 315 LYS A C 1
ATOM 2481 O O . LYS A 1 315 ? -27.060 -21.080 -1.466 1.00 47.84 315 LYS A O 1
ATOM 2486 N N . ASN A 1 316 ? -27.616 -21.637 -3.589 1.00 47.66 316 ASN A N 1
ATOM 2487 C CA . ASN A 1 316 ? -26.674 -20.858 -4.392 1.00 47.66 316 ASN A CA 1
ATOM 2488 C C . ASN A 1 316 ? -26.614 -19.365 -4.009 1.00 47.66 316 ASN A C 1
ATOM 2490 O O . ASN A 1 316 ? -27.620 -18.677 -4.197 1.00 47.66 316 ASN A O 1
ATOM 2494 N N . PHE A 1 317 ? -25.444 -18.825 -3.639 1.00 41.00 317 PHE A N 1
ATOM 2495 C CA . PHE A 1 317 ? -25.245 -17.370 -3.531 1.00 41.00 317 PHE A CA 1
ATOM 2496 C C . PHE A 1 317 ? -23.881 -16.885 -4.059 1.00 41.00 317 PHE A C 1
ATOM 2498 O O . PHE A 1 317 ? -22.985 -16.505 -3.319 1.00 41.00 317 PHE A O 1
ATOM 2505 N N . ASN A 1 318 ? -23.741 -16.741 -5.379 1.00 53.72 318 ASN A N 1
ATOM 2506 C CA . ASN A 1 318 ? -22.573 -16.049 -5.943 1.00 53.72 318 ASN A CA 1
ATOM 2507 C C . ASN A 1 318 ? -22.664 -14.514 -5.794 1.00 53.72 318 ASN A C 1
ATOM 2509 O O . ASN A 1 318 ? -23.734 -13.917 -5.913 1.00 53.72 318 ASN A O 1
ATOM 2513 N N . ASN A 1 319 ? -21.503 -13.889 -5.565 1.00 51.50 319 ASN A N 1
ATOM 2514 C CA . ASN A 1 319 ? -21.220 -12.472 -5.262 1.00 51.50 319 ASN A CA 1
ATOM 2515 C C . ASN A 1 319 ? -21.795 -11.917 -3.946 1.00 51.50 319 ASN A C 1
ATOM 2517 O O . ASN A 1 319 ? -21.074 -11.216 -3.241 1.00 51.50 319 ASN A O 1
ATOM 2521 N N . THR A 1 320 ? -23.030 -12.251 -3.563 1.00 58.03 320 THR A N 1
ATOM 2522 C CA . THR A 1 320 ? -23.581 -11.841 -2.255 1.00 58.03 320 THR A CA 1
ATOM 2523 C C . THR A 1 320 ? -22.843 -12.516 -1.094 1.00 58.03 320 THR A C 1
ATOM 2525 O O . THR A 1 320 ? -22.632 -11.875 -0.069 1.00 58.03 320 THR A O 1
ATOM 2528 N N . GLU A 1 321 ? -22.363 -13.753 -1.274 1.00 70.25 321 GLU A N 1
ATOM 2529 C CA . GLU A 1 321 ? -21.502 -14.435 -0.296 1.00 70.25 321 GLU A CA 1
ATOM 2530 C C . GLU A 1 321 ? -20.175 -13.712 -0.073 1.00 70.25 321 GLU A C 1
ATOM 2532 O O . GLU A 1 321 ? -19.717 -13.660 1.058 1.00 70.25 321 GLU A O 1
ATOM 2537 N N . ALA A 1 322 ? -19.560 -13.128 -1.108 1.00 73.44 322 ALA A N 1
ATOM 2538 C CA . ALA A 1 322 ? -18.262 -12.468 -0.961 1.00 73.44 322 ALA A CA 1
ATOM 2539 C C . ALA A 1 322 ? -18.377 -11.195 -0.109 1.00 73.44 322 ALA A C 1
ATOM 2541 O O . ALA A 1 322 ? -17.581 -10.988 0.807 1.00 73.44 322 ALA A O 1
ATOM 2542 N N . ASN A 1 323 ? -19.409 -10.388 -0.358 1.00 77.56 323 ASN A N 1
ATOM 2543 C CA . ASN A 1 323 ? -19.678 -9.176 0.415 1.00 77.56 323 ASN A CA 1
ATOM 2544 C C . ASN A 1 323 ? -20.142 -9.517 1.840 1.00 77.56 323 ASN A C 1
ATOM 2546 O O . ASN A 1 323 ? -19.675 -8.922 2.808 1.00 77.56 323 ASN A O 1
ATOM 2550 N N . ALA A 1 324 ? -21.011 -10.525 1.993 1.00 79.88 324 ALA A N 1
ATOM 2551 C CA . ALA A 1 324 ? -21.437 -11.010 3.306 1.00 79.88 324 ALA A CA 1
ATOM 2552 C C . ALA A 1 324 ? -20.265 -11.598 4.108 1.00 79.88 324 ALA A C 1
ATOM 2554 O O . ALA A 1 324 ? -20.153 -11.350 5.306 1.00 79.88 324 ALA A O 1
ATOM 2555 N N . LEU A 1 325 ? -19.358 -12.321 3.447 1.00 82.62 325 LEU A N 1
ATOM 2556 C CA . LEU A 1 325 ? -18.136 -12.849 4.047 1.00 82.62 325 LEU A CA 1
ATOM 2557 C C . LEU A 1 325 ? -17.221 -11.713 4.503 1.00 82.62 325 LEU A C 1
ATOM 2559 O O . LEU A 1 325 ? -16.717 -11.766 5.618 1.00 82.62 325 LEU A O 1
ATOM 2563 N N . ARG A 1 326 ? -17.030 -10.667 3.691 1.00 83.19 326 ARG A N 1
ATOM 2564 C CA . ARG A 1 326 ? -16.251 -9.480 4.082 1.00 83.19 326 ARG A CA 1
ATOM 2565 C C . ARG A 1 326 ? -16.866 -8.753 5.269 1.00 83.19 326 ARG A C 1
ATOM 2567 O O . ARG A 1 326 ? -16.144 -8.423 6.202 1.00 83.19 326 ARG A O 1
ATOM 2574 N N . ALA A 1 327 ? -18.181 -8.549 5.261 1.00 81.44 327 ALA A N 1
ATOM 2575 C CA . ALA A 1 327 ? -18.899 -7.938 6.376 1.00 81.44 327 ALA A CA 1
ATOM 2576 C C . ALA A 1 327 ? -18.753 -8.763 7.665 1.00 81.44 327 ALA A C 1
ATOM 2578 O O . ALA A 1 327 ? -18.457 -8.206 8.720 1.00 81.44 327 ALA A O 1
ATOM 2579 N N . ALA A 1 328 ? -18.881 -10.090 7.568 1.00 79.69 328 ALA A N 1
ATOM 2580 C CA . ALA A 1 328 ? -18.673 -10.996 8.691 1.00 79.69 328 ALA A CA 1
ATOM 2581 C C . ALA A 1 328 ? -17.223 -10.949 9.201 1.00 79.69 328 ALA A C 1
ATOM 2583 O O . ALA A 1 328 ? -17.009 -10.852 10.406 1.00 79.69 328 ALA A O 1
ATOM 2584 N N . ILE A 1 329 ? -16.227 -10.947 8.302 1.00 83.25 329 ILE A N 1
ATOM 2585 C CA . ILE A 1 329 ? -14.807 -10.799 8.670 1.00 83.25 329 ILE A CA 1
ATOM 2586 C C . ILE A 1 329 ? -14.601 -9.473 9.408 1.00 83.25 329 ILE A C 1
ATOM 2588 O O . ILE A 1 329 ? -13.954 -9.448 10.449 1.00 83.25 329 ILE A O 1
ATOM 2592 N N . CYS A 1 330 ? -15.178 -8.382 8.902 1.00 81.56 330 CYS A N 1
ATOM 2593 C CA . CYS A 1 330 ? -15.060 -7.053 9.495 1.00 81.56 330 CYS A CA 1
ATOM 2594 C C . CYS A 1 330 ? -15.651 -6.996 10.916 1.00 81.56 330 CYS A C 1
ATOM 2596 O O . CYS A 1 330 ? -15.003 -6.457 11.810 1.00 81.56 330 CYS A O 1
ATOM 2598 N N . SER A 1 331 ? -16.816 -7.622 11.141 1.00 77.50 331 SER A N 1
ATOM 2599 C CA . SER A 1 331 ? -17.465 -7.728 12.463 1.00 77.50 331 SER A CA 1
ATOM 2600 C C . SER A 1 331 ? -16.648 -8.574 13.452 1.00 77.50 331 SER A C 1
ATOM 2602 O O . SER A 1 331 ? -16.453 -8.172 14.596 1.00 77.50 331 SER A O 1
ATOM 2604 N N . GLU A 1 332 ? -16.053 -9.685 13.017 1.00 78.44 332 GLU A N 1
ATOM 2605 C CA . GLU A 1 332 ? -15.138 -10.469 13.864 1.00 78.44 332 GLU A CA 1
ATOM 2606 C C . GLU A 1 332 ? -13.855 -9.684 14.204 1.00 78.44 332 GLU A C 1
ATOM 2608 O O . GLU A 1 332 ? -13.370 -9.713 15.335 1.00 78.44 332 GLU A O 1
ATOM 2613 N N . VAL A 1 333 ? -13.310 -8.925 13.245 1.00 80.81 333 VAL A N 1
ATOM 2614 C CA . VAL A 1 333 ? -12.153 -8.036 13.463 1.00 80.81 333 VAL A CA 1
ATOM 2615 C C . VAL A 1 333 ? -12.524 -6.829 14.343 1.00 80.81 333 VAL A C 1
ATOM 2617 O O . VAL A 1 333 ? -11.653 -6.239 14.993 1.00 80.81 333 VAL A O 1
ATOM 2620 N N . HIS A 1 334 ? -13.807 -6.454 14.415 1.00 77.50 334 HIS A N 1
ATOM 2621 C CA . HIS A 1 334 ? -14.301 -5.377 15.283 1.00 77.50 334 HIS A CA 1
ATOM 2622 C C . HIS A 1 334 ? -14.077 -5.706 16.759 1.00 77.50 334 HIS A C 1
ATOM 2624 O O . HIS A 1 334 ? -13.643 -4.842 17.514 1.00 77.50 334 HIS A O 1
ATOM 2630 N N . GLN A 1 335 ? -14.248 -6.973 17.141 1.00 69.00 335 GLN A N 1
ATOM 2631 C CA . GLN A 1 335 ? -14.081 -7.443 18.521 1.00 69.00 335 GLN A CA 1
ATOM 2632 C C . GLN A 1 335 ? -12.617 -7.593 18.962 1.00 69.00 335 GLN A C 1
ATOM 2634 O O . GLN A 1 335 ? -12.339 -7.653 20.158 1.00 69.00 335 GLN A O 1
ATOM 2639 N N . LYS A 1 336 ? -11.673 -7.680 18.018 1.00 74.94 336 LYS A N 1
ATOM 2640 C CA . LYS A 1 336 ? -10.233 -7.776 18.321 1.00 74.94 336 LYS A CA 1
ATOM 2641 C C . LYS A 1 336 ? -9.671 -6.412 18.726 1.00 74.94 336 LYS A C 1
ATOM 2643 O O . LYS A 1 336 ? -10.335 -5.398 18.552 1.00 74.94 336 LYS A O 1
ATOM 2648 N N . THR A 1 337 ? -8.444 -6.337 19.224 1.00 70.38 337 THR A N 1
ATOM 2649 C CA . THR A 1 337 ? -7.793 -5.041 19.478 1.00 70.38 337 THR A CA 1
ATOM 2650 C C . THR A 1 337 ? -7.432 -4.316 18.178 1.00 70.38 337 THR A C 1
ATOM 2652 O O . THR A 1 337 ? -7.437 -4.903 17.090 1.00 70.38 337 THR A O 1
ATOM 2655 N N . SER A 1 338 ? -7.204 -3.003 18.259 1.00 73.88 338 SER A N 1
ATOM 2656 C CA . SER A 1 338 ? -6.904 -2.165 17.089 1.00 73.88 338 SER A CA 1
ATOM 2657 C C . SER A 1 338 ? -5.577 -2.539 16.423 1.00 73.88 338 SER A C 1
ATOM 2659 O O . SER A 1 338 ? -5.517 -2.654 15.195 1.00 73.88 338 SER A O 1
ATOM 2661 N N . VAL A 1 339 ? -4.553 -2.816 17.234 1.00 76.50 339 VAL A N 1
ATOM 2662 C CA . VAL A 1 339 ? -3.253 -3.340 16.804 1.00 76.50 339 VAL A CA 1
ATOM 2663 C C . VAL A 1 339 ? -2.999 -4.664 17.538 1.00 76.50 339 VAL A C 1
ATOM 2665 O O . VAL A 1 339 ? -2.411 -4.665 18.620 1.00 76.50 339 VAL A O 1
ATOM 2668 N N . PRO A 1 340 ? -3.469 -5.802 16.995 1.00 67.94 340 PRO A N 1
ATOM 2669 C CA . PRO A 1 340 ? -3.339 -7.103 17.651 1.00 67.94 340 PRO A CA 1
ATOM 2670 C C . PRO A 1 340 ? -1.890 -7.591 17.752 1.00 67.94 340 PRO A C 1
ATOM 2672 O O . PRO A 1 340 ? -1.594 -8.432 18.599 1.00 67.94 340 PRO A O 1
ATOM 2675 N N . HIS A 1 341 ? -0.979 -7.073 16.918 1.00 76.00 341 HIS A N 1
ATOM 2676 C CA . HIS A 1 341 ? 0.400 -7.557 16.863 1.00 76.00 341 HIS A CA 1
ATOM 2677 C C . HIS A 1 341 ? 1.427 -6.430 16.923 1.00 76.00 341 HIS A C 1
ATOM 2679 O O . HIS A 1 341 ? 2.117 -6.158 15.934 1.00 76.00 341 HIS A O 1
ATOM 2685 N N . PRO A 1 342 ? 1.568 -5.783 18.088 1.00 73.69 342 PRO A N 1
ATOM 2686 C CA . PRO A 1 342 ? 2.595 -4.777 18.294 1.00 73.69 342 PRO A CA 1
ATOM 2687 C C . PRO A 1 342 ? 4.002 -5.392 18.159 1.00 73.69 342 PRO A C 1
ATOM 2689 O O . PRO A 1 342 ? 4.281 -6.451 18.729 1.00 73.69 342 PRO A O 1
ATOM 2692 N N . PRO A 1 343 ? 4.924 -4.743 17.428 1.00 73.31 343 PRO A N 1
ATOM 2693 C CA . PRO A 1 343 ? 6.326 -5.130 17.417 1.00 73.31 343 PRO A CA 1
ATOM 2694 C C . PRO A 1 343 ? 6.979 -4.741 18.746 1.00 73.31 343 PRO A C 1
ATOM 2696 O O . PRO A 1 343 ? 6.457 -3.937 19.513 1.00 73.31 343 PRO A O 1
ATOM 2699 N N . ARG A 1 344 ? 8.182 -5.255 19.009 1.00 73.88 344 ARG A N 1
ATOM 2700 C CA . ARG A 1 344 ? 8.890 -4.989 20.276 1.00 73.88 344 ARG A CA 1
ATOM 2701 C C . ARG A 1 344 ? 9.314 -3.534 20.467 1.00 73.88 344 ARG A C 1
ATOM 2703 O O . ARG A 1 344 ? 9.677 -3.163 21.576 1.00 73.88 344 ARG A O 1
ATOM 2710 N N . ARG A 1 345 ? 9.357 -2.734 19.397 1.00 76.31 345 ARG A N 1
ATOM 2711 C CA . ARG A 1 345 ? 9.872 -1.359 19.419 1.00 76.31 345 ARG A CA 1
ATOM 2712 C C . ARG A 1 345 ? 8.999 -0.397 18.627 1.00 76.31 345 ARG A C 1
ATOM 2714 O O . ARG A 1 345 ? 8.494 -0.772 17.572 1.00 76.31 345 ARG A O 1
ATOM 2721 N N . SER A 1 346 ? 8.903 0.846 19.083 1.00 77.69 346 SER A N 1
ATOM 2722 C CA . SER A 1 346 ? 8.256 1.970 18.392 1.00 77.69 346 SER A CA 1
ATOM 2723 C C . SER A 1 346 ? 9.272 3.064 18.047 1.00 77.69 346 SER A C 1
ATOM 2725 O O . SER A 1 346 ? 10.273 3.266 18.733 1.00 77.69 346 SER A O 1
ATOM 2727 N N . ILE A 1 347 ? 9.037 3.786 16.952 1.00 78.56 347 ILE A N 1
ATOM 2728 C CA . ILE A 1 347 ? 9.751 5.009 16.584 1.00 78.56 347 ILE A CA 1
ATOM 2729 C C . ILE A 1 347 ? 8.716 6.118 16.400 1.00 78.56 347 ILE A C 1
ATOM 2731 O O . ILE A 1 347 ? 7.879 6.054 15.497 1.00 78.56 347 ILE A O 1
ATOM 2735 N N . LYS A 1 348 ? 8.839 7.187 17.191 1.00 76.12 348 LYS A N 1
ATOM 2736 C CA . LYS A 1 348 ? 8.035 8.403 17.017 1.00 76.12 348 LYS A CA 1
ATOM 2737 C C . LYS A 1 348 ? 8.323 9.064 15.665 1.00 76.12 348 LYS A C 1
ATOM 2739 O O . LYS A 1 348 ? 9.481 9.316 15.301 1.00 76.12 348 LYS A O 1
ATOM 2744 N N . VAL A 1 349 ? 7.273 9.415 14.922 1.00 75.50 349 VAL A N 1
ATOM 2745 C CA . VAL A 1 349 ? 7.366 10.107 13.621 1.00 75.50 349 VAL A CA 1
ATOM 2746 C C . VAL A 1 349 ? 8.104 11.447 13.756 1.00 75.50 349 VAL A C 1
ATOM 2748 O O . VAL A 1 349 ? 8.862 11.849 12.864 1.00 75.50 349 VAL A O 1
ATOM 2751 N N . THR A 1 350 ? 7.969 12.124 14.899 1.00 71.00 350 THR A N 1
ATOM 2752 C CA . THR A 1 350 ? 8.701 13.357 15.232 1.00 71.00 350 THR A CA 1
ATOM 2753 C C . THR A 1 350 ? 10.210 13.135 15.277 1.00 71.00 350 THR A C 1
ATOM 2755 O O . THR A 1 350 ? 10.976 13.963 14.767 1.00 71.00 350 THR A O 1
ATOM 2758 N N . THR A 1 351 ? 10.649 11.999 15.815 1.00 70.44 351 THR A N 1
ATOM 2759 C CA . THR A 1 351 ? 12.050 11.576 15.818 1.00 70.44 351 THR A CA 1
ATOM 2760 C C . THR A 1 351 ? 12.516 11.304 14.393 1.00 70.44 351 THR A C 1
ATOM 2762 O O . THR A 1 351 ? 13.534 11.865 13.986 1.00 70.44 351 THR A O 1
ATOM 2765 N N . LEU A 1 352 ? 11.737 10.576 13.582 1.00 70.00 352 LEU A N 1
ATOM 2766 C CA . LEU A 1 352 ? 12.056 10.312 12.170 1.00 70.00 352 LEU A CA 1
ATOM 2767 C C . LEU A 1 352 ? 12.258 11.610 11.365 1.00 70.00 352 LEU A C 1
ATOM 2769 O O . LEU A 1 352 ? 13.236 11.761 10.629 1.00 70.00 352 LEU A O 1
ATOM 2773 N N . LYS A 1 353 ? 11.386 12.603 11.577 1.00 67.00 353 LYS A N 1
ATOM 2774 C CA . LYS A 1 353 ? 11.489 13.938 10.965 1.00 67.00 353 LYS A CA 1
ATOM 2775 C C . LYS A 1 353 ? 12.759 14.685 11.390 1.00 67.00 353 LYS A C 1
ATOM 2777 O O . LYS A 1 353 ? 13.321 15.449 10.601 1.00 67.00 353 LYS A O 1
ATOM 2782 N N . LYS A 1 354 ? 13.229 14.478 12.624 1.00 66.94 354 LYS A N 1
ATOM 2783 C CA . LYS A 1 354 ? 14.487 15.048 13.140 1.00 66.94 354 LYS A CA 1
ATOM 2784 C C . LYS A 1 354 ? 15.729 14.308 12.618 1.00 66.94 354 LYS A C 1
ATOM 2786 O O . LYS A 1 354 ? 16.791 14.922 12.580 1.00 66.94 354 LYS A O 1
ATOM 2791 N N . GLY A 1 355 ? 15.593 13.058 12.167 1.00 63.62 355 GLY A N 1
ATOM 2792 C CA . GLY A 1 355 ? 16.673 12.244 11.590 1.00 63.62 355 GLY A CA 1
ATOM 2793 C C . GLY A 1 355 ? 17.083 12.606 10.157 1.00 63.62 355 GLY A C 1
ATOM 2794 O O . GLY A 1 355 ? 18.113 12.139 9.676 1.00 63.62 355 GLY A O 1
ATOM 2795 N N . LEU A 1 356 ? 16.312 13.451 9.465 1.00 69.06 356 LEU A N 1
ATOM 2796 C CA . LEU A 1 356 ? 16.669 13.941 8.131 1.00 69.06 356 LEU A CA 1
ATOM 2797 C C . LEU A 1 356 ? 17.959 14.783 8.178 1.00 69.06 356 LEU A C 1
ATOM 2799 O O . LEU A 1 356 ? 18.056 15.700 9.002 1.00 69.06 356 LEU A O 1
ATOM 2803 N N . PRO A 1 357 ? 18.930 14.555 7.269 1.00 73.31 357 PRO A N 1
ATOM 2804 C CA . PRO A 1 357 ? 20.189 15.285 7.288 1.00 73.31 357 PRO A CA 1
ATOM 2805 C C . PRO A 1 357 ? 19.959 16.808 7.159 1.00 73.31 357 PRO A C 1
ATOM 2807 O O . PRO A 1 357 ? 19.114 17.240 6.362 1.00 73.31 357 PRO A O 1
ATOM 2810 N N . PRO A 1 358 ? 20.724 17.653 7.886 1.00 72.81 358 PRO A N 1
ATOM 2811 C CA . PRO A 1 358 ? 20.536 19.107 7.924 1.00 72.81 358 PRO A CA 1
ATOM 2812 C C . PRO A 1 358 ? 20.404 19.807 6.558 1.00 72.81 358 PRO A C 1
ATOM 2814 O O . PRO A 1 358 ? 19.560 20.704 6.449 1.00 72.81 358 PRO A O 1
ATOM 2817 N N . PRO A 1 359 ? 21.173 19.448 5.503 1.00 71.12 359 PRO A N 1
ATOM 2818 C CA . PRO A 1 359 ? 21.004 20.068 4.189 1.00 71.12 359 PRO A CA 1
ATOM 2819 C C . PRO A 1 359 ? 19.675 19.693 3.521 1.00 71.12 359 PRO A C 1
ATOM 2821 O O . PRO A 1 359 ? 19.025 20.568 2.952 1.00 71.12 359 PRO A O 1
ATOM 2824 N N . ALA A 1 360 ? 19.223 18.440 3.641 1.00 67.31 360 ALA A N 1
ATOM 2825 C CA . ALA A 1 360 ? 17.946 17.993 3.081 1.00 67.31 360 ALA A CA 1
ATOM 2826 C C . ALA A 1 360 ? 16.766 18.663 3.793 1.00 67.31 360 ALA A C 1
ATOM 2828 O O . ALA A 1 360 ? 15.844 19.152 3.146 1.00 67.31 360 ALA A O 1
ATOM 2829 N N . ARG A 1 361 ? 16.836 18.787 5.124 1.00 69.00 361 ARG A N 1
ATOM 2830 C CA . ARG A 1 361 ? 15.829 19.499 5.919 1.00 69.00 361 ARG A CA 1
ATOM 2831 C C . ARG A 1 361 ? 15.763 20.988 5.560 1.00 69.00 361 ARG A C 1
ATOM 2833 O O . ARG A 1 361 ? 14.672 21.518 5.364 1.00 69.00 361 ARG A O 1
ATOM 2840 N N . LYS A 1 362 ? 16.910 21.667 5.417 1.00 71.56 362 LYS A N 1
ATOM 2841 C CA . LYS A 1 362 ? 16.958 23.070 4.960 1.00 71.56 362 LYS A CA 1
ATOM 2842 C C . LYS A 1 362 ? 16.392 23.234 3.548 1.00 71.56 362 LYS A C 1
ATOM 2844 O O . LYS A 1 362 ? 15.694 24.213 3.306 1.00 71.56 362 LYS A O 1
ATOM 2849 N N . LEU A 1 363 ? 16.663 22.293 2.643 1.00 71.25 363 LEU A N 1
ATOM 2850 C CA . LEU A 1 363 ? 16.121 22.302 1.283 1.00 71.25 363 LEU A CA 1
ATOM 2851 C C . LEU A 1 363 ? 14.596 22.118 1.285 1.00 71.25 363 LEU A C 1
ATOM 2853 O O . LEU A 1 363 ? 13.895 22.931 0.685 1.00 71.25 363 LEU A O 1
ATOM 2857 N N . LEU A 1 364 ? 14.085 21.119 2.019 1.00 68.31 364 LEU A N 1
ATOM 2858 C CA . LEU A 1 364 ? 12.645 20.873 2.169 1.00 68.31 364 LEU A CA 1
ATOM 2859 C C . LEU A 1 364 ? 11.915 22.087 2.755 1.00 68.31 364 LEU A C 1
ATOM 2861 O O . LEU A 1 364 ? 10.846 22.449 2.273 1.00 68.31 364 LEU A O 1
ATOM 2865 N N . HIS A 1 365 ? 12.493 22.736 3.772 1.00 74.81 365 HIS A N 1
ATOM 2866 C CA . HIS A 1 365 ? 11.879 23.909 4.398 1.00 74.81 365 HIS A CA 1
ATOM 2867 C C . HIS A 1 365 ? 11.963 25.178 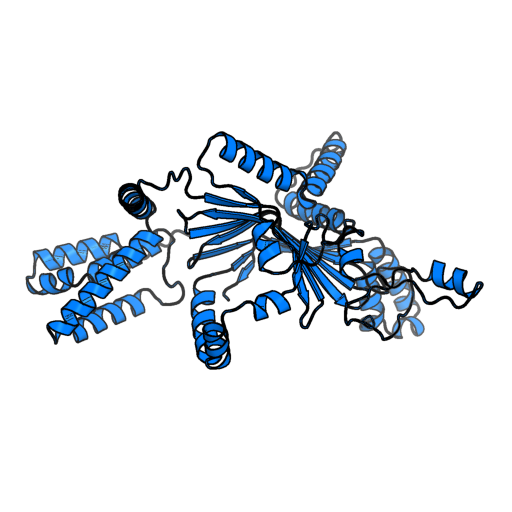3.542 1.00 74.81 365 HIS A C 1
ATOM 2869 O O . HIS A 1 365 ? 11.066 26.011 3.620 1.00 74.81 365 HIS A O 1
ATOM 2875 N N . ARG A 1 366 ? 13.019 25.357 2.735 1.00 78.00 366 ARG A N 1
ATOM 2876 C CA . ARG A 1 366 ? 13.179 26.551 1.883 1.00 78.00 366 ARG A CA 1
ATOM 2877 C C . ARG A 1 366 ? 12.391 26.482 0.583 1.00 78.00 366 ARG A C 1
ATOM 2879 O O . ARG A 1 366 ? 12.079 27.526 0.021 1.00 78.00 366 ARG A O 1
ATOM 2886 N N . LEU A 1 367 ? 12.084 25.282 0.098 1.00 77.44 367 LEU A N 1
ATOM 2887 C CA . LEU A 1 367 ? 11.404 25.083 -1.179 1.00 77.44 367 LEU A CA 1
ATOM 2888 C C . LEU A 1 367 ? 10.113 24.264 -1.015 1.00 77.44 367 LEU A C 1
ATOM 2890 O O . LEU A 1 367 ? 9.956 23.235 -1.677 1.00 77.44 367 LEU A O 1
ATOM 2894 N N . PRO A 1 368 ? 9.149 24.717 -0.191 1.00 78.75 368 PRO A N 1
ATOM 2895 C CA . PRO A 1 368 ? 7.897 23.991 0.004 1.00 78.75 368 PRO A CA 1
ATOM 2896 C C . PRO A 1 368 ? 7.093 23.892 -1.299 1.00 78.75 368 PRO A C 1
ATOM 2898 O O . PRO A 1 368 ? 6.448 22.879 -1.546 1.00 78.75 368 PRO A O 1
ATOM 2901 N N . MET A 1 369 ? 7.173 24.904 -2.171 1.00 75.62 369 MET A N 1
ATOM 2902 C CA . MET A 1 369 ? 6.519 24.877 -3.483 1.00 75.62 369 MET A CA 1
ATOM 2903 C C . MET A 1 369 ? 7.171 23.886 -4.452 1.00 75.62 369 MET A C 1
ATOM 2905 O O . MET A 1 369 ? 6.454 23.196 -5.168 1.00 75.62 369 MET A O 1
ATOM 2909 N N . LEU A 1 370 ? 8.505 23.757 -4.454 1.00 75.06 370 LEU A N 1
ATOM 2910 C CA . LEU A 1 370 ? 9.186 22.760 -5.291 1.00 75.06 370 LEU A CA 1
ATOM 2911 C C . LEU A 1 370 ? 8.899 21.350 -4.788 1.00 75.06 370 LEU A C 1
ATOM 2913 O O . LEU A 1 370 ? 8.645 20.456 -5.586 1.00 75.06 370 LEU A O 1
ATOM 2917 N N . LEU A 1 371 ? 8.900 21.168 -3.466 1.00 74.81 371 LEU A N 1
ATOM 2918 C CA . LEU A 1 371 ? 8.527 19.911 -2.838 1.00 74.81 371 LEU A CA 1
ATOM 2919 C C . LEU A 1 371 ? 7.090 19.534 -3.212 1.00 74.81 371 LEU A C 1
ATOM 2921 O O . LEU A 1 371 ? 6.865 18.424 -3.673 1.00 74.81 371 LEU A O 1
ATOM 2925 N N . ARG A 1 372 ? 6.135 20.467 -3.114 1.00 77.69 372 ARG A N 1
ATOM 2926 C CA . ARG A 1 372 ? 4.753 20.250 -3.570 1.00 77.69 372 ARG A CA 1
ATOM 2927 C C . ARG A 1 372 ? 4.679 19.919 -5.055 1.00 77.69 372 ARG A C 1
ATOM 2929 O O . ARG A 1 372 ? 3.961 19.001 -5.410 1.00 77.69 372 ARG A O 1
ATOM 2936 N N . LEU A 1 373 ? 5.425 20.610 -5.915 1.00 74.75 373 LEU A N 1
ATOM 2937 C CA . LEU A 1 373 ? 5.438 20.335 -7.354 1.00 74.75 373 LEU A CA 1
ATOM 2938 C C . LEU A 1 373 ? 6.020 18.949 -7.668 1.00 74.75 373 LEU A C 1
ATOM 2940 O O . LEU A 1 373 ? 5.477 18.233 -8.504 1.00 74.75 373 LEU A O 1
ATOM 2944 N N . LEU A 1 374 ? 7.087 18.551 -6.971 1.00 72.94 374 LEU A N 1
ATOM 2945 C CA . LEU A 1 374 ? 7.719 17.247 -7.131 1.00 72.94 374 LEU A CA 1
ATOM 2946 C C . LEU A 1 374 ? 6.848 16.120 -6.572 1.00 72.94 374 LEU A C 1
ATOM 2948 O O . LEU A 1 374 ? 6.692 15.109 -7.246 1.00 72.94 374 LEU A O 1
ATOM 2952 N N . LEU A 1 375 ? 6.246 16.295 -5.392 1.00 73.44 375 LEU A N 1
ATOM 2953 C CA . LEU A 1 375 ? 5.294 15.325 -4.849 1.00 73.44 375 LEU A CA 1
ATOM 2954 C C . LEU A 1 375 ? 4.038 15.231 -5.704 1.00 73.44 375 LEU A C 1
ATOM 2956 O O . LEU A 1 375 ? 3.582 14.122 -5.905 1.00 73.44 375 LEU A O 1
ATOM 2960 N N . ASN A 1 376 ? 3.519 16.341 -6.232 1.00 70.75 376 ASN A N 1
ATOM 2961 C CA . ASN A 1 376 ? 2.354 16.325 -7.114 1.00 70.75 376 ASN A CA 1
ATOM 2962 C C . ASN A 1 376 ? 2.672 15.626 -8.443 1.00 70.75 376 ASN A C 1
ATOM 2964 O O . ASN A 1 376 ? 1.876 14.862 -8.972 1.00 70.75 376 ASN A O 1
ATOM 2968 N N . PHE A 1 377 ? 3.878 15.836 -8.978 1.00 67.31 377 PHE A N 1
ATOM 2969 C CA . PHE A 1 377 ? 4.348 15.063 -10.124 1.00 67.31 377 PHE A CA 1
ATOM 2970 C C . PHE A 1 377 ? 4.469 13.579 -9.766 1.00 67.31 377 PHE A C 1
ATOM 2972 O O . PHE A 1 377 ? 4.038 12.732 -10.534 1.00 67.31 377 PHE A O 1
ATOM 2979 N N . LEU A 1 378 ? 5.015 13.248 -8.596 1.00 67.12 378 LEU A N 1
ATOM 2980 C CA . LEU A 1 378 ? 5.192 11.867 -8.161 1.00 67.12 378 LEU A CA 1
ATOM 2981 C C . LEU A 1 378 ? 3.852 11.166 -7.886 1.00 67.12 378 LEU A C 1
ATOM 2983 O O . LEU A 1 378 ? 3.672 10.041 -8.345 1.00 67.12 378 LEU A O 1
ATOM 2987 N N . SER A 1 379 ? 2.916 11.818 -7.195 1.00 66.44 379 SER A N 1
ATOM 2988 C CA . SER A 1 379 ? 1.581 11.300 -6.866 1.00 66.44 379 SER A CA 1
ATOM 2989 C C . SER A 1 379 ? 0.791 10.984 -8.129 1.00 66.44 379 SER A C 1
ATOM 2991 O O . SER A 1 379 ? 0.168 9.931 -8.232 1.00 66.44 379 SER A O 1
ATOM 2993 N N . TYR A 1 380 ? 0.945 11.817 -9.154 1.00 65.88 380 TYR A N 1
ATOM 2994 C CA . TYR A 1 380 ? 0.339 11.614 -10.459 1.00 65.88 380 TYR A CA 1
ATOM 2995 C C . TYR A 1 380 ? 0.779 10.327 -11.177 1.00 65.88 380 TYR A C 1
ATOM 2997 O O . TYR A 1 380 ? 0.009 9.754 -11.949 1.00 65.88 380 TYR A O 1
ATOM 3005 N N . PHE A 1 381 ? 2.005 9.842 -10.933 1.00 64.56 381 PHE A N 1
ATOM 3006 C CA . PHE A 1 381 ? 2.484 8.554 -11.470 1.00 64.56 381 PHE A CA 1
ATOM 3007 C C . PHE A 1 381 ? 2.121 7.351 -10.601 1.00 64.56 381 PHE A C 1
ATOM 3009 O O . PHE A 1 381 ? 2.483 6.230 -10.948 1.00 64.56 381 PHE A O 1
ATOM 3016 N N . HIS A 1 382 ? 1.420 7.557 -9.489 1.00 68.75 382 HIS A N 1
ATOM 3017 C CA . HIS A 1 382 ? 1.049 6.501 -8.556 1.00 68.75 382 HIS A CA 1
ATOM 3018 C C . HIS A 1 382 ? -0.472 6.485 -8.357 1.00 68.75 382 HIS A C 1
ATOM 3020 O O . HIS A 1 382 ? -0.951 6.843 -7.282 1.00 68.75 382 HIS A O 1
ATOM 3026 N N . PRO A 1 383 ? -1.255 6.067 -9.375 1.00 76.94 383 PRO A N 1
ATOM 3027 C CA . PRO A 1 383 ? -2.672 5.800 -9.181 1.00 76.94 383 PRO A CA 1
ATOM 3028 C C . PRO A 1 383 ? -2.851 4.787 -8.048 1.00 76.94 383 PRO A C 1
ATOM 3030 O O . PRO A 1 383 ? -2.202 3.735 -8.041 1.00 76.94 383 PRO A O 1
ATOM 3033 N N . VAL A 1 384 ? -3.736 5.119 -7.110 1.00 80.62 384 VAL A N 1
ATOM 3034 C CA . VAL A 1 384 ? -4.057 4.278 -5.959 1.00 80.62 384 VAL A CA 1
ATOM 3035 C C . VAL A 1 384 ? -5.283 3.455 -6.314 1.00 80.62 384 VAL A C 1
ATOM 3037 O O . VAL A 1 384 ? -6.350 3.995 -6.609 1.00 80.62 384 VAL A O 1
ATOM 3040 N N . LYS A 1 385 ? -5.132 2.137 -6.313 1.00 82.50 385 LYS A N 1
ATOM 3041 C CA . LYS A 1 385 ? -6.221 1.188 -6.502 1.00 82.50 385 LYS A CA 1
ATOM 3042 C C . LYS A 1 385 ? -6.442 0.463 -5.194 1.00 82.50 385 LYS A C 1
ATOM 3044 O O . LYS A 1 385 ? -5.534 -0.191 -4.699 1.00 82.50 385 LYS A O 1
ATOM 3049 N N . ILE A 1 386 ? -7.645 0.575 -4.658 1.00 83.94 386 ILE A N 1
ATOM 3050 C CA . ILE A 1 386 ? -8.062 -0.134 -3.455 1.00 83.94 386 ILE A CA 1
ATOM 3051 C C . ILE A 1 386 ? -9.091 -1.170 -3.883 1.00 83.94 386 ILE A C 1
ATOM 3053 O O . ILE A 1 386 ? -10.077 -0.828 -4.542 1.00 83.94 386 ILE A O 1
ATOM 3057 N N . SER A 1 387 ? -8.832 -2.435 -3.556 1.00 84.06 387 SER A N 1
ATOM 3058 C CA . SER A 1 387 ? -9.662 -3.558 -4.008 1.00 84.06 387 SER A CA 1
ATOM 3059 C C . SER A 1 387 ? -11.072 -3.464 -3.428 1.00 84.06 387 SER A C 1
ATOM 3061 O O . SER A 1 387 ? -12.059 -3.451 -4.167 1.00 84.06 387 SER A O 1
ATOM 3063 N N . SER A 1 388 ? -11.158 -3.309 -2.110 1.00 83.88 388 SER A N 1
ATOM 3064 C CA . SER A 1 388 ? -12.387 -2.973 -1.398 1.00 83.88 388 SER A CA 1
ATOM 3065 C C . SER A 1 388 ? -12.056 -2.303 -0.066 1.00 83.88 388 SER A C 1
ATOM 3067 O O . SER A 1 388 ? -11.005 -2.561 0.522 1.00 83.88 388 SER A O 1
ATOM 3069 N N . ILE A 1 389 ? -12.940 -1.424 0.398 1.00 85.44 389 ILE A N 1
ATOM 3070 C CA . ILE A 1 389 ? -12.910 -0.894 1.762 1.00 85.44 389 ILE A CA 1
ATOM 3071 C C . ILE A 1 389 ? -14.187 -1.366 2.434 1.00 85.44 389 ILE A C 1
ATOM 3073 O O . ILE A 1 389 ? -15.271 -0.947 2.038 1.00 85.44 389 ILE A O 1
ATOM 3077 N N . THR A 1 390 ? -14.065 -2.232 3.433 1.00 85.12 390 THR A N 1
ATOM 3078 C CA . THR A 1 390 ? -15.191 -2.624 4.283 1.00 85.12 390 THR A CA 1
ATOM 3079 C C . THR A 1 390 ? -15.023 -1.919 5.612 1.00 85.12 390 THR A C 1
ATOM 3081 O O . THR A 1 390 ? -14.011 -2.111 6.279 1.00 85.12 390 THR A O 1
ATOM 3084 N N . ALA A 1 391 ? -15.982 -1.072 5.967 1.00 84.50 391 ALA A N 1
ATOM 3085 C CA . ALA A 1 391 ? -15.978 -0.362 7.230 1.00 84.50 391 ALA A CA 1
ATOM 3086 C C . ALA A 1 391 ? -17.109 -0.856 8.129 1.00 84.50 391 ALA A C 1
ATOM 3088 O O . ALA A 1 391 ? -18.251 -0.897 7.669 1.00 84.50 391 ALA A O 1
ATOM 3089 N N . THR A 1 392 ? -16.827 -1.193 9.390 1.00 79.50 392 THR A N 1
ATOM 3090 C CA . THR A 1 392 ? -17.873 -1.494 10.378 1.00 79.50 392 THR A CA 1
ATOM 3091 C C . THR A 1 392 ? -17.954 -0.460 11.487 1.00 79.50 392 THR A C 1
ATOM 3093 O O . THR A 1 392 ? -16.940 0.043 11.973 1.00 79.50 392 THR A O 1
ATOM 3096 N N . ALA A 1 393 ? -19.188 -0.163 11.887 1.00 72.81 393 ALA A N 1
ATOM 3097 C CA . ALA A 1 393 ? -19.508 0.673 13.033 1.00 72.81 393 ALA A CA 1
ATOM 3098 C C . ALA A 1 393 ? -20.636 0.033 13.851 1.00 72.81 393 ALA A C 1
ATOM 3100 O O . ALA A 1 393 ? -21.560 -0.575 13.297 1.00 72.81 393 ALA A O 1
ATOM 3101 N N . SER A 1 394 ? -20.586 0.213 15.171 1.00 70.62 394 SER A N 1
ATOM 3102 C CA . SER A 1 394 ? -21.632 -0.272 16.070 1.00 70.62 394 SER A CA 1
ATOM 3103 C C . SER A 1 394 ? -22.953 0.468 15.831 1.00 70.62 394 SER A C 1
ATOM 3105 O O . SER A 1 394 ? -23.009 1.702 15.808 1.00 70.62 394 SER A O 1
ATOM 3107 N N . GLY A 1 395 ? -24.063 -0.265 15.730 1.00 65.00 395 GLY A N 1
ATOM 3108 C CA . GLY A 1 395 ? -25.396 0.330 15.627 1.00 65.00 395 GLY A CA 1
ATOM 3109 C C . GLY A 1 395 ? -25.810 1.139 16.859 1.00 65.00 395 GLY A C 1
ATOM 3110 O O . GLY A 1 395 ? -26.645 2.039 16.749 1.00 65.00 395 GLY A O 1
ATOM 3111 N N . ARG A 1 396 ? -25.167 0.921 18.018 1.00 66.31 396 ARG A N 1
ATOM 3112 C CA . ARG A 1 396 ? -25.350 1.761 19.216 1.00 66.31 396 ARG A CA 1
ATOM 3113 C C . ARG A 1 396 ? -24.916 3.205 18.974 1.00 66.31 396 ARG A C 1
ATOM 3115 O O . ARG A 1 396 ? -25.633 4.128 19.358 1.00 66.31 396 ARG A O 1
ATOM 3122 N N . TRP A 1 397 ? -23.802 3.400 18.271 1.00 67.56 397 TRP A N 1
ATOM 3123 C CA . TRP A 1 397 ? -23.319 4.725 17.884 1.00 67.56 397 TRP A CA 1
ATOM 3124 C C . TRP A 1 397 ? -24.288 5.419 16.915 1.00 67.56 397 TRP A C 1
ATOM 3126 O O . TRP A 1 397 ? -24.663 6.574 17.131 1.00 67.56 397 TRP A O 1
ATOM 3136 N N . ILE A 1 398 ? -24.784 4.694 15.904 1.00 69.44 398 ILE A N 1
ATOM 3137 C CA . ILE A 1 398 ? -25.776 5.215 14.945 1.00 69.44 398 ILE A CA 1
ATOM 3138 C C . ILE A 1 398 ? -27.065 5.623 15.660 1.00 69.44 398 ILE A C 1
ATOM 3140 O O . ILE A 1 398 ? -27.623 6.683 15.376 1.00 69.44 398 ILE A O 1
ATOM 3144 N N . ASN A 1 399 ? -27.524 4.814 16.616 1.00 70.06 399 ASN A N 1
ATOM 3145 C CA . ASN A 1 399 ? -28.722 5.117 17.386 1.00 70.06 399 ASN A CA 1
ATOM 3146 C C . ASN A 1 399 ? -28.599 6.445 18.146 1.00 70.06 399 ASN A C 1
ATOM 3148 O O . ASN A 1 399 ? -29.528 7.253 18.164 1.00 70.06 399 ASN A O 1
ATOM 3152 N N . VAL A 1 400 ? -27.433 6.716 18.729 1.00 68.38 400 VAL A N 1
ATOM 3153 C CA . VAL A 1 400 ? -27.198 7.981 19.425 1.00 68.38 400 VAL A CA 1
ATOM 3154 C C . VAL A 1 400 ? -27.100 9.156 18.460 1.00 68.38 400 VAL A C 1
ATOM 3156 O O . VAL A 1 400 ? -27.657 10.218 18.743 1.00 68.38 400 VAL A O 1
ATOM 3159 N N . MET A 1 401 ? -26.457 8.980 17.305 1.00 70.50 401 MET A N 1
ATOM 3160 C CA . MET A 1 401 ? -26.415 10.022 16.279 1.00 70.50 401 MET A CA 1
ATOM 3161 C C . MET A 1 401 ? -27.827 10.374 15.788 1.00 70.50 401 MET A C 1
ATOM 3163 O O . MET A 1 401 ? -28.177 11.550 15.687 1.00 70.50 401 MET A O 1
ATOM 3167 N N . LEU A 1 402 ? -28.682 9.367 15.578 1.00 73.44 402 LEU A N 1
ATOM 3168 C CA . LEU A 1 402 ? -30.096 9.562 15.252 1.00 73.44 402 LEU A CA 1
ATOM 3169 C C . LEU A 1 402 ? -30.851 10.247 16.394 1.00 73.44 402 LEU A C 1
ATOM 3171 O O . LEU A 1 402 ? -31.650 11.147 16.144 1.00 73.44 402 LEU A O 1
ATOM 3175 N N . ALA A 1 403 ? -30.596 9.872 17.648 1.00 72.06 403 ALA A N 1
ATOM 3176 C CA . ALA A 1 403 ? -31.214 10.527 18.796 1.00 72.06 403 ALA A CA 1
ATOM 3177 C C . ALA A 1 403 ? -30.845 12.019 18.874 1.00 72.06 403 ALA A C 1
ATOM 3179 O O . ALA A 1 403 ? -31.720 12.846 19.119 1.00 72.06 403 ALA A O 1
ATOM 3180 N N . LYS A 1 404 ? -29.576 12.361 18.620 1.00 74.38 404 LYS A N 1
ATOM 3181 C CA . LYS A 1 404 ? -29.045 13.725 18.719 1.00 74.38 404 LYS A CA 1
ATOM 3182 C C . LYS A 1 404 ? -29.443 14.620 17.544 1.00 74.38 404 LYS A C 1
ATOM 3184 O O . LYS A 1 404 ? -29.822 15.767 17.760 1.00 74.38 404 LYS A O 1
ATOM 3189 N N . GLU A 1 405 ? -29.357 14.120 16.315 1.00 78.44 405 GLU A N 1
ATOM 3190 C CA . GLU A 1 405 ? -29.578 14.939 15.115 1.00 78.44 405 GLU A CA 1
ATOM 3191 C C . GLU A 1 405 ? -31.007 14.848 14.572 1.00 78.44 405 GLU A C 1
ATOM 3193 O O . GLU A 1 405 ? -31.530 15.844 14.067 1.00 78.44 405 GLU A O 1
ATOM 3198 N N . LEU A 1 406 ? -31.653 13.681 14.689 1.00 75.25 406 LEU A N 1
ATOM 3199 C CA . LEU A 1 406 ? -32.944 13.402 14.053 1.00 75.25 406 LEU A CA 1
ATOM 3200 C C . LEU A 1 406 ? -34.118 13.507 15.034 1.00 75.25 406 LEU A C 1
ATOM 3202 O O . LEU A 1 406 ? -35.093 14.197 14.749 1.00 75.25 406 LEU A O 1
ATOM 3206 N N . PHE A 1 407 ? -34.029 12.843 16.191 1.00 75.06 407 PHE A N 1
ATOM 3207 C CA . PHE A 1 407 ? -35.134 12.801 17.155 1.00 75.06 407 PHE A CA 1
ATOM 3208 C C . PHE A 1 407 ? -35.158 13.994 18.113 1.00 75.06 407 PHE A C 1
ATOM 3210 O O . PHE A 1 407 ? -36.257 14.400 18.485 1.00 75.06 407 PHE A O 1
ATOM 3217 N N . LYS A 1 408 ? -33.999 14.564 18.487 1.00 77.06 408 LYS A N 1
ATOM 3218 C CA . LYS A 1 408 ? -33.875 15.734 19.385 1.00 77.06 408 LYS A CA 1
ATOM 3219 C C . LYS A 1 408 ? -34.894 15.653 20.541 1.00 77.06 408 LYS A C 1
ATOM 3221 O O . LYS A 1 408 ? -34.976 14.612 21.197 1.00 77.06 408 LYS A O 1
ATOM 3226 N N . ASP A 1 409 ? -35.725 16.684 20.703 1.00 70.88 409 ASP A N 1
ATOM 3227 C CA . ASP A 1 409 ? -36.802 16.762 21.701 1.00 70.88 409 ASP A CA 1
ATOM 3228 C C . ASP A 1 409 ? -38.175 16.335 21.140 1.00 70.88 409 ASP A C 1
ATOM 3230 O O . ASP A 1 409 ? -39.179 16.314 21.856 1.00 70.88 409 ASP A O 1
ATOM 3234 N N . TYR A 1 410 ? -38.257 15.963 19.856 1.00 64.44 410 TYR A N 1
ATOM 3235 C CA . TYR A 1 410 ? -39.518 15.569 19.211 1.00 64.44 410 TYR A CA 1
ATOM 3236 C C . TYR A 1 410 ? -40.113 14.293 19.820 1.00 64.44 410 TYR A C 1
ATOM 3238 O O . TYR A 1 410 ? -41.328 14.118 19.824 1.00 64.44 410 TYR A O 1
ATOM 3246 N N . GLY A 1 411 ? -39.272 13.425 20.393 1.00 61.44 411 GLY A N 1
ATOM 3247 C CA . GLY A 1 411 ? -39.721 12.236 21.123 1.00 61.44 411 GLY A CA 1
ATOM 3248 C C . GLY A 1 411 ? -40.388 12.524 22.476 1.00 61.44 411 GLY A C 1
ATOM 3249 O O . GLY A 1 411 ? -41.028 11.628 23.018 1.00 61.44 411 GLY A O 1
ATOM 3250 N N . GLU A 1 412 ? -40.254 13.735 23.029 1.00 65.31 412 GLU A N 1
ATOM 3251 C CA . GLU A 1 412 ? -40.960 14.129 24.262 1.00 65.31 412 GLU A CA 1
ATOM 3252 C C . GLU A 1 412 ? -42.366 14.674 23.983 1.00 65.31 412 GLU A C 1
ATOM 3254 O O . GLU A 1 412 ? -43.240 14.610 24.845 1.00 65.31 412 GLU A O 1
ATOM 3259 N N . HIS A 1 413 ? -42.594 15.172 22.766 1.00 69.81 413 HIS A N 1
ATOM 3260 C CA . HIS A 1 413 ? -43.823 15.863 22.382 1.00 69.81 413 HIS A CA 1
ATOM 3261 C C . HIS A 1 413 ? -44.833 14.948 21.672 1.00 69.81 413 HIS A C 1
ATOM 3263 O O . HIS A 1 413 ? -46.025 15.248 21.680 1.00 69.81 413 HIS A O 1
ATOM 3269 N N . ASP A 1 414 ? -44.380 13.832 21.089 1.00 77.38 414 ASP A N 1
ATOM 3270 C CA . ASP A 1 414 ? -45.229 12.902 20.341 1.00 77.38 414 ASP A CA 1
ATOM 3271 C C . ASP A 1 414 ? -44.972 11.437 20.745 1.00 77.38 414 ASP A C 1
ATOM 3273 O O . ASP A 1 414 ? -43.850 10.917 20.686 1.00 77.38 414 ASP A O 1
ATOM 3277 N N . ALA A 1 415 ? -46.042 10.752 21.156 1.00 78.06 415 ALA A N 1
ATOM 3278 C CA . ALA A 1 415 ? -46.000 9.360 21.582 1.00 78.06 415 ALA A CA 1
ATOM 3279 C C . ALA A 1 415 ? -45.671 8.390 20.433 1.00 78.06 415 ALA A C 1
ATOM 3281 O O . ALA A 1 415 ? -45.060 7.348 20.688 1.00 78.06 415 ALA A O 1
ATOM 3282 N N . GLU A 1 416 ? -46.019 8.722 19.186 1.00 77.56 416 GLU A N 1
ATOM 3283 C CA . GLU A 1 416 ? -45.703 7.895 18.016 1.00 77.56 416 GLU A CA 1
ATOM 3284 C C . GLU A 1 416 ? -44.211 7.967 17.677 1.00 77.56 416 GLU A C 1
ATOM 3286 O O . GLU A 1 416 ? -43.570 6.941 17.431 1.00 77.56 416 GLU A O 1
ATOM 3291 N N . ILE A 1 417 ? -43.623 9.164 17.765 1.00 75.81 417 ILE A N 1
ATOM 3292 C CA . ILE A 1 417 ? -42.185 9.387 17.557 1.00 75.81 417 ILE A CA 1
ATOM 3293 C C . ILE A 1 417 ? -41.372 8.691 18.651 1.00 75.81 417 ILE A C 1
ATOM 3295 O O . ILE A 1 417 ? -40.334 8.090 18.363 1.00 75.81 417 ILE A O 1
ATOM 3299 N N . ARG A 1 418 ? -41.860 8.693 19.897 1.00 76.62 418 ARG A N 1
ATOM 3300 C CA . ARG A 1 418 ? -41.250 7.933 20.997 1.00 76.62 418 ARG A CA 1
ATOM 3301 C C . ARG A 1 418 ? -41.260 6.425 20.737 1.00 76.62 418 ARG A C 1
ATOM 3303 O O . ARG A 1 418 ? -40.219 5.784 20.866 1.00 76.62 418 ARG A O 1
ATOM 3310 N N . GLY A 1 419 ? -42.395 5.872 20.305 1.00 76.56 419 GLY A N 1
ATOM 3311 C CA . GLY A 1 419 ? -42.500 4.450 19.961 1.00 76.56 419 GLY A CA 1
ATOM 3312 C C . GLY A 1 419 ? -41.616 4.055 18.771 1.00 76.56 419 GLY A C 1
ATOM 3313 O O . GLY A 1 419 ? -41.008 2.983 18.768 1.00 76.56 419 GLY A O 1
ATOM 3314 N N . LEU A 1 420 ? -41.486 4.937 17.775 1.00 77.88 420 LEU A N 1
ATOM 3315 C CA . LEU A 1 420 ? -40.576 4.752 16.645 1.00 77.88 420 LEU A CA 1
ATOM 3316 C C . LEU A 1 420 ? -39.106 4.781 17.091 1.00 77.88 420 LEU A C 1
ATOM 3318 O O . LEU A 1 420 ? -38.334 3.901 16.708 1.00 77.88 420 LEU A O 1
ATOM 3322 N N . LYS A 1 421 ? -38.732 5.748 17.938 1.00 78.06 421 LYS A N 1
ATOM 3323 C CA . LYS A 1 421 ? -37.388 5.872 18.518 1.00 78.06 421 LYS A CA 1
ATOM 3324 C C . LYS A 1 421 ? -36.998 4.618 19.297 1.00 78.06 421 LYS A C 1
ATOM 3326 O O . LYS A 1 421 ? -35.891 4.124 19.106 1.00 78.06 421 LYS A O 1
ATOM 3331 N N . GLU A 1 422 ? -37.887 4.075 20.127 1.00 77.50 422 GLU A N 1
ATOM 3332 C CA . GLU A 1 422 ? -37.638 2.847 20.899 1.00 77.50 422 GLU A CA 1
ATOM 3333 C C . GLU A 1 422 ? -37.455 1.616 20.002 1.00 77.50 422 GLU A C 1
ATOM 3335 O O . GLU A 1 422 ? -36.525 0.837 20.208 1.00 77.50 422 GLU A O 1
ATOM 3340 N N . ARG A 1 423 ? -38.280 1.461 18.959 1.00 76.56 423 ARG A N 1
ATOM 3341 C CA . ARG A 1 423 ? -38.151 0.345 18.005 1.00 76.56 423 ARG A CA 1
ATOM 3342 C C . ARG A 1 423 ? -36.864 0.416 17.192 1.00 76.56 423 ARG A C 1
ATOM 3344 O O . ARG A 1 423 ? -36.183 -0.595 17.038 1.00 76.56 423 ARG A O 1
ATOM 3351 N N . ILE A 1 424 ? -36.523 1.604 16.695 1.00 76.50 424 ILE A N 1
ATOM 3352 C CA . ILE A 1 424 ? -35.273 1.836 15.967 1.00 76.50 424 ILE A CA 1
ATOM 3353 C C . ILE A 1 424 ? -34.085 1.612 16.903 1.00 76.50 424 ILE A C 1
ATOM 3355 O O . ILE A 1 424 ? -33.160 0.896 16.541 1.00 76.50 424 ILE A O 1
ATOM 3359 N N . SER A 1 425 ? -34.149 2.115 18.137 1.00 71.81 425 SER A N 1
ATOM 3360 C CA . SER A 1 425 ? -33.103 1.905 19.141 1.00 71.81 425 SER A CA 1
ATOM 3361 C C . SER A 1 425 ? -32.870 0.429 19.436 1.00 71.81 425 SER A C 1
ATOM 3363 O O . SER A 1 425 ? -31.729 -0.019 19.445 1.00 71.81 425 SER A O 1
ATOM 3365 N N . PHE A 1 426 ? -33.942 -0.339 19.637 1.00 73.62 426 PHE A N 1
ATOM 3366 C CA . PHE A 1 426 ? -33.859 -1.775 19.889 1.00 73.62 426 PHE A CA 1
ATOM 3367 C C . PHE A 1 426 ? -33.287 -2.541 18.688 1.00 73.62 426 PHE A C 1
ATOM 3369 O O . PHE A 1 426 ? -32.450 -3.425 18.859 1.00 73.62 426 PHE A O 1
ATOM 3376 N N . SER A 1 427 ? -33.696 -2.177 17.469 1.00 67.62 427 SER A N 1
ATOM 3377 C CA . SER A 1 427 ? -33.187 -2.802 16.246 1.00 67.62 427 SER A CA 1
ATOM 3378 C C . SER A 1 427 ? -31.720 -2.461 15.972 1.00 67.62 427 SER A C 1
ATOM 3380 O O . SER A 1 427 ? -30.988 -3.311 15.475 1.00 67.62 427 SER A O 1
ATOM 3382 N N . LEU A 1 428 ? -31.289 -1.232 16.272 1.00 68.00 428 LEU A N 1
ATOM 3383 C CA . LEU A 1 428 ? -29.920 -0.758 16.054 1.00 68.00 428 LEU A CA 1
ATOM 3384 C C . LEU A 1 428 ? -28.955 -1.220 17.153 1.00 68.00 428 LEU A C 1
ATOM 3386 O O . LEU A 1 428 ? -27.785 -1.446 16.875 1.00 68.00 428 LEU A O 1
ATOM 3390 N N . ALA A 1 429 ? -29.417 -1.389 18.396 1.00 63.84 429 ALA A N 1
ATOM 3391 C CA . ALA A 1 429 ? -28.555 -1.747 19.527 1.00 63.84 429 ALA A CA 1
ATOM 3392 C C . ALA A 1 429 ? -27.900 -3.136 19.409 1.00 63.84 429 ALA A C 1
ATOM 3394 O O . ALA A 1 429 ? -26.891 -3.376 20.075 1.00 63.84 429 ALA A O 1
ATOM 3395 N N . ASN A 1 430 ? -28.473 -4.016 18.579 1.00 59.16 430 ASN A N 1
ATOM 3396 C CA . ASN A 1 430 ? -28.010 -5.385 18.333 1.00 59.16 430 ASN A CA 1
ATOM 3397 C C . ASN A 1 430 ? -27.398 -5.578 16.933 1.00 59.16 430 ASN A C 1
ATOM 3399 O O . ASN A 1 430 ? -27.079 -6.709 16.573 1.00 59.16 430 ASN A O 1
ATOM 3403 N N . ALA A 1 431 ? -27.291 -4.518 16.125 1.00 58.41 431 ALA A N 1
ATOM 3404 C CA . ALA A 1 431 ? -26.827 -4.607 14.745 1.00 58.41 431 ALA A CA 1
ATOM 3405 C C . ALA A 1 431 ? -25.452 -3.949 14.581 1.00 58.41 431 ALA A C 1
ATOM 3407 O O . ALA A 1 431 ? -25.277 -2.782 14.932 1.00 58.41 431 ALA A O 1
ATOM 3408 N N . ASP A 1 432 ? -24.511 -4.675 13.980 1.00 64.81 432 ASP A N 1
ATOM 3409 C CA . ASP A 1 432 ? -23.282 -4.099 13.442 1.00 64.81 432 ASP A CA 1
ATOM 3410 C C . ASP A 1 432 ? -23.521 -3.713 11.984 1.00 64.81 432 ASP A C 1
ATOM 3412 O O . ASP A 1 432 ? -24.001 -4.513 11.175 1.00 64.81 432 ASP A O 1
ATOM 3416 N N . PHE A 1 433 ? -23.208 -2.467 11.644 1.00 69.44 433 PHE A N 1
ATOM 3417 C CA . PHE A 1 433 ? -23.372 -1.966 10.288 1.00 69.44 433 PHE A CA 1
ATOM 3418 C C . PHE A 1 433 ? -22.054 -2.088 9.549 1.00 69.44 433 PHE A C 1
ATOM 3420 O O . PHE A 1 433 ? -21.077 -1.457 9.939 1.00 69.44 433 PHE A O 1
ATOM 3427 N N . ALA A 1 434 ? -22.047 -2.865 8.467 1.00 74.38 434 ALA A N 1
ATOM 3428 C CA . ALA A 1 434 ? -20.937 -2.942 7.529 1.00 74.38 434 ALA A CA 1
ATOM 3429 C C . ALA A 1 434 ? -21.264 -2.135 6.268 1.00 74.38 434 ALA A C 1
ATOM 3431 O O . ALA A 1 434 ? -22.303 -2.338 5.637 1.00 74.38 434 ALA A O 1
ATOM 3432 N N . VAL A 1 435 ? -20.365 -1.236 5.886 1.00 79.69 435 VAL A N 1
ATOM 3433 C CA . VAL A 1 435 ? -20.415 -0.490 4.629 1.00 79.69 435 VAL A CA 1
ATOM 3434 C C . VAL A 1 435 ? -19.246 -0.944 3.772 1.00 79.69 435 VAL A C 1
ATOM 3436 O O . VAL A 1 435 ? -18.092 -0.757 4.143 1.00 79.69 435 VAL A O 1
ATOM 3439 N N . GLU A 1 436 ? -19.540 -1.526 2.614 1.00 80.12 436 GLU A N 1
ATOM 3440 C CA . GLU A 1 436 ? -18.525 -1.918 1.639 1.00 80.12 436 GLU A CA 1
ATOM 3441 C C . GLU A 1 436 ? -18.492 -0.926 0.472 1.00 80.12 436 GLU A C 1
ATOM 3443 O O . GLU A 1 436 ? -19.490 -0.694 -0.212 1.00 80.12 436 GLU A O 1
ATOM 3448 N N . LEU A 1 437 ? -17.312 -0.369 0.219 1.00 79.00 437 LEU A N 1
ATOM 3449 C CA . LEU A 1 437 ? -16.985 0.410 -0.966 1.00 79.00 437 LEU A CA 1
ATOM 3450 C C . LEU A 1 437 ? -16.093 -0.450 -1.865 1.00 79.00 437 LEU A C 1
ATOM 3452 O O . LEU A 1 437 ? -14.891 -0.594 -1.630 1.00 79.00 437 LEU A O 1
ATOM 3456 N N . GLY A 1 438 ? -16.693 -1.052 -2.890 1.00 74.88 438 GLY A N 1
ATOM 3457 C CA . GLY A 1 438 ? -15.978 -1.886 -3.854 1.00 74.88 438 GLY A CA 1
ATOM 3458 C C . GLY A 1 438 ? -15.207 -1.055 -4.883 1.00 74.88 438 GLY A C 1
ATOM 3459 O O . GLY A 1 438 ? -15.755 -0.114 -5.453 1.00 74.88 438 GLY A O 1
ATOM 3460 N N . GLY A 1 439 ? -13.957 -1.441 -5.157 1.00 69.00 439 GLY A N 1
ATOM 3461 C CA . GLY A 1 439 ? -13.174 -0.962 -6.297 1.00 69.00 439 GLY A CA 1
ATOM 3462 C C . GLY A 1 439 ? -12.999 0.555 -6.356 1.00 69.00 439 GLY A C 1
ATOM 3463 O O . GLY A 1 439 ? -13.511 1.205 -7.268 1.00 69.00 439 GLY A O 1
ATOM 3464 N N . VAL A 1 440 ? -12.232 1.122 -5.424 1.00 71.38 440 VAL A N 1
ATOM 3465 C CA . VAL A 1 440 ? -11.931 2.559 -5.423 1.00 71.38 440 VAL A CA 1
ATOM 3466 C C . VAL A 1 440 ? -10.641 2.804 -6.198 1.00 71.38 440 VAL A C 1
ATOM 3468 O O . VAL A 1 440 ? -9.556 2.401 -5.782 1.00 71.38 440 VAL A O 1
ATOM 3471 N N . THR A 1 441 ? -10.742 3.488 -7.337 1.00 69.31 441 THR A N 1
ATOM 3472 C CA . THR A 1 441 ? -9.572 3.986 -8.071 1.00 69.31 441 THR A CA 1
ATOM 3473 C C . THR A 1 441 ? -9.413 5.480 -7.826 1.00 69.31 441 THR A C 1
ATOM 3475 O O . THR A 1 441 ? -10.144 6.287 -8.402 1.00 69.31 441 THR A O 1
ATOM 3478 N N . GLY A 1 442 ? -8.460 5.841 -6.973 1.00 58.88 442 GLY A N 1
ATOM 3479 C CA . GLY A 1 442 ? -8.067 7.221 -6.724 1.00 58.88 442 GLY A CA 1
ATOM 3480 C C . GLY A 1 442 ? -6.993 7.679 -7.710 1.00 58.88 442 GLY A C 1
ATOM 3481 O O . GLY A 1 442 ? -6.007 6.979 -7.955 1.00 58.88 442 GLY A O 1
ATOM 3482 N N . GLN A 1 443 ? -7.175 8.874 -8.267 1.00 57.12 443 GLN A N 1
ATOM 3483 C CA . GLN A 1 443 ? -6.079 9.657 -8.836 1.00 57.12 443 GLN A CA 1
ATOM 3484 C C . GLN A 1 443 ? -5.698 10.694 -7.779 1.00 57.12 443 GLN A C 1
ATOM 3486 O O . GLN A 1 443 ? -6.580 11.404 -7.298 1.00 57.12 443 GLN A O 1
ATOM 3491 N N . ALA A 1 444 ? -4.433 10.686 -7.361 1.00 49.62 444 ALA A N 1
ATOM 3492 C CA . ALA A 1 444 ? -3.916 11.553 -6.305 1.00 49.62 444 ALA A CA 1
ATOM 3493 C C . ALA A 1 444 ? -3.614 12.968 -6.806 1.00 49.62 444 ALA A C 1
ATOM 3495 O O . ALA A 1 444 ? -3.162 13.093 -7.971 1.00 49.62 444 ALA A O 1
#

Foldseek 3Di:
DQDPPPDCLQLVNLVVVLVVCVVVDVVCVLVVLLLLSVLLSLQSVLVNVVNHDQPPDPSVVVNVVSVVLCVVQVVDPVSSVVSSVVSVVSSLVSCCLRPLVSLVVVVVVVCVVPVVDLADQQKKKKALAAWEFAPDPWTKIWDFGMWIQRPSQRKIKTAWIWIWTDPDLWKIKIKIFGIWIFRFLAATETEEIFIEIDTDCQNQPHDDDDDDQADPVRFGWHQPDRCVVVVVCVVPDDDDGDTHGPQCQLAVNLHAAEDAPVRSVVPIDIQRPSDPVSVVVVVVSSVVSQCPHLLNVQLVVVVVVVVVCVVPDDDDDPPVCVVVSSQSSSVSSNPAHSCHDHRNYYYYVVSVLVPPDPVVNVVCVVCVVVVVVVVLVRLQSYWYKYQKYKYKYQLSVVLVVCVVPPCPCVLVVDVVSVVVSVVSNVVRNPDIDIDMDGIDTDRD

Sequence (444 aa):
MKDSRLGLSAPIRFAAGTALLIALLQWPRRWLLSGAPVLQFVILHGNARGYRIFPLIGLWPMSTTLHLLYAIASTSWLLYWVFAALCYLTIFFACLFQYEIVGDFVRRKSRFLLKELHFIDDKIAFFDIPALEIDTEVDGLMVLRGITFSLSTLSFTVHGVEVGIKLSDDMELAIQTENLTVALFRNIDIGDCFANVKGGQYEMTFGSIARDTHDGDGDAVFVEDTALLKAASREGSSRELPTTKMTKALTDYNVPDDASIGSGLISMERLSLDNEEAARRYRNALQFVEETSSIQEARVHIQKLSNKSNESNEKNFNNTEANALRAAICSEVHQKTSVPHPPRRSIKVTTLKKGLPPPARKLLHRLPMLLRLLLNFLSYFHPVKISSITATASGRWINVMLAKELFKDYGEHDAEIRGLKERISFSLANADFAVELGGVTGQA